Protein AF-A0A813G4E1-F1 (afdb_monomer)

Solvent-accessible surface area (backbone atoms only — not comparable to full-atom values): 25353 Å² total; per-residue (Å²): 136,82,81,80,75,78,78,76,73,76,75,73,70,68,78,48,72,66,59,50,51,51,53,53,47,50,54,25,44,62,67,61,56,66,55,86,45,92,91,47,55,74,72,45,66,69,54,29,51,51,52,50,52,53,46,53,52,31,52,53,48,21,41,61,32,30,50,66,92,85,45,77,72,75,76,69,69,82,72,53,94,93,58,80,54,73,65,56,54,32,24,48,30,46,23,48,30,30,46,47,53,41,53,48,53,48,68,78,63,66,59,93,58,64,63,71,60,60,53,51,51,54,52,49,54,51,53,26,47,54,52,36,51,73,70,50,92,46,71,67,58,51,49,66,76,27,53,89,42,50,74,49,33,57,58,52,20,50,42,37,64,69,52,53,56,79,73,46,62,73,39,47,86,78,52,78,74,72,53,45,70,56,40,14,50,56,43,44,61,57,75,75,52,93,51,67,67,64,50,50,52,48,52,49,51,53,51,47,64,62,42,67,78,62,79,60,64,62,86,92,52,71,27,34,40,36,25,58,66,30,18,60,77,42,41,37,54,50,49,54,37,43,55,66,68,55,76,63,43,78,45,59,38,84,46,69,58,54,34,70,74,47,53,41,63,61,42,40,77,68,26,86,70,58,46,80,39,31,39,38,50,79,91,47,54,39,37,43,62,70,56,35,43,49,50,52,8,66,68,67,73,20,42,39,96,44,73,70,25,28,52,47,26,53,54,44,48,51,56,48,46,54,55,48,51,57,51,46,44,57,46,36,37,91,64,63,67,30,86,47,67,67,49,34,52,52,51,51,46,50,44,41,74,60,58,90,51,64,66,57,35,47,50,42,63,72,72,45,70,76,34,85,44,28,86,91,46,76,24,52,35,46,45,49,46,44,54,53,53,50,52,52,40,44,44,15,57,63,72,72,45,70,71,54,46,76,80,30,64,62,51,36,53,35,46,55,54,60,69,63,36,76,58,40,48,64,50,71,72,33,72,70,58,70,31,38,44,60,69,69,89,53,26,72,71,47,47,76,46,48,114

Radius of gyration: 30.63 Å; Cα contacts (8 Å, |Δi|>4): 496; chains: 1; bounding box: 63×49×104 Å

Organism: Polarella glacialis (NCBI:txid89957)

Mean predicted aligned error: 17.34 Å

Secondary structure (DSSP, 8-state):
----------PPPPPPHHHHHHHHHHHHHHHTPPPSSTTS-TTSHHHHHHHHHHHHHHHHHHHHHH--TT-GGGTT----TT---HHHHHHHHHHHHHHHHHHHHHHHH-SS--HHHHHHHHHHHHHHHHHHHTT-S-HHHHHHHHGGGS--HHHHHHHHHHT--GGGGGGTTT--PPPHHHHHHHHHHHHT---HHHHHHHHHHHHHHHHTTT---STT--EEEEEESSSTTHHHHHHHHHHTT--EEEEEE-SHHIIIIIIHHHHHTT-TT--SSEEEETTEEEESHHHHHHHHHHHHT-S-SSHHHHHHHHHHHHHHHHHHHHHHHHH-GGG-S--SHHHHHHHHHHHHHS-TTHHHHHHHHHH-SSSSSBTTB--HHHHHHHHHHHHHHHHHHHTT---GGGG-HHHHHHHHHHHT-GGGHHHHHSTTTTS-SS-TTS-HHHHTT--

Structure (mmCIF, N/CA/C/O backbone):
data_AF-A0A813G4E1-F1
#
_entry.id   AF-A0A813G4E1-F1
#
loop_
_atom_site.group_PDB
_atom_site.id
_atom_site.type_symbol
_atom_site.label_atom_id
_atom_site.label_alt_id
_atom_site.label_comp_id
_atom_site.label_asym_id
_atom_site.label_entity_id
_atom_site.label_seq_id
_atom_site.pdbx_PDB_ins_code
_atom_site.Cartn_x
_atom_site.Cartn_y
_atom_site.Cartn_z
_atom_site.occupancy
_atom_site.B_iso_or_equiv
_atom_site.auth_seq_id
_atom_site.auth_comp_id
_atom_site.auth_asym_id
_atom_site.auth_atom_id
_atom_site.pdbx_PDB_model_num
ATOM 1 N N . GLN A 1 1 ? 39.611 15.240 -68.144 1.00 37.28 1 GLN A N 1
ATOM 2 C CA . GLN A 1 1 ? 38.623 14.152 -67.980 1.00 37.28 1 GLN A CA 1
ATOM 3 C C . GLN A 1 1 ? 38.366 13.944 -66.489 1.00 37.28 1 GLN A C 1
ATOM 5 O O . GLN A 1 1 ? 39.050 13.159 -65.844 1.00 37.28 1 GLN A O 1
ATOM 10 N N . ARG A 1 2 ? 37.443 14.726 -65.909 1.00 33.31 2 ARG A N 1
ATOM 11 C CA . ARG A 1 2 ? 36.909 14.468 -64.564 1.00 33.31 2 ARG A CA 1
ATOM 12 C C . ARG A 1 2 ? 35.950 13.288 -64.702 1.00 33.31 2 ARG A C 1
ATOM 14 O O . ARG A 1 2 ? 35.014 13.372 -65.485 1.00 33.31 2 ARG A O 1
ATOM 21 N N . ARG A 1 3 ? 36.222 12.190 -63.994 1.00 32.25 3 ARG A N 1
ATOM 22 C CA . ARG A 1 3 ? 35.291 11.065 -63.870 1.00 32.25 3 ARG A CA 1
ATOM 23 C C . ARG A 1 3 ? 34.034 11.570 -63.162 1.00 32.25 3 ARG A C 1
ATOM 25 O O . ARG A 1 3 ? 34.087 11.856 -61.967 1.00 32.25 3 ARG A O 1
ATOM 32 N N . GLU A 1 4 ? 32.937 11.680 -63.900 1.00 33.97 4 GLU A N 1
ATOM 33 C CA . GLU A 1 4 ? 31.590 11.698 -63.339 1.00 33.97 4 GLU A CA 1
ATOM 34 C C . GLU A 1 4 ? 31.419 10.414 -62.523 1.00 33.97 4 GLU A C 1
ATOM 36 O O . GLU A 1 4 ? 31.282 9.316 -63.059 1.00 33.97 4 GLU A O 1
ATOM 41 N N . ARG A 1 5 ? 31.507 10.532 -61.196 1.00 33.78 5 ARG A N 1
ATOM 42 C CA . ARG A 1 5 ? 30.938 9.523 -60.309 1.00 33.78 5 ARG A CA 1
ATOM 43 C C . ARG A 1 5 ? 29.434 9.717 -60.402 1.00 33.78 5 ARG A C 1
ATOM 45 O O . ARG A 1 5 ? 28.914 10.682 -59.847 1.00 33.78 5 ARG A O 1
ATOM 52 N N . SER A 1 6 ? 28.757 8.831 -61.126 1.00 31.78 6 SER A N 1
ATOM 53 C CA . SER A 1 6 ? 27.305 8.732 -61.076 1.00 31.78 6 SER A CA 1
ATOM 54 C C . SER A 1 6 ? 26.899 8.522 -59.616 1.00 31.78 6 SER A C 1
ATOM 56 O O . SER A 1 6 ? 27.088 7.439 -59.060 1.00 31.78 6 SER A O 1
ATOM 58 N N . ARG A 1 7 ? 26.375 9.567 -58.968 1.00 39.81 7 ARG A N 1
ATOM 59 C CA . ARG A 1 7 ? 25.598 9.424 -57.737 1.00 39.81 7 ARG A CA 1
ATOM 60 C C . ARG A 1 7 ? 24.296 8.732 -58.135 1.00 39.81 7 ARG A C 1
ATOM 62 O O . ARG A 1 7 ? 23.292 9.389 -58.380 1.00 39.81 7 ARG A O 1
ATOM 69 N N . SER A 1 8 ? 24.314 7.404 -58.248 1.00 34.97 8 SER A N 1
ATOM 70 C CA . SER A 1 8 ? 23.079 6.636 -58.139 1.00 34.97 8 SER A CA 1
ATOM 71 C C . SER A 1 8 ? 22.665 6.727 -56.672 1.00 34.97 8 SER A C 1
ATOM 73 O O . SER A 1 8 ? 23.056 5.895 -55.855 1.00 34.97 8 SER A O 1
ATOM 75 N N . GLY A 1 9 ? 21.963 7.801 -56.306 1.00 40.88 9 GLY A N 1
ATOM 76 C CA . GLY A 1 9 ? 21.239 7.830 -55.044 1.00 40.88 9 GLY A CA 1
ATOM 77 C C . GLY A 1 9 ? 20.278 6.654 -55.082 1.00 40.88 9 GLY A C 1
ATOM 78 O O . GLY A 1 9 ? 19.342 6.659 -55.881 1.00 40.88 9 GLY A O 1
ATOM 79 N N . SER A 1 10 ? 20.552 5.600 -54.313 1.00 45.62 10 SER A N 1
ATOM 80 C CA . SER A 1 10 ? 19.576 4.535 -54.135 1.00 45.62 10 SER A CA 1
ATOM 81 C C . SER A 1 10 ? 18.364 5.195 -53.492 1.00 45.62 10 SER A C 1
ATOM 83 O O . SER A 1 10 ? 18.431 5.590 -52.326 1.00 45.62 10 SER A O 1
ATOM 85 N N . ARG A 1 11 ? 17.289 5.403 -54.258 1.00 58.22 11 ARG A N 1
ATOM 86 C CA . ARG A 1 11 ? 16.026 5.861 -53.679 1.00 58.22 11 ARG A CA 1
ATOM 87 C C . ARG A 1 11 ? 15.657 4.860 -52.593 1.00 58.22 11 ARG A C 1
ATOM 89 O O . ARG A 1 11 ? 15.610 3.660 -52.861 1.00 58.22 11 ARG A O 1
ATOM 96 N N . LEU A 1 12 ? 15.493 5.353 -51.368 1.00 65.62 12 LEU A N 1
ATOM 97 C CA . LEU A 1 12 ? 15.034 4.540 -50.249 1.00 65.62 12 LEU A CA 1
ATOM 98 C C . LEU A 1 12 ? 13.688 3.9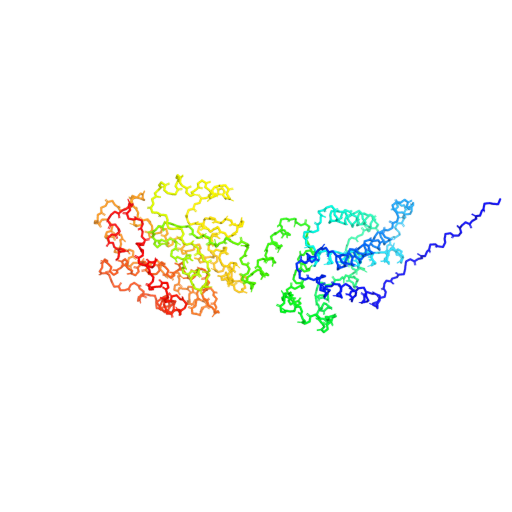35 -50.653 1.00 65.62 12 LEU A C 1
ATOM 100 O O . LEU A 1 12 ? 12.793 4.655 -51.092 1.00 65.62 12 LEU A O 1
ATOM 104 N N . ALA A 1 13 ? 13.571 2.614 -50.566 1.00 76.81 13 ALA A N 1
ATOM 105 C CA . ALA A 1 13 ? 12.307 1.926 -50.774 1.00 76.81 13 ALA A CA 1
ATOM 106 C C . ALA A 1 13 ? 11.492 1.940 -49.474 1.00 76.81 13 ALA A C 1
ATOM 108 O O . ALA A 1 13 ? 12.063 1.909 -48.375 1.00 76.81 13 ALA A O 1
ATOM 109 N N . ALA A 1 14 ? 10.164 1.978 -49.608 1.00 77.50 14 ALA A N 1
ATOM 110 C CA . ALA A 1 14 ? 9.267 1.721 -48.487 1.00 77.50 14 ALA A CA 1
ATOM 111 C C . ALA A 1 14 ? 9.576 0.340 -47.892 1.00 77.50 14 ALA A C 1
ATOM 113 O O . ALA A 1 14 ? 9.918 -0.585 -48.628 1.00 77.50 14 ALA A O 1
ATOM 114 N N . LEU A 1 15 ? 9.467 0.219 -46.571 1.00 83.19 15 LEU A N 1
ATOM 115 C CA . LEU A 1 15 ? 9.550 -1.073 -45.897 1.00 83.19 15 LEU A CA 1
ATOM 116 C C . LEU A 1 15 ? 8.315 -1.900 -46.249 1.00 83.19 15 LEU A C 1
ATOM 118 O O . LEU A 1 15 ? 7.194 -1.446 -46.003 1.00 83.19 15 LEU A O 1
ATOM 122 N N . SER A 1 16 ? 8.522 -3.097 -46.797 1.00 85.81 16 SER A N 1
ATOM 123 C CA . SER A 1 16 ? 7.430 -4.058 -46.958 1.00 85.81 16 SER A CA 1
ATOM 124 C C . SER A 1 16 ? 6.947 -4.559 -45.591 1.00 85.81 16 SER A C 1
ATOM 126 O O . SER A 1 16 ? 7.636 -4.394 -44.582 1.00 85.81 16 SER A O 1
ATOM 128 N N . ILE A 1 17 ? 5.748 -5.145 -45.538 1.00 79.44 17 ILE A N 1
ATOM 129 C CA . ILE A 1 17 ? 5.230 -5.747 -44.299 1.00 79.44 17 ILE A CA 1
ATOM 130 C C . ILE A 1 17 ? 6.130 -6.917 -43.893 1.00 79.44 17 ILE A C 1
ATOM 132 O O . ILE A 1 17 ? 6.441 -7.069 -42.717 1.00 79.44 17 ILE A O 1
ATOM 136 N N . GLU A 1 18 ? 6.610 -7.682 -44.871 1.00 84.56 18 GLU A N 1
ATOM 137 C CA . GLU A 1 18 ? 7.519 -8.805 -44.677 1.00 84.56 18 GLU A CA 1
ATOM 138 C C . GLU A 1 18 ? 8.853 -8.358 -44.060 1.00 84.56 18 GLU A C 1
ATOM 140 O O . GLU A 1 18 ? 9.305 -8.962 -43.088 1.00 84.56 18 GLU A O 1
ATOM 145 N N . ASP A 1 19 ? 9.445 -7.258 -44.547 1.00 86.75 19 ASP A N 1
ATOM 146 C CA . ASP A 1 19 ? 10.676 -6.698 -43.966 1.00 86.75 19 ASP A CA 1
ATOM 147 C C . ASP A 1 19 ? 10.451 -6.250 -42.513 1.00 86.75 19 ASP A C 1
ATOM 149 O O . ASP A 1 19 ? 11.298 -6.459 -41.641 1.00 86.75 19 ASP A O 1
ATOM 153 N N . GLN A 1 20 ? 9.301 -5.625 -42.235 1.00 84.06 20 GLN A N 1
ATOM 154 C CA . GLN A 1 20 ? 8.946 -5.201 -40.879 1.00 84.06 20 GLN A CA 1
ATOM 155 C C . GLN A 1 20 ? 8.786 -6.406 -39.949 1.00 84.06 20 GLN A C 1
ATOM 157 O O . GLN A 1 20 ? 9.306 -6.398 -38.833 1.00 84.06 20 GLN A O 1
ATOM 162 N N . GLU A 1 21 ? 8.095 -7.453 -40.401 1.00 82.94 21 GLU A N 1
ATOM 163 C CA . GLU A 1 21 ? 7.902 -8.685 -39.638 1.00 82.94 21 GLU A CA 1
ATOM 164 C C . GLU A 1 21 ? 9.214 -9.426 -39.392 1.00 82.94 21 GLU A C 1
ATOM 166 O O . GLU A 1 21 ? 9.412 -9.948 -38.294 1.00 82.94 21 GLU A O 1
ATOM 171 N N . GLU A 1 22 ? 10.137 -9.434 -40.354 1.00 88.12 22 GLU A N 1
ATOM 172 C CA . GLU A 1 22 ? 11.461 -10.029 -40.181 1.00 88.12 22 GLU A CA 1
ATOM 173 C C . GLU A 1 22 ? 12.259 -9.304 -39.088 1.00 88.12 22 GLU A C 1
ATOM 175 O O . GLU A 1 22 ? 12.814 -9.952 -38.195 1.00 88.12 22 GLU A O 1
ATOM 180 N N . ILE A 1 23 ? 12.260 -7.967 -39.106 1.00 89.62 23 ILE A N 1
ATOM 181 C CA . ILE A 1 23 ? 12.950 -7.137 -38.107 1.00 89.62 23 ILE A CA 1
ATOM 182 C C . ILE A 1 23 ? 12.332 -7.329 -36.719 1.00 89.62 23 ILE A C 1
ATOM 184 O O . ILE A 1 23 ? 13.055 -7.517 -35.738 1.00 89.62 23 ILE A O 1
ATOM 188 N N . LEU A 1 24 ? 11.001 -7.321 -36.621 1.00 83.50 24 LEU A N 1
ATOM 189 C CA . LEU A 1 24 ? 10.299 -7.543 -35.357 1.00 83.50 24 LEU A CA 1
ATOM 190 C C . LEU A 1 24 ? 10.483 -8.981 -34.842 1.00 83.50 24 LEU A C 1
ATOM 192 O O . LEU A 1 24 ? 10.594 -9.194 -33.637 1.00 83.50 24 LEU A O 1
ATOM 196 N N . SER A 1 25 ? 10.591 -9.968 -35.732 1.00 83.12 25 SER A N 1
ATOM 197 C CA . SER A 1 25 ? 10.906 -11.354 -35.366 1.00 83.12 25 SER A CA 1
ATOM 198 C C . SER A 1 25 ? 12.356 -11.509 -34.904 1.00 83.12 25 SER A C 1
ATOM 200 O O . SER A 1 25 ? 12.639 -12.268 -33.978 1.00 83.12 25 SER A O 1
ATOM 202 N N . GLU A 1 26 ? 13.303 -10.793 -35.517 1.00 87.00 26 GLU A N 1
ATOM 203 C CA . GLU A 1 26 ? 14.684 -10.721 -35.035 1.00 87.00 26 GLU A CA 1
ATOM 204 C C . GLU A 1 26 ? 14.757 -10.084 -33.643 1.00 87.00 26 GLU A C 1
ATOM 206 O O . GLU A 1 26 ? 15.359 -10.671 -32.740 1.00 87.00 26 GLU A O 1
ATOM 211 N N . PHE A 1 27 ? 14.086 -8.947 -33.448 1.00 85.31 27 PHE A N 1
ATOM 212 C CA . PHE A 1 27 ? 13.938 -8.313 -32.140 1.00 85.31 27 PHE A CA 1
ATOM 213 C C . PHE A 1 27 ? 13.383 -9.299 -31.107 1.00 85.31 27 PHE A C 1
ATOM 215 O O . PHE A 1 27 ? 13.966 -9.467 -30.033 1.00 85.31 27 PHE A O 1
ATOM 222 N N . ALA A 1 28 ? 12.312 -10.013 -31.458 1.00 78.69 28 ALA A N 1
ATOM 223 C CA . ALA A 1 28 ? 11.692 -10.970 -30.561 1.00 78.69 28 ALA A CA 1
ATOM 224 C C . ALA A 1 28 ? 12.619 -12.139 -30.205 1.00 78.69 28 ALA A C 1
ATOM 226 O O . ALA A 1 28 ? 12.721 -12.522 -29.042 1.00 78.69 28 ALA A O 1
ATOM 227 N N . ARG A 1 29 ? 13.385 -12.662 -31.167 1.00 78.81 29 ARG A N 1
ATOM 228 C CA . ARG A 1 29 ? 14.396 -13.695 -30.894 1.00 78.81 29 ARG A CA 1
ATOM 229 C C . ARG A 1 29 ? 15.477 -13.212 -29.935 1.00 78.81 29 ARG A C 1
ATOM 231 O O . ARG A 1 29 ? 15.907 -13.991 -29.091 1.00 78.81 29 ARG A O 1
ATOM 238 N N . HIS A 1 30 ? 15.901 -11.951 -30.034 1.00 79.25 30 HIS A N 1
ATOM 239 C CA . HIS A 1 30 ? 16.885 -11.380 -29.112 1.00 79.25 30 HIS A CA 1
ATOM 240 C C . HIS A 1 30 ? 16.396 -11.339 -27.659 1.00 79.25 30 HIS A C 1
ATOM 242 O O . HIS A 1 30 ? 17.217 -11.443 -26.745 1.00 79.25 30 HIS A O 1
ATOM 248 N N . PHE A 1 31 ? 15.080 -11.267 -27.442 1.00 75.94 31 PHE A N 1
ATOM 249 C CA . PHE A 1 31 ? 14.474 -11.282 -26.108 1.00 75.94 31 PHE A CA 1
ATOM 250 C C . PHE A 1 31 ? 14.665 -12.607 -25.393 1.00 75.94 31 PHE A C 1
ATOM 252 O O . PHE A 1 31 ? 15.081 -12.635 -24.235 1.00 75.94 31 PHE A O 1
ATOM 259 N N . TRP A 1 32 ? 14.479 -13.697 -26.128 1.00 70.75 32 TRP A N 1
ATOM 260 C CA . TRP A 1 32 ? 14.543 -15.055 -25.602 1.00 70.75 32 TRP A CA 1
ATOM 261 C C . TRP A 1 32 ? 15.955 -15.648 -25.538 1.00 70.75 32 TRP A C 1
ATOM 263 O O . TRP A 1 32 ? 16.110 -16.817 -25.188 1.00 70.75 32 TRP A O 1
ATOM 273 N N . ILE A 1 33 ? 17.003 -14.884 -25.868 1.00 71.69 33 ILE A N 1
ATOM 274 C CA . ILE A 1 33 ? 18.383 -15.367 -25.727 1.00 71.69 33 ILE A CA 1
ATOM 275 C C . ILE A 1 33 ? 18.689 -15.549 -24.234 1.00 71.69 33 ILE A C 1
ATOM 277 O O . ILE A 1 33 ? 18.585 -14.593 -23.466 1.00 71.69 33 ILE A O 1
ATOM 281 N N . SER A 1 34 ? 19.106 -16.753 -23.835 1.00 64.19 34 SER A N 1
ATOM 282 C CA . SER A 1 34 ? 19.586 -17.051 -22.477 1.00 64.19 34 SER A CA 1
ATOM 283 C C . SER A 1 34 ? 20.840 -16.237 -22.126 1.00 64.19 34 SER A C 1
ATOM 285 O O . SER A 1 34 ? 21.676 -16.026 -23.007 1.00 64.19 34 SER A O 1
ATOM 287 N N . PRO A 1 35 ? 21.047 -15.834 -20.856 1.00 64.31 35 PRO A N 1
ATOM 288 C CA . PRO A 1 35 ? 22.366 -15.426 -20.368 1.00 64.31 35 PRO A CA 1
ATOM 289 C C . PRO A 1 35 ? 23.431 -16.487 -20.689 1.00 64.31 35 PRO A C 1
ATOM 291 O O . PRO A 1 35 ? 23.123 -17.681 -20.724 1.00 64.31 35 PRO A O 1
ATOM 294 N N . ASP A 1 36 ? 24.684 -16.061 -20.880 1.00 73.94 36 ASP A N 1
ATOM 295 C CA . ASP A 1 36 ? 25.795 -16.918 -21.342 1.00 73.94 36 ASP A CA 1
ATOM 296 C C . ASP A 1 36 ? 26.292 -17.943 -20.289 1.00 73.94 36 ASP A C 1
ATOM 298 O O . ASP A 1 36 ? 27.356 -18.544 -20.445 1.00 73.94 36 ASP A O 1
ATOM 302 N N . GLY A 1 37 ? 25.534 -18.153 -19.208 1.00 65.44 37 GLY A N 1
ATOM 303 C CA . GLY A 1 37 ? 25.789 -19.153 -18.174 1.00 65.44 37 GLY A CA 1
ATOM 304 C C . GLY A 1 37 ? 25.431 -18.681 -16.757 1.00 65.44 37 GLY A C 1
ATOM 305 O O . GLY A 1 37 ? 25.110 -17.507 -16.548 1.00 65.44 37 GLY A O 1
ATOM 306 N N . PRO A 1 38 ? 25.503 -19.576 -15.754 1.00 54.47 38 PRO A N 1
ATOM 307 C CA . PRO A 1 38 ? 25.247 -19.227 -14.360 1.00 54.47 38 PRO A CA 1
ATOM 308 C C . PRO A 1 38 ? 26.273 -18.196 -13.865 1.00 54.47 38 PRO A C 1
ATOM 310 O O . PRO A 1 38 ? 27.478 -18.417 -13.971 1.00 54.47 38 PRO A O 1
ATOM 313 N N . GLY A 1 39 ? 25.804 -17.072 -13.317 1.00 58.53 39 GLY A N 1
ATOM 314 C CA . GLY A 1 39 ? 26.663 -16.019 -12.757 1.00 58.53 39 GLY A CA 1
ATOM 315 C C . GLY A 1 39 ? 27.248 -15.030 -13.774 1.00 58.53 39 GLY A C 1
ATOM 316 O O . GLY A 1 39 ? 27.921 -14.082 -13.372 1.00 58.53 39 GLY A O 1
ATOM 317 N N . VAL A 1 40 ? 26.975 -15.198 -15.074 1.00 61.06 40 VAL A N 1
ATOM 318 C CA . VAL A 1 40 ? 27.279 -14.174 -16.081 1.00 61.06 40 VAL A CA 1
ATOM 319 C C . VAL A 1 40 ? 26.133 -13.174 -16.105 1.00 61.06 40 VAL A C 1
ATOM 321 O O . VAL A 1 40 ? 24.969 -13.544 -16.256 1.00 61.06 40 VAL A O 1
ATOM 324 N N . SER A 1 41 ? 26.467 -11.895 -15.937 1.00 61.53 41 SER A N 1
ATOM 325 C CA . SER A 1 41 ? 25.492 -10.813 -16.027 1.00 61.53 41 SER A CA 1
ATOM 326 C C . SER A 1 41 ? 24.723 -10.913 -17.353 1.00 61.53 41 SER A C 1
ATOM 328 O O . SER A 1 41 ? 25.360 -10.991 -18.405 1.00 61.53 41 SER A O 1
ATOM 330 N N . PRO A 1 42 ? 23.378 -10.837 -17.355 1.00 59.78 42 PRO A N 1
ATOM 331 C CA . PRO A 1 42 ? 22.577 -10.817 -18.585 1.00 59.78 42 PRO A CA 1
ATOM 332 C C . PRO A 1 42 ? 22.934 -9.670 -19.548 1.00 59.78 42 PRO A C 1
ATOM 334 O O . PRO A 1 42 ? 22.462 -9.653 -20.688 1.00 59.78 42 PRO A O 1
ATOM 337 N N . TRP A 1 43 ? 23.735 -8.717 -19.062 1.00 63.88 43 TRP A N 1
ATOM 338 C CA . TRP A 1 43 ? 24.155 -7.465 -19.686 1.00 63.88 43 TRP A CA 1
ATOM 339 C C . TRP A 1 43 ? 25.608 -7.495 -20.181 1.00 63.88 43 TRP A C 1
ATOM 341 O O . TRP A 1 43 ? 26.099 -6.491 -20.692 1.00 63.88 43 TRP A O 1
ATOM 351 N N . SER A 1 44 ? 26.310 -8.621 -20.033 1.00 68.31 44 SER A N 1
ATOM 352 C CA . SER A 1 44 ? 27.653 -8.836 -20.575 1.00 68.31 44 SER A CA 1
ATOM 353 C C . SER A 1 44 ? 27.698 -10.086 -21.462 1.00 68.31 44 SER A C 1
ATOM 355 O O . SER A 1 44 ? 26.717 -10.816 -21.578 1.00 68.31 44 SER A O 1
ATOM 357 N N . GLY A 1 45 ? 28.825 -10.293 -22.149 1.00 75.50 45 GLY A N 1
ATOM 358 C CA . GLY A 1 45 ? 29.045 -11.478 -22.980 1.00 75.50 45 GLY A CA 1
ATOM 359 C C . GLY A 1 45 ? 28.439 -11.413 -24.390 1.00 75.50 45 GLY A C 1
ATOM 360 O O . GLY A 1 45 ? 28.188 -10.337 -24.942 1.00 75.50 45 GLY A O 1
ATOM 361 N N . ASP A 1 46 ? 28.277 -12.577 -25.014 1.00 80.06 46 ASP A N 1
ATOM 362 C CA . ASP A 1 46 ? 27.848 -12.732 -26.406 1.00 80.06 46 ASP A CA 1
ATOM 363 C C . ASP A 1 46 ? 26.370 -12.362 -26.598 1.00 80.06 46 ASP A C 1
ATOM 365 O O . ASP A 1 46 ? 26.020 -11.736 -27.605 1.00 80.06 46 ASP A O 1
ATOM 369 N N . ARG A 1 47 ? 25.503 -12.646 -25.613 1.00 78.94 47 ARG A N 1
ATOM 370 C CA . ARG A 1 47 ? 24.107 -12.167 -25.615 1.00 78.94 47 ARG A CA 1
ATOM 371 C C . ARG A 1 47 ? 24.040 -10.646 -25.736 1.00 78.94 47 ARG A C 1
ATOM 373 O O . ARG A 1 47 ? 23.397 -10.125 -26.650 1.00 78.94 47 ARG A O 1
ATOM 380 N N . ALA A 1 48 ? 24.728 -9.938 -24.841 1.00 77.56 48 ALA A N 1
ATOM 381 C CA . ALA A 1 48 ? 24.749 -8.479 -24.834 1.00 77.56 48 ALA A CA 1
ATOM 382 C C . ALA A 1 48 ? 25.339 -7.923 -26.140 1.00 77.56 48 ALA A C 1
ATOM 384 O O . ALA A 1 48 ? 24.779 -7.004 -26.735 1.00 77.56 48 ALA A O 1
ATOM 385 N N . ALA A 1 49 ? 26.408 -8.539 -26.656 1.00 82.94 49 ALA A N 1
ATOM 386 C CA . ALA A 1 49 ? 27.008 -8.148 -27.928 1.00 82.94 49 ALA A CA 1
ATOM 387 C C . ALA A 1 49 ? 26.043 -8.297 -29.121 1.00 82.94 49 ALA A C 1
ATOM 389 O O . ALA A 1 49 ? 26.055 -7.461 -30.027 1.00 82.94 49 ALA A O 1
ATOM 390 N N . LYS A 1 50 ? 25.190 -9.331 -29.142 1.00 84.69 50 LYS A N 1
ATOM 391 C CA . LYS A 1 50 ? 24.155 -9.511 -30.179 1.00 84.69 50 LYS A CA 1
ATOM 392 C C . LYS A 1 50 ? 23.097 -8.410 -30.124 1.00 84.69 50 LYS A C 1
ATOM 394 O O . LYS A 1 50 ? 22.796 -7.833 -31.166 1.00 84.69 50 LYS A O 1
ATOM 399 N N . ILE A 1 51 ? 22.608 -8.076 -28.930 1.00 82.19 51 ILE A N 1
ATOM 400 C CA . ILE A 1 51 ? 21.619 -7.005 -28.726 1.00 82.19 51 ILE A CA 1
ATOM 401 C C . ILE A 1 51 ? 22.206 -5.642 -29.119 1.00 82.19 51 ILE A C 1
ATOM 403 O O . ILE A 1 51 ? 21.571 -4.883 -29.847 1.00 82.19 51 ILE A O 1
ATOM 407 N N . ILE A 1 52 ? 23.446 -5.349 -28.714 1.00 83.44 52 ILE A N 1
ATOM 408 C CA . ILE A 1 52 ? 24.147 -4.110 -29.089 1.00 83.44 52 ILE A CA 1
ATOM 409 C C . ILE A 1 52 ? 24.292 -4.008 -30.611 1.00 83.44 52 ILE A C 1
ATOM 411 O O . ILE A 1 52 ? 24.009 -2.962 -31.192 1.00 83.44 52 ILE A O 1
ATOM 415 N N . ARG A 1 53 ? 24.684 -5.096 -31.291 1.00 87.44 53 ARG A N 1
ATOM 416 C CA . ARG A 1 53 ? 24.768 -5.117 -32.761 1.00 87.44 53 ARG A CA 1
ATOM 417 C C . ARG A 1 53 ? 23.414 -4.865 -33.418 1.00 87.44 53 ARG A C 1
ATOM 419 O O . ARG A 1 53 ? 23.358 -4.083 -34.362 1.00 87.44 53 ARG A O 1
ATOM 426 N N . PHE A 1 54 ? 22.352 -5.501 -32.929 1.00 89.31 54 PHE A N 1
ATOM 427 C CA . PHE A 1 54 ? 20.991 -5.286 -33.419 1.00 89.31 54 PHE A CA 1
ATOM 428 C C . PHE A 1 54 ? 20.587 -3.810 -33.294 1.00 89.31 54 PHE A C 1
ATOM 430 O O . PHE A 1 54 ? 20.241 -3.177 -34.291 1.00 89.31 54 PHE A O 1
ATOM 437 N N . ARG A 1 55 ? 20.756 -3.225 -32.103 1.00 86.38 55 ARG A N 1
ATOM 438 C CA . ARG A 1 55 ? 20.455 -1.813 -31.829 1.00 86.38 55 ARG A CA 1
ATOM 439 C C . ARG A 1 55 ? 21.264 -0.851 -32.695 1.00 86.38 55 ARG A C 1
ATOM 441 O O . ARG A 1 55 ? 20.686 0.052 -33.287 1.00 86.38 55 ARG A O 1
ATOM 448 N N . ASN A 1 56 ? 22.571 -1.080 -32.834 1.00 87.88 56 ASN A N 1
ATOM 449 C CA . ASN A 1 56 ? 23.432 -0.276 -33.706 1.00 87.88 56 ASN A CA 1
ATOM 450 C C . ASN A 1 56 ? 22.905 -0.238 -35.143 1.00 87.88 56 ASN A C 1
ATOM 452 O O . ASN A 1 56 ? 22.920 0.815 -35.775 1.00 87.88 56 ASN A O 1
ATOM 456 N N . ARG A 1 57 ? 22.417 -1.370 -35.667 1.00 91.88 57 ARG A N 1
ATOM 457 C CA . ARG A 1 57 ? 21.836 -1.405 -37.015 1.00 91.88 57 ARG A CA 1
ATOM 458 C C . ARG A 1 57 ? 20.559 -0.578 -37.105 1.00 91.88 57 ARG A C 1
ATOM 460 O O . ARG A 1 57 ? 20.419 0.163 -38.070 1.00 91.88 57 ARG A O 1
ATOM 467 N N . LEU A 1 58 ? 19.668 -0.665 -36.115 1.00 90.75 58 LEU A N 1
ATOM 468 C CA . LEU A 1 58 ? 18.442 0.140 -36.100 1.00 90.75 58 LEU A CA 1
ATOM 469 C C . LEU A 1 58 ? 18.761 1.635 -36.094 1.00 90.75 58 LEU A C 1
ATOM 471 O O . LEU A 1 58 ? 18.244 2.365 -36.930 1.00 90.75 58 LEU A O 1
ATOM 475 N N . VAL A 1 59 ? 19.666 2.077 -35.219 1.00 87.94 59 VAL A N 1
ATOM 476 C CA . VAL A 1 59 ? 20.053 3.493 -35.115 1.00 87.94 59 VAL A CA 1
ATOM 477 C C . VAL A 1 59 ? 20.688 3.997 -36.419 1.00 87.94 59 VAL A C 1
ATOM 479 O O . VAL A 1 59 ? 20.368 5.090 -36.877 1.00 87.94 59 VAL A O 1
ATOM 482 N N . VAL A 1 60 ? 21.505 3.179 -37.092 1.00 89.56 60 VAL A N 1
ATOM 483 C CA . VAL A 1 60 ? 22.039 3.512 -38.427 1.00 89.56 60 VAL A CA 1
ATOM 484 C C . VAL A 1 60 ? 20.927 3.666 -39.473 1.00 89.56 60 VAL A C 1
ATOM 486 O O . VAL A 1 60 ? 21.021 4.537 -40.341 1.00 89.56 60 VAL A O 1
ATOM 489 N N . GLU A 1 61 ? 19.871 2.851 -39.419 1.00 91.00 61 GLU A N 1
ATOM 490 C CA . GLU A 1 61 ? 18.722 2.998 -40.320 1.00 91.00 61 GLU A CA 1
ATOM 491 C C . GLU A 1 61 ? 17.871 4.233 -39.992 1.00 91.00 61 GLU A C 1
ATOM 493 O O . GLU A 1 61 ? 17.419 4.903 -40.924 1.00 91.00 61 GLU A O 1
ATOM 498 N N . VAL A 1 62 ? 17.710 4.586 -38.710 1.00 88.00 62 VAL A N 1
ATOM 499 C CA . VAL A 1 62 ? 17.072 5.845 -38.279 1.00 88.00 62 VAL A CA 1
ATOM 500 C C . VAL A 1 62 ? 17.836 7.043 -38.839 1.00 88.00 62 VAL A C 1
ATOM 502 O O . VAL A 1 62 ? 17.246 7.924 -39.468 1.00 88.00 62 VAL A O 1
ATOM 505 N N . ASP A 1 63 ? 19.159 7.052 -38.686 1.00 85.62 63 ASP A N 1
ATOM 506 C CA . ASP A 1 63 ? 20.026 8.110 -39.201 1.00 85.62 63 ASP A CA 1
ATOM 507 C C . ASP A 1 63 ? 19.944 8.232 -40.721 1.00 85.62 63 ASP A C 1
ATOM 509 O O . ASP A 1 63 ? 19.825 9.339 -41.253 1.00 85.62 63 ASP A O 1
ATOM 513 N N . ARG A 1 64 ? 19.964 7.096 -41.427 1.00 85.38 64 ARG A N 1
ATOM 514 C CA . ARG A 1 64 ? 19.826 7.057 -42.886 1.00 85.38 64 ARG A CA 1
ATOM 515 C C . ARG A 1 64 ? 18.460 7.576 -43.335 1.00 85.38 64 ARG A C 1
ATOM 517 O O . ARG A 1 64 ? 18.386 8.273 -44.345 1.00 85.38 64 ARG A O 1
ATOM 524 N N . ALA A 1 65 ? 17.393 7.237 -42.613 1.00 85.62 65 ALA A N 1
ATOM 525 C CA . ALA A 1 65 ? 16.042 7.695 -42.916 1.00 85.62 65 ALA A CA 1
ATOM 526 C C . ALA A 1 65 ? 15.868 9.201 -42.656 1.00 85.62 65 ALA A C 1
ATOM 528 O O . ALA A 1 65 ? 15.203 9.876 -43.439 1.00 85.62 65 ALA A O 1
ATOM 529 N N . ALA A 1 66 ? 16.517 9.739 -41.618 1.00 80.50 66 ALA A N 1
ATOM 530 C CA . ALA A 1 66 ? 16.513 11.169 -41.306 1.00 80.50 66 ALA A CA 1
ATOM 531 C C . ALA A 1 66 ? 17.203 12.036 -42.377 1.00 80.50 66 ALA A C 1
ATOM 533 O O . ALA A 1 66 ? 16.874 13.216 -42.516 1.00 80.50 66 ALA A O 1
ATOM 534 N N . GLY A 1 67 ? 18.115 11.453 -43.161 1.00 73.81 67 GLY A N 1
ATOM 535 C CA . GLY A 1 67 ? 18.854 12.140 -44.219 1.00 73.81 67 GLY A CA 1
ATOM 536 C C . GLY A 1 67 ? 20.174 12.763 -43.748 1.00 73.81 67 GLY A C 1
ATOM 537 O O . GLY A 1 67 ? 20.458 12.848 -42.547 1.00 73.81 67 GLY A O 1
ATOM 538 N N . ASP A 1 68 ? 20.995 13.160 -44.724 1.00 67.69 68 ASP A N 1
ATOM 539 C CA . ASP A 1 68 ? 22.331 13.727 -44.512 1.00 67.69 68 ASP A CA 1
ATOM 540 C C . ASP A 1 68 ? 22.225 15.187 -44.019 1.00 67.69 68 ASP A C 1
ATOM 542 O O . ASP A 1 68 ? 21.531 15.986 -44.653 1.00 67.69 68 ASP A O 1
ATOM 546 N N . PRO A 1 69 ? 22.871 15.555 -42.895 1.00 55.00 69 PRO A N 1
ATOM 547 C CA . PRO A 1 69 ? 22.893 16.931 -42.397 1.00 55.00 69 PRO A CA 1
ATOM 548 C C . PRO A 1 69 ? 23.500 17.956 -43.372 1.00 55.00 69 PRO A C 1
ATOM 550 O O . PRO A 1 69 ? 23.172 19.135 -43.252 1.00 55.00 69 PRO A O 1
ATOM 553 N N . ASP A 1 70 ? 24.341 17.531 -44.322 1.00 54.50 70 ASP A N 1
ATOM 554 C CA . ASP A 1 70 ? 25.006 18.405 -45.301 1.00 54.50 70 ASP A CA 1
ATOM 555 C C . ASP A 1 70 ? 24.300 18.436 -46.677 1.00 54.50 70 ASP A C 1
ATOM 557 O O . ASP A 1 70 ? 24.830 18.995 -47.645 1.00 54.50 70 ASP A O 1
ATOM 561 N N . ASP A 1 71 ? 23.112 17.831 -46.803 1.00 56.12 71 ASP A N 1
ATOM 562 C CA . ASP A 1 71 ? 22.344 17.814 -48.053 1.00 56.12 71 ASP A CA 1
ATOM 563 C C . ASP A 1 71 ? 21.651 19.179 -48.296 1.00 56.12 71 ASP A C 1
ATOM 565 O O . ASP A 1 71 ? 20.787 19.585 -47.512 1.00 56.12 71 ASP A O 1
ATOM 569 N N . PRO A 1 72 ? 22.005 19.924 -49.367 1.00 46.38 72 PRO A N 1
ATOM 570 C CA . PRO A 1 72 ? 21.487 21.271 -49.620 1.00 46.38 72 PRO A CA 1
ATOM 571 C C . PRO A 1 72 ? 19.974 21.327 -49.894 1.00 46.38 72 PRO A C 1
ATOM 573 O O . PRO A 1 72 ? 19.393 22.408 -49.783 1.00 46.38 72 PRO A O 1
ATOM 576 N N . ASP A 1 73 ? 19.328 20.194 -50.195 1.00 48.00 73 ASP A N 1
ATOM 577 C CA . ASP A 1 73 ? 17.868 20.098 -50.350 1.00 48.00 73 ASP A CA 1
ATOM 578 C C . ASP A 1 73 ? 17.116 20.041 -49.004 1.00 48.00 73 ASP A C 1
ATOM 580 O O . ASP A 1 73 ? 15.896 20.206 -48.969 1.00 48.00 73 ASP A O 1
ATOM 584 N N . VAL A 1 74 ? 17.817 19.879 -47.874 1.00 48.19 74 VAL A N 1
ATOM 585 C CA . VAL A 1 74 ? 17.213 19.834 -46.524 1.00 48.19 74 VAL A CA 1
ATOM 586 C C . VAL A 1 74 ? 16.759 21.228 -46.046 1.00 48.19 74 VAL A C 1
ATOM 588 O O . VAL A 1 74 ? 16.099 21.344 -45.015 1.00 48.19 74 VAL A O 1
ATOM 591 N N . GLY A 1 75 ? 17.044 22.296 -46.810 1.00 45.59 75 GLY A N 1
ATOM 592 C CA . GLY A 1 75 ? 16.772 23.682 -46.406 1.00 45.59 75 GLY A CA 1
ATOM 593 C C . GLY A 1 75 ? 16.022 24.596 -47.385 1.00 45.59 75 GLY A C 1
ATOM 594 O O . GLY A 1 75 ? 15.725 25.722 -46.993 1.00 45.59 75 GLY A O 1
ATOM 595 N N . THR A 1 76 ? 15.720 24.207 -48.631 1.00 41.06 76 THR A N 1
ATOM 596 C CA . THR A 1 76 ? 15.204 25.175 -49.637 1.00 41.06 76 THR A CA 1
ATOM 597 C C . THR A 1 76 ? 14.169 24.639 -50.637 1.00 41.06 76 THR A C 1
ATOM 599 O O . THR A 1 76 ? 13.923 25.265 -51.669 1.00 41.06 76 THR A O 1
ATOM 602 N N . GLY A 1 77 ? 13.490 23.530 -50.343 1.00 41.94 77 GLY A N 1
ATOM 603 C CA . GLY A 1 77 ? 12.388 23.056 -51.185 1.00 41.94 77 GLY A CA 1
ATOM 604 C C . GLY A 1 77 ? 11.132 23.920 -51.037 1.00 41.94 77 GLY A C 1
ATOM 605 O O . GLY A 1 77 ? 10.492 23.897 -49.990 1.00 41.94 77 GLY A O 1
ATOM 606 N N . CYS A 1 78 ? 10.757 24.665 -52.083 1.00 37.25 78 CYS A N 1
ATOM 607 C CA . CYS A 1 78 ? 9.410 25.220 -52.241 1.00 37.25 78 CYS A CA 1
ATOM 608 C C . CYS A 1 78 ? 8.369 24.116 -51.995 1.00 37.25 78 CYS A C 1
ATOM 610 O O . CYS A 1 78 ? 8.230 23.203 -52.806 1.00 37.25 78 CYS A O 1
ATOM 612 N N . PHE A 1 79 ? 7.634 24.212 -50.890 1.00 45.41 79 PHE A N 1
ATOM 613 C CA . PHE A 1 79 ? 6.483 23.360 -50.624 1.00 45.41 79 PHE A CA 1
ATOM 614 C C . PHE A 1 79 ? 5.322 23.851 -51.493 1.00 45.41 79 PHE A C 1
ATOM 616 O O . PHE A 1 79 ? 4.681 24.858 -51.185 1.00 45.41 79 PHE A O 1
ATOM 623 N N . GLU A 1 80 ? 5.076 23.181 -52.619 1.00 39.28 80 GLU A N 1
ATOM 624 C CA . GLU A 1 80 ? 3.845 23.402 -53.373 1.00 39.28 80 GLU A CA 1
ATOM 625 C C . GLU A 1 80 ? 2.653 22.925 -52.530 1.00 39.28 80 GLU A C 1
ATOM 627 O O . GLU A 1 80 ? 2.661 21.830 -51.965 1.00 39.28 80 GLU A O 1
ATOM 632 N N . LEU A 1 81 ? 1.639 23.786 -52.413 1.00 34.47 81 LEU A N 1
ATOM 633 C CA . LEU A 1 81 ? 0.403 23.546 -51.669 1.00 34.47 81 LEU A CA 1
ATOM 634 C C . LEU A 1 81 ? -0.209 22.180 -52.037 1.00 34.47 81 LEU A C 1
ATOM 636 O O . LEU A 1 81 ? -0.728 22.004 -53.137 1.00 34.47 81 LEU A O 1
ATOM 640 N N . GLY A 1 82 ? -0.146 21.238 -51.086 1.00 53.94 82 GLY A N 1
ATOM 641 C CA . GLY A 1 82 ? -0.651 19.861 -51.188 1.00 53.94 82 GLY A CA 1
ATOM 642 C C . GLY A 1 82 ? 0.408 18.768 -51.436 1.00 53.94 82 GLY A C 1
ATOM 643 O O . GLY A 1 82 ? 0.020 17.616 -51.623 1.00 53.94 82 GLY A O 1
ATOM 644 N N . GLY A 1 83 ? 1.710 19.106 -51.475 1.00 53.72 83 GLY A N 1
ATOM 645 C CA . GLY A 1 83 ? 2.783 18.280 -52.050 1.00 53.72 83 GLY A CA 1
ATOM 646 C C . GLY A 1 83 ? 3.961 17.912 -51.135 1.00 53.72 83 GLY A C 1
ATOM 647 O O . GLY A 1 83 ? 4.953 18.635 -51.050 1.00 53.72 83 GLY A O 1
ATOM 648 N N . LEU A 1 84 ? 3.921 16.704 -50.563 1.00 63.28 84 LEU A N 1
ATOM 649 C CA . LEU A 1 84 ? 5.117 15.988 -50.099 1.00 63.28 84 LEU A CA 1
ATOM 650 C C . LEU A 1 84 ? 5.634 15.063 -51.206 1.00 63.28 84 LEU A C 1
ATOM 652 O O . LEU A 1 84 ? 4.859 14.386 -51.885 1.00 63.28 84 LEU A O 1
AT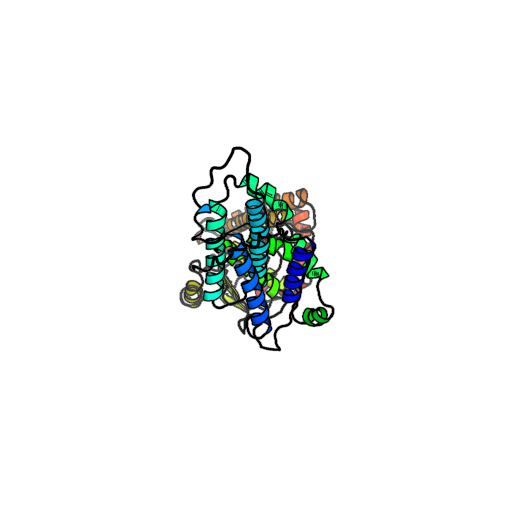OM 656 N N . SER A 1 85 ? 6.957 14.990 -51.380 1.00 72.19 85 SER A N 1
ATOM 657 C CA . SER A 1 85 ? 7.538 14.028 -52.319 1.00 72.19 85 SER A CA 1
ATOM 658 C C . SER A 1 85 ? 7.345 12.595 -51.805 1.00 72.19 85 SER A C 1
ATOM 660 O O . SER A 1 85 ? 7.427 12.338 -50.601 1.00 72.19 85 SER A O 1
ATOM 662 N N . LYS A 1 86 ? 7.146 11.632 -52.714 1.00 73.06 86 LYS A N 1
ATOM 663 C CA . LYS A 1 86 ? 7.056 10.202 -52.362 1.00 73.06 86 LYS A CA 1
ATOM 664 C C . LYS A 1 86 ? 8.277 9.731 -51.558 1.00 73.06 86 LYS A C 1
ATOM 666 O O . LYS A 1 86 ? 8.135 8.929 -50.643 1.00 73.06 86 LYS A O 1
ATOM 671 N N . ASP A 1 87 ? 9.456 10.266 -51.866 1.00 76.06 87 ASP A N 1
ATOM 672 C CA . ASP A 1 87 ? 10.704 9.928 -51.179 1.00 76.06 87 ASP A CA 1
ATOM 673 C C . ASP A 1 87 ? 10.725 10.473 -49.737 1.00 76.06 87 ASP A C 1
ATOM 675 O O . ASP A 1 87 ? 11.221 9.799 -48.835 1.00 76.06 87 ASP A O 1
ATOM 679 N N . THR A 1 88 ? 10.137 11.650 -49.493 1.00 76.56 88 THR A N 1
ATOM 680 C CA . THR A 1 88 ? 9.973 12.231 -48.148 1.00 76.56 88 THR A CA 1
ATOM 681 C C . THR A 1 88 ? 9.047 11.374 -47.291 1.00 76.56 88 THR A C 1
ATOM 683 O O . THR A 1 88 ? 9.396 11.032 -46.164 1.00 76.56 88 THR A O 1
ATOM 686 N N . VAL A 1 89 ? 7.905 10.957 -47.844 1.00 79.44 89 VAL A N 1
ATOM 687 C CA . VAL A 1 89 ? 6.958 10.081 -47.137 1.00 79.44 89 VAL A CA 1
ATOM 688 C C . VAL A 1 89 ? 7.612 8.739 -46.797 1.00 79.44 89 VAL A C 1
ATOM 690 O O . VAL A 1 89 ? 7.534 8.290 -45.659 1.00 79.44 89 VAL A O 1
ATOM 693 N N . ILE A 1 90 ? 8.349 8.136 -47.735 1.00 82.94 90 ILE A N 1
ATOM 694 C CA . ILE A 1 90 ? 9.077 6.883 -47.485 1.00 82.94 90 ILE A CA 1
ATOM 695 C C . ILE A 1 90 ? 10.127 7.047 -46.375 1.00 82.94 90 ILE A C 1
ATOM 697 O O . ILE A 1 90 ? 10.282 6.160 -45.533 1.00 82.94 90 ILE A O 1
ATOM 701 N N . ARG A 1 91 ? 10.848 8.176 -46.338 1.00 83.31 91 ARG A N 1
ATOM 702 C CA . ARG A 1 91 ? 11.795 8.479 -45.251 1.00 83.31 91 ARG A CA 1
ATOM 703 C C . ARG A 1 91 ? 11.094 8.551 -43.900 1.00 83.31 91 ARG A C 1
ATOM 705 O O . ARG A 1 91 ? 11.592 7.963 -42.947 1.00 83.31 91 ARG A O 1
ATOM 712 N N . TRP A 1 92 ? 9.942 9.214 -43.828 1.00 85.81 92 TRP A N 1
ATOM 713 C CA . TRP A 1 92 ? 9.154 9.317 -42.598 1.00 85.81 92 TRP A CA 1
ATOM 714 C C . TRP A 1 92 ? 8.698 7.949 -42.101 1.00 85.81 92 TRP A C 1
ATOM 716 O O . TRP A 1 92 ? 8.917 7.618 -40.943 1.00 85.81 92 TRP A O 1
ATOM 726 N N . GLN A 1 93 ? 8.146 7.127 -42.993 1.00 86.44 93 GLN A N 1
ATOM 727 C CA . GLN A 1 93 ? 7.688 5.775 -42.670 1.00 86.44 93 GLN A CA 1
ATOM 728 C C . GLN A 1 93 ? 8.826 4.904 -42.123 1.00 86.44 93 GLN A C 1
ATOM 730 O O . GLN A 1 93 ? 8.676 4.263 -41.084 1.00 86.44 93 GLN A O 1
ATOM 735 N N . ARG A 1 94 ? 9.993 4.924 -42.785 1.00 89.75 94 ARG A N 1
ATOM 736 C CA . ARG A 1 94 ? 11.183 4.196 -42.319 1.00 89.75 94 ARG A CA 1
ATOM 737 C C . ARG A 1 94 ? 11.675 4.716 -40.979 1.00 89.75 94 ARG A C 1
ATOM 739 O O . ARG A 1 94 ? 11.959 3.914 -40.097 1.00 89.75 94 ARG A O 1
ATOM 746 N N . PHE A 1 95 ? 11.788 6.035 -40.840 1.00 88.50 95 PHE A N 1
ATOM 747 C CA . PHE A 1 95 ? 12.250 6.652 -39.607 1.00 88.50 95 PHE A CA 1
ATOM 748 C C . PHE A 1 95 ? 11.376 6.215 -38.433 1.00 88.50 95 PHE A C 1
ATOM 750 O O . PHE A 1 95 ? 11.907 5.696 -37.458 1.00 88.50 95 PHE A O 1
ATOM 757 N N . THR A 1 96 ? 10.054 6.379 -38.554 1.00 85.25 96 THR A N 1
ATOM 758 C CA . THR A 1 96 ? 9.096 6.041 -37.497 1.00 85.25 96 THR A CA 1
ATOM 759 C C . THR A 1 96 ? 9.229 4.585 -37.078 1.00 85.25 96 THR A C 1
ATOM 761 O O . THR A 1 96 ? 9.380 4.308 -35.894 1.00 85.25 96 THR A O 1
ATOM 764 N N . PHE A 1 97 ? 9.257 3.664 -38.044 1.00 88.94 97 PHE A N 1
ATOM 765 C CA . PHE A 1 97 ? 9.400 2.245 -37.748 1.00 88.94 97 PHE A CA 1
ATOM 766 C C . PHE A 1 97 ? 10.706 1.944 -36.994 1.00 88.94 97 PHE A C 1
ATOM 768 O O . PHE A 1 97 ? 10.679 1.360 -35.914 1.00 88.94 97 PHE A O 1
ATOM 775 N N . TYR A 1 98 ? 11.861 2.355 -37.526 1.00 91.12 98 TYR A N 1
ATOM 776 C CA . TYR A 1 98 ? 13.149 2.012 -36.914 1.00 91.12 98 TYR A CA 1
ATOM 777 C C . TYR A 1 98 ? 13.386 2.707 -35.565 1.00 91.12 98 TYR A C 1
ATOM 779 O O . TYR A 1 98 ? 13.977 2.087 -34.680 1.00 91.12 98 TYR A O 1
ATOM 787 N N . ASP A 1 99 ? 12.932 3.954 -35.393 1.00 85.81 99 ASP A N 1
ATOM 788 C CA . ASP A 1 99 ? 13.053 4.696 -34.129 1.00 85.81 99 ASP A CA 1
ATOM 789 C C . ASP A 1 99 ? 12.216 4.028 -33.034 1.00 85.81 99 ASP A C 1
ATOM 791 O O . ASP A 1 99 ? 12.726 3.762 -31.945 1.00 85.81 99 ASP A O 1
ATOM 795 N N . GLU A 1 100 ? 10.974 3.643 -33.336 1.00 82.44 100 GLU A N 1
ATOM 796 C CA . GLU A 1 100 ? 10.115 2.958 -32.370 1.00 82.44 100 GLU A CA 1
ATOM 797 C C . GLU A 1 100 ? 10.656 1.568 -32.002 1.00 82.44 100 GLU A C 1
ATOM 799 O O . GLU A 1 100 ? 10.734 1.247 -30.814 1.00 82.44 100 GLU A O 1
ATOM 804 N N . VAL A 1 101 ? 11.130 0.764 -32.968 1.00 86.69 101 VAL A N 1
ATOM 805 C CA . VAL A 1 101 ? 11.775 -0.530 -32.657 1.00 86.69 101 VAL A CA 1
ATOM 806 C C . VAL A 1 101 ? 13.039 -0.326 -31.815 1.00 86.69 101 VAL A C 1
ATOM 808 O O . VAL A 1 101 ? 13.279 -1.087 -30.875 1.00 86.69 101 VAL A O 1
ATOM 811 N N . ALA A 1 102 ? 13.845 0.702 -32.100 1.00 84.75 102 ALA A N 1
ATOM 812 C CA . ALA A 1 102 ? 15.048 1.003 -31.326 1.00 84.75 102 ALA A CA 1
ATOM 813 C C . ALA A 1 102 ? 14.711 1.384 -29.875 1.00 84.75 102 ALA A C 1
ATOM 815 O O . ALA A 1 102 ? 15.332 0.861 -28.945 1.00 84.75 102 ALA A O 1
ATOM 816 N N . ARG A 1 103 ? 13.692 2.229 -29.670 1.00 77.75 103 ARG A N 1
ATOM 817 C CA . ARG A 1 103 ? 13.201 2.622 -28.339 1.00 77.75 103 ARG A CA 1
ATOM 818 C C . ARG A 1 103 ? 12.617 1.443 -27.571 1.00 77.75 103 ARG A C 1
ATOM 820 O O . ARG A 1 103 ? 12.940 1.273 -26.398 1.00 77.75 103 ARG A O 1
ATOM 827 N N . MET A 1 104 ? 11.811 0.602 -28.219 1.00 77.94 104 MET A N 1
ATOM 828 C CA . MET A 1 104 ? 11.249 -0.607 -27.604 1.00 77.94 104 MET A CA 1
ATOM 829 C C . MET A 1 104 ? 12.332 -1.625 -27.244 1.00 77.94 104 MET A C 1
ATOM 831 O O . MET A 1 104 ? 12.300 -2.211 -26.163 1.00 77.94 104 MET A O 1
ATOM 835 N N . SER A 1 105 ? 13.341 -1.796 -28.101 1.00 78.69 105 SER A N 1
ATOM 836 C CA . SER A 1 105 ? 14.513 -2.608 -27.774 1.00 78.69 105 SER A CA 1
ATOM 837 C C . SER A 1 105 ? 15.272 -2.057 -26.568 1.00 78.69 105 SER A C 1
ATOM 839 O O . SER A 1 105 ? 15.812 -2.833 -25.784 1.00 78.69 105 SER A O 1
ATOM 841 N N . ASP A 1 106 ? 15.336 -0.740 -26.403 1.00 73.94 106 ASP A N 1
ATOM 842 C CA . ASP A 1 106 ? 15.956 -0.126 -25.234 1.00 73.94 106 ASP A CA 1
ATOM 843 C C . ASP A 1 106 ? 15.121 -0.343 -23.957 1.00 73.94 106 ASP A C 1
ATOM 845 O O . ASP A 1 106 ? 15.702 -0.622 -22.912 1.00 73.94 106 ASP A O 1
ATOM 849 N N . VAL A 1 107 ? 13.780 -0.336 -24.043 1.00 69.88 107 VAL A N 1
ATOM 850 C CA . VAL A 1 107 ? 12.885 -0.685 -22.915 1.00 69.88 107 VAL A CA 1
ATOM 851 C C . VAL A 1 107 ? 13.193 -2.086 -22.384 1.00 69.88 107 VAL A C 1
ATOM 853 O O . VAL A 1 107 ? 13.337 -2.272 -21.180 1.00 69.88 107 VAL A O 1
ATOM 856 N N . LEU A 1 108 ? 13.282 -3.078 -23.275 1.00 69.50 108 LEU A N 1
ATOM 857 C CA . LEU A 1 108 ? 13.375 -4.487 -22.875 1.00 69.50 108 LEU A CA 1
ATOM 858 C C . LEU A 1 108 ? 14.784 -4.925 -22.474 1.00 69.50 108 LEU A C 1
ATOM 860 O O . LEU A 1 108 ? 14.934 -5.935 -21.787 1.00 69.50 108 LEU A O 1
ATOM 864 N N . PHE A 1 109 ? 15.817 -4.193 -22.899 1.00 71.75 109 PHE A N 1
ATOM 865 C CA . PHE A 1 109 ? 17.209 -4.607 -22.708 1.00 71.75 109 PHE A CA 1
ATOM 866 C C . PHE A 1 109 ? 18.088 -3.604 -21.956 1.00 71.75 109 PHE A C 1
ATOM 868 O O . PHE A 1 109 ? 19.303 -3.811 -21.888 1.00 71.75 109 PHE A O 1
ATOM 875 N N . ARG A 1 110 ? 17.522 -2.556 -21.342 1.00 60.78 110 ARG A N 1
ATOM 876 C CA . ARG A 1 110 ? 18.256 -1.745 -20.357 1.00 60.78 110 ARG A CA 1
ATOM 877 C C . ARG A 1 110 ? 18.406 -2.506 -19.043 1.00 60.78 110 ARG A C 1
ATOM 879 O O . ARG A 1 110 ? 17.555 -2.460 -18.164 1.00 60.78 110 ARG A O 1
ATOM 886 N N . GLY A 1 111 ? 19.533 -3.186 -18.899 1.00 54.97 111 GLY A N 1
ATOM 887 C CA . GLY A 1 111 ? 20.119 -3.429 -17.584 1.00 54.97 111 GLY A CA 1
ATOM 888 C C . GLY A 1 111 ? 20.997 -2.266 -17.141 1.00 54.97 111 GLY A C 1
ATOM 889 O O . GLY A 1 111 ? 20.961 -1.216 -17.784 1.00 54.97 111 GLY A O 1
ATOM 890 N N . PRO A 1 112 ? 21.867 -2.447 -16.127 1.00 43.31 112 PRO A N 1
ATOM 891 C CA . PRO A 1 112 ? 23.021 -1.584 -15.895 1.00 43.31 112 PRO A CA 1
ATOM 892 C C . PRO A 1 112 ? 24.006 -1.708 -17.072 1.00 43.31 112 PRO A C 1
ATOM 894 O O . PRO A 1 112 ? 25.100 -2.255 -16.949 1.00 43.31 112 PRO A O 1
ATOM 897 N N . MET A 1 113 ? 23.595 -1.241 -18.250 1.00 46.75 113 MET A N 1
ATOM 898 C CA . MET A 1 113 ? 24.507 -0.869 -19.314 1.00 46.75 113 MET A CA 1
ATOM 899 C C . MET A 1 113 ? 25.320 0.311 -18.799 1.00 46.75 113 MET A C 1
ATOM 901 O O . MET A 1 113 ? 24.800 1.162 -18.075 1.00 46.75 113 MET A O 1
ATOM 905 N N . GLU A 1 114 ? 26.600 0.364 -19.155 1.00 52.53 114 GLU A N 1
ATOM 906 C CA . GLU A 1 114 ? 27.403 1.540 -18.844 1.00 52.53 114 GLU A CA 1
ATOM 907 C C . GLU A 1 114 ? 26.679 2.783 -19.393 1.00 52.53 114 GLU A C 1
ATOM 909 O O . GLU A 1 114 ? 26.398 2.814 -20.597 1.00 52.53 114 GLU A O 1
ATOM 914 N N . PRO A 1 115 ? 26.373 3.786 -18.546 1.00 53.06 115 PRO A N 1
ATOM 915 C CA . PRO A 1 115 ? 25.532 4.929 -18.909 1.00 53.06 115 PRO A CA 1
ATOM 916 C C . PRO A 1 115 ? 25.912 5.584 -20.242 1.00 53.06 115 PRO A C 1
ATOM 918 O O . PRO A 1 115 ? 25.044 5.923 -21.038 1.00 53.06 115 PRO A O 1
ATOM 921 N N . ARG A 1 116 ? 27.216 5.611 -20.553 1.00 57.19 116 ARG A N 1
ATOM 922 C CA . ARG A 1 116 ? 27.767 6.140 -21.808 1.00 57.19 116 ARG A CA 1
ATOM 923 C C . ARG A 1 116 ? 27.101 5.606 -23.081 1.00 57.19 116 ARG A C 1
ATOM 925 O O . ARG A 1 116 ? 26.941 6.371 -24.020 1.00 57.19 116 ARG A O 1
ATOM 932 N N . TYR A 1 117 ? 26.725 4.326 -23.131 1.00 58.78 117 TYR A N 1
ATOM 933 C CA . TYR A 1 117 ? 26.129 3.738 -24.336 1.00 58.78 117 TYR A CA 1
ATOM 934 C C . TYR A 1 117 ? 24.642 4.068 -24.456 1.00 58.78 117 TYR A C 1
ATOM 936 O O . TYR A 1 117 ? 24.155 4.292 -25.557 1.00 58.78 117 TYR A O 1
ATOM 944 N N . ALA A 1 118 ? 23.923 4.112 -23.332 1.00 61.00 118 ALA A N 1
ATOM 945 C CA . ALA A 1 118 ? 22.523 4.523 -23.310 1.00 61.00 118 ALA A CA 1
ATOM 946 C C . ALA A 1 118 ? 22.384 5.989 -23.752 1.00 61.00 118 ALA A C 1
ATOM 948 O O . ALA A 1 118 ? 21.568 6.290 -24.624 1.00 61.00 118 ALA A O 1
ATOM 949 N N . ASP A 1 119 ? 23.253 6.853 -23.225 1.00 64.81 119 ASP A N 1
ATOM 950 C CA . ASP A 1 119 ? 23.288 8.274 -23.561 1.00 64.81 119 ASP A CA 1
ATOM 951 C C . ASP A 1 119 ? 23.638 8.501 -25.041 1.00 64.81 119 ASP A C 1
ATOM 953 O O . ASP A 1 119 ? 23.029 9.339 -25.701 1.00 64.81 119 ASP A O 1
ATOM 957 N N . GLU A 1 120 ? 24.582 7.736 -25.602 1.00 73.00 120 GLU A N 1
ATOM 958 C CA . GLU A 1 120 ? 25.003 7.879 -27.003 1.00 73.00 120 GLU A CA 1
ATOM 959 C C . GLU A 1 120 ? 23.873 7.544 -27.994 1.00 73.00 120 GLU A C 1
ATOM 961 O O . GLU A 1 120 ? 23.652 8.295 -28.948 1.00 73.00 120 GLU A O 1
ATOM 966 N N . TYR A 1 121 ? 23.101 6.479 -27.745 1.00 75.31 121 TYR A N 1
ATOM 967 C CA . TYR A 1 121 ? 21.958 6.124 -28.594 1.00 75.31 121 TYR A CA 1
ATOM 968 C C . TYR A 1 121 ? 20.833 7.148 -28.525 1.00 75.31 121 TYR A C 1
ATOM 970 O O . TYR A 1 121 ? 20.314 7.549 -29.567 1.00 75.31 121 TYR A O 1
ATOM 978 N N . ASP A 1 122 ? 20.468 7.583 -27.320 1.00 71.75 122 ASP A N 1
ATOM 979 C CA . ASP A 1 122 ? 19.396 8.560 -27.137 1.00 71.75 122 ASP A CA 1
ATOM 980 C C . ASP A 1 122 ? 19.772 9.894 -27.794 1.00 71.75 122 ASP A C 1
ATOM 982 O O . ASP A 1 122 ? 18.956 10.497 -28.496 1.00 71.75 122 ASP A O 1
ATOM 986 N N . LEU A 1 123 ? 21.034 10.322 -27.661 1.00 74.25 123 LEU A N 1
ATOM 987 C CA . LEU A 1 123 ? 21.557 11.509 -28.337 1.00 74.25 123 LEU A CA 1
ATOM 988 C C . LEU A 1 123 ? 21.501 11.379 -29.864 1.00 74.25 123 LEU A C 1
ATOM 990 O O . LEU A 1 123 ? 21.121 12.340 -30.542 1.00 74.25 123 LEU A O 1
ATOM 994 N N . GLN A 1 124 ? 21.856 10.214 -30.411 1.00 80.62 124 GLN A N 1
ATOM 995 C CA . GLN A 1 124 ? 21.846 9.965 -31.852 1.00 80.62 124 GLN A CA 1
ATOM 996 C C . GLN A 1 124 ? 20.416 9.927 -32.412 1.00 80.62 124 GLN A C 1
ATOM 998 O O . GLN A 1 124 ? 20.114 10.662 -33.355 1.00 80.62 124 GLN A O 1
ATOM 1003 N N . LEU A 1 125 ? 19.506 9.182 -31.775 1.00 80.00 125 LEU A N 1
ATOM 1004 C CA . LEU A 1 125 ? 18.082 9.158 -32.126 1.00 80.00 125 LEU A CA 1
ATOM 1005 C C . LEU A 1 125 ? 17.467 10.560 -32.038 1.00 80.00 125 LEU A C 1
ATOM 1007 O O . LEU A 1 125 ? 16.768 10.996 -32.953 1.00 80.00 125 LEU A O 1
ATOM 1011 N N . HIS A 1 126 ? 17.784 11.321 -30.987 1.00 75.44 126 HIS A N 1
ATOM 1012 C CA . HIS A 1 126 ? 17.304 12.692 -30.823 1.00 75.44 126 HIS A CA 1
ATOM 1013 C C . HIS A 1 126 ? 17.859 13.645 -31.894 1.00 75.44 126 HIS A C 1
ATOM 1015 O O . HIS A 1 126 ? 17.145 14.513 -32.406 1.00 75.44 126 HIS A O 1
ATOM 1021 N N . ALA A 1 127 ? 19.132 13.508 -32.271 1.00 74.44 127 ALA A N 1
ATOM 1022 C CA . ALA A 1 127 ? 19.708 14.271 -33.375 1.00 74.44 127 ALA A CA 1
ATOM 1023 C C . ALA A 1 127 ? 19.012 13.945 -34.706 1.00 74.44 127 ALA A C 1
ATOM 1025 O O . ALA A 1 127 ? 18.729 14.854 -35.487 1.00 74.44 127 ALA A O 1
ATOM 1026 N N . SER A 1 128 ? 18.703 12.675 -34.948 1.00 80.12 128 SER A N 1
ATOM 1027 C CA . SER A 1 128 ? 18.031 12.206 -36.163 1.00 80.12 128 SER A CA 1
ATOM 1028 C C . SER A 1 128 ? 16.571 12.632 -36.222 1.00 80.12 128 SER A C 1
ATOM 1030 O O . SER A 1 128 ? 16.120 13.112 -37.262 1.00 80.12 128 SER A O 1
ATOM 1032 N N . TRP A 1 129 ? 15.867 12.606 -35.090 1.00 76.50 129 TRP A N 1
ATOM 1033 C CA . TRP A 1 129 ? 14.535 13.190 -34.964 1.00 76.50 129 TRP A CA 1
ATOM 1034 C C . TRP A 1 129 ? 14.532 14.677 -35.306 1.00 76.50 129 TRP A C 1
ATOM 1036 O O . TRP A 1 129 ? 13.705 15.116 -36.098 1.00 76.50 129 TRP A O 1
ATOM 1046 N N . ARG A 1 130 ? 15.482 15.462 -34.779 1.00 73.56 130 ARG A N 1
ATOM 1047 C CA . ARG A 1 130 ? 15.577 16.896 -35.102 1.00 73.56 130 ARG A CA 1
ATOM 1048 C C . ARG A 1 130 ? 15.768 17.147 -36.602 1.00 73.56 130 ARG A C 1
ATOM 1050 O O . ARG A 1 130 ? 15.129 18.055 -37.131 1.00 73.56 130 ARG A O 1
ATOM 1057 N N . ARG A 1 131 ? 16.583 16.330 -37.285 1.00 76.25 131 ARG A N 1
ATOM 1058 C CA . ARG A 1 131 ? 16.794 16.415 -38.747 1.00 76.25 131 ARG A CA 1
ATOM 1059 C C . ARG A 1 131 ? 15.555 16.031 -39.552 1.00 76.25 131 ARG A C 1
ATOM 1061 O O . ARG A 1 131 ? 15.270 16.658 -40.569 1.00 76.25 131 ARG A O 1
ATOM 1068 N N . LEU A 1 132 ? 14.811 15.017 -39.116 1.00 74.44 132 LEU A N 1
ATOM 1069 C CA . LEU A 1 132 ? 13.561 14.644 -39.774 1.00 74.44 132 LEU A CA 1
ATOM 1070 C C . LEU A 1 132 ? 12.478 15.698 -39.525 1.00 74.44 132 LEU A C 1
ATOM 1072 O O . LEU A 1 132 ? 11.778 16.101 -40.446 1.00 74.44 132 LEU A O 1
ATOM 1076 N N . ARG A 1 133 ? 12.365 16.187 -38.285 1.00 70.62 133 ARG A N 1
ATOM 1077 C CA . ARG A 1 133 ? 11.347 17.148 -37.854 1.00 70.62 133 ARG A CA 1
ATOM 1078 C C . ARG A 1 133 ? 11.422 18.463 -38.614 1.00 70.62 133 ARG A C 1
ATOM 1080 O O . ARG A 1 133 ? 10.371 19.023 -38.907 1.00 70.62 133 ARG A O 1
ATOM 1087 N N . SER A 1 134 ? 12.618 18.927 -38.977 1.00 70.38 134 SER A N 1
ATOM 1088 C CA . SER A 1 134 ? 12.773 20.119 -39.821 1.00 70.38 134 SER A CA 1
ATOM 1089 C C . SER A 1 134 ? 12.223 19.938 -41.241 1.00 70.38 134 SER A C 1
ATOM 1091 O O . SER A 1 134 ? 11.983 20.929 -41.920 1.00 70.38 134 SER A O 1
ATOM 1093 N N . GLN A 1 135 ? 11.999 18.696 -41.680 1.00 70.12 135 GLN A N 1
ATOM 1094 C CA . GLN A 1 135 ? 11.389 18.357 -42.969 1.00 70.12 135 GLN A CA 1
ATOM 1095 C C . GLN A 1 135 ? 9.872 18.122 -42.856 1.00 70.12 135 GLN A C 1
ATOM 1097 O O . GLN A 1 135 ? 9.230 17.896 -43.878 1.00 70.12 135 GLN A O 1
ATOM 1102 N N . ILE A 1 136 ? 9.295 18.151 -41.645 1.00 70.25 136 ILE A N 1
ATOM 1103 C CA . ILE A 1 136 ? 7.867 17.908 -41.398 1.00 70.25 136 ILE A CA 1
ATOM 1104 C C . ILE A 1 136 ? 7.107 19.248 -41.386 1.00 70.25 136 ILE A C 1
ATOM 1106 O O . ILE A 1 136 ? 7.226 19.981 -40.401 1.00 70.25 136 ILE A O 1
ATOM 1110 N N . PRO A 1 137 ? 6.293 19.561 -42.413 1.00 67.00 137 PRO A N 1
ATOM 1111 C CA . PRO A 1 137 ? 5.483 20.777 -42.450 1.00 67.00 137 PRO A CA 1
ATOM 1112 C C . PRO A 1 137 ? 4.360 20.763 -41.402 1.00 67.00 137 PRO A C 1
ATOM 1114 O O . PRO A 1 137 ? 4.153 21.766 -40.721 1.00 67.00 137 PRO A O 1
ATOM 1117 N N . ASP A 1 138 ? 3.680 19.624 -41.221 1.00 75.38 138 ASP A N 1
ATOM 1118 C CA . ASP A 1 138 ? 2.623 19.431 -40.223 1.00 75.38 138 ASP A CA 1
ATOM 1119 C C . ASP A 1 138 ? 2.808 18.095 -39.482 1.00 75.38 138 ASP A C 1
ATOM 1121 O O . ASP A 1 138 ? 2.978 17.030 -40.078 1.00 75.38 138 ASP A O 1
ATOM 1125 N N . ILE A 1 139 ? 2.779 18.152 -38.148 1.00 69.94 139 ILE A N 1
ATOM 1126 C CA . ILE A 1 139 ? 2.901 16.967 -37.291 1.00 69.94 139 ILE A CA 1
ATOM 1127 C C . ILE A 1 139 ? 1.683 16.037 -37.387 1.00 69.94 139 ILE A C 1
ATOM 1129 O O . ILE A 1 139 ? 1.834 14.828 -37.233 1.00 69.94 139 ILE A O 1
ATOM 1133 N N . GLN A 1 140 ? 0.492 16.579 -37.649 1.00 72.88 140 GLN A N 1
ATOM 1134 C CA . GLN A 1 140 ? -0.739 15.805 -37.805 1.00 72.88 140 GLN A CA 1
ATOM 1135 C C . GLN A 1 140 ? -0.723 15.018 -39.115 1.00 72.88 140 GLN A C 1
ATOM 1137 O O . GLN A 1 140 ? -1.092 13.846 -39.142 1.00 72.88 140 GLN A O 1
ATOM 1142 N N . GLU A 1 141 ? -0.216 15.627 -40.187 1.00 74.12 141 GLU A N 1
ATOM 1143 C CA . GLU A 1 141 ? -0.017 14.952 -41.470 1.00 74.12 141 GLU A CA 1
ATOM 1144 C C . GLU A 1 141 ? 1.035 13.841 -41.357 1.00 74.12 141 GLU A C 1
ATOM 1146 O O . GLU A 1 141 ? 0.798 12.715 -41.795 1.00 74.12 141 GLU A O 1
ATOM 1151 N N . PHE A 1 142 ? 2.161 14.115 -40.688 1.00 74.94 142 PHE A N 1
ATOM 1152 C CA . PHE A 1 142 ? 3.156 13.090 -40.366 1.00 74.94 142 PHE A CA 1
ATOM 1153 C C . PHE A 1 142 ? 2.542 11.925 -39.583 1.00 74.94 142 PHE A C 1
ATOM 1155 O O . PHE A 1 142 ? 2.778 10.764 -39.918 1.00 74.94 142 PHE A O 1
ATOM 1162 N N . ALA A 1 143 ? 1.732 12.216 -38.561 1.00 72.50 143 A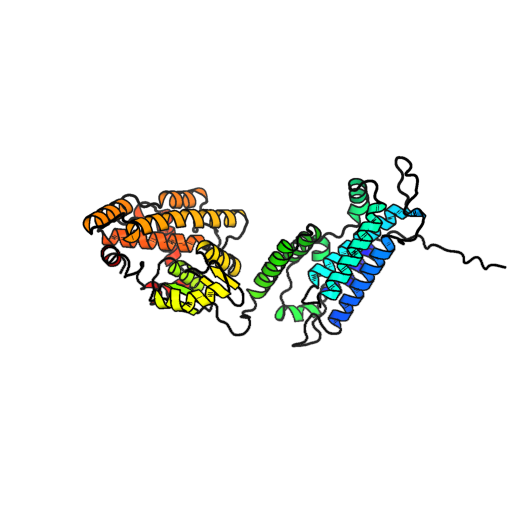LA A N 1
ATOM 1163 C CA . ALA A 1 143 ? 1.058 11.191 -37.775 1.00 72.50 143 ALA A CA 1
ATOM 1164 C C . ALA A 1 143 ? 0.116 10.336 -38.636 1.00 72.50 143 ALA A C 1
ATOM 1166 O O . ALA A 1 143 ? 0.151 9.114 -38.525 1.00 72.50 143 ALA A O 1
ATOM 1167 N N . ALA A 1 144 ? -0.660 10.954 -39.531 1.00 75.88 144 ALA A N 1
ATOM 1168 C CA . ALA A 1 144 ? -1.563 10.243 -40.432 1.00 75.88 144 ALA A CA 1
ATOM 1169 C C . ALA A 1 144 ? -0.814 9.352 -41.442 1.00 75.88 144 ALA A C 1
ATOM 1171 O O . ALA A 1 144 ? -1.187 8.196 -41.628 1.00 75.88 144 ALA A O 1
ATOM 1172 N N . LEU A 1 145 ? 0.261 9.857 -42.058 1.00 79.12 145 LEU A N 1
ATOM 1173 C CA . LEU A 1 145 ? 1.027 9.145 -43.094 1.00 79.12 145 LEU A CA 1
ATOM 1174 C C . LEU A 1 145 ? 1.930 8.028 -42.554 1.00 79.12 145 LEU A C 1
ATOM 1176 O O . LEU A 1 145 ? 2.361 7.159 -43.314 1.00 79.12 145 LEU A O 1
ATOM 1180 N N . THR A 1 146 ? 2.249 8.062 -41.259 1.00 78.19 146 THR A N 1
ATOM 1181 C CA . THR A 1 146 ? 3.131 7.075 -40.615 1.00 78.19 146 THR A CA 1
ATOM 1182 C C . THR A 1 146 ? 2.391 6.100 -39.708 1.00 78.19 146 THR A C 1
ATOM 1184 O O . THR A 1 146 ? 3.010 5.155 -39.231 1.00 78.19 146 THR A O 1
ATOM 1187 N N . ALA A 1 147 ? 1.082 6.277 -39.491 1.00 74.81 147 ALA A N 1
ATOM 1188 C CA . ALA A 1 147 ? 0.297 5.508 -38.523 1.00 74.81 147 ALA A CA 1
ATOM 1189 C C . ALA A 1 147 ? 0.418 3.982 -38.687 1.00 74.81 147 ALA A C 1
ATOM 1191 O O . ALA A 1 147 ? 0.544 3.274 -37.694 1.00 74.81 147 ALA A O 1
ATOM 1192 N N . GLU A 1 148 ? 0.415 3.473 -39.922 1.00 75.06 148 GLU A N 1
ATOM 1193 C CA . GLU A 1 148 ? 0.504 2.029 -40.202 1.00 75.06 148 GLU A CA 1
ATOM 1194 C C . GLU A 1 148 ? 1.917 1.443 -40.032 1.00 75.06 148 GLU A C 1
ATOM 1196 O O . GLU A 1 148 ? 2.070 0.234 -39.872 1.00 75.06 148 GLU A O 1
ATOM 1201 N N . TYR A 1 149 ? 2.940 2.300 -40.039 1.00 78.81 149 TYR A N 1
ATOM 1202 C CA . TYR A 1 149 ? 4.346 1.935 -39.838 1.00 78.81 149 TYR A CA 1
ATOM 1203 C C . TYR A 1 149 ? 4.770 2.062 -38.377 1.00 78.81 149 TYR A C 1
ATOM 1205 O O . TYR A 1 149 ? 5.899 1.711 -38.031 1.00 78.81 149 TYR A O 1
ATOM 1213 N N . ARG A 1 150 ? 3.869 2.564 -37.523 1.00 75.44 150 ARG A N 1
ATOM 1214 C CA . ARG A 1 150 ? 4.084 2.569 -36.087 1.00 75.44 150 ARG A CA 1
ATOM 1215 C C . ARG A 1 150 ? 4.027 1.156 -35.544 1.00 75.44 150 ARG A C 1
ATOM 1217 O O . ARG A 1 150 ? 3.152 0.347 -35.864 1.00 75.44 150 ARG A O 1
ATOM 1224 N N . VAL A 1 151 ? 4.964 0.872 -34.670 1.00 72.81 151 VAL A N 1
ATOM 1225 C CA . VAL A 1 151 ? 5.070 -0.372 -33.953 1.00 72.81 151 VAL A CA 1
ATOM 1226 C C . VAL A 1 151 ? 4.219 -0.255 -32.700 1.00 72.81 151 VAL A C 1
ATOM 1228 O O . VAL A 1 151 ? 4.534 0.456 -31.754 1.00 72.81 151 VAL A O 1
ATOM 1231 N N . SER A 1 152 ? 3.098 -0.973 -32.690 1.00 70.75 152 SER A N 1
ATOM 1232 C CA . SER A 1 152 ? 2.270 -1.083 -31.493 1.00 70.75 152 SER A CA 1
ATOM 1233 C C . SER A 1 152 ? 2.971 -1.946 -30.444 1.00 70.75 152 SER A C 1
ATOM 1235 O O . SER A 1 152 ? 3.370 -3.078 -30.722 1.00 70.75 152 SER A O 1
ATOM 1237 N N . ALA A 1 153 ? 3.031 -1.451 -29.210 1.00 67.06 153 ALA A N 1
ATOM 1238 C CA . ALA A 1 153 ? 3.500 -2.204 -28.051 1.00 67.06 153 ALA A CA 1
ATOM 1239 C C . ALA A 1 153 ? 2.749 -3.537 -27.866 1.00 67.06 153 ALA A C 1
ATOM 1241 O O . ALA A 1 153 ? 3.352 -4.550 -27.520 1.00 67.06 153 ALA A O 1
ATOM 1242 N N . VAL A 1 154 ? 1.444 -3.558 -28.167 1.00 61.28 154 VAL A N 1
ATOM 1243 C CA . VAL A 1 154 ? 0.618 -4.777 -28.151 1.00 61.28 154 VAL A CA 1
ATOM 1244 C C . VAL A 1 154 ? 1.082 -5.758 -29.224 1.00 61.28 154 VAL A C 1
ATOM 1246 O O . VAL A 1 154 ? 1.249 -6.943 -28.945 1.00 61.28 154 VAL A O 1
ATOM 1249 N N . ARG A 1 155 ? 1.345 -5.267 -30.442 1.00 68.06 155 ARG A N 1
ATOM 1250 C CA . ARG A 1 155 ? 1.848 -6.096 -31.548 1.00 68.06 155 ARG A CA 1
ATOM 1251 C C . ARG A 1 155 ? 3.198 -6.713 -31.195 1.00 68.06 155 ARG A C 1
ATOM 1253 O O . ARG A 1 155 ? 3.383 -7.907 -31.393 1.00 68.06 155 ARG A O 1
ATOM 1260 N N . VAL A 1 156 ? 4.111 -5.929 -30.629 1.00 70.19 156 VAL A N 1
ATOM 1261 C CA . VAL A 1 156 ? 5.421 -6.418 -30.181 1.00 70.19 156 VAL A CA 1
ATOM 1262 C C . VAL A 1 156 ? 5.284 -7.458 -29.081 1.00 70.19 156 VAL A C 1
ATOM 1264 O O . VAL A 1 156 ? 5.929 -8.497 -29.157 1.00 70.19 156 VAL A O 1
ATOM 1267 N N . ALA A 1 157 ? 4.416 -7.230 -28.099 1.00 67.31 157 ALA A N 1
ATOM 1268 C CA . ALA A 1 157 ? 4.189 -8.190 -27.030 1.00 67.31 157 ALA A CA 1
ATOM 1269 C C . ALA A 1 157 ? 3.642 -9.532 -27.551 1.00 67.31 157 ALA A C 1
ATOM 1271 O O . ALA A 1 157 ? 4.144 -10.590 -27.179 1.00 67.31 157 ALA A O 1
ATOM 1272 N N . MET A 1 158 ? 2.689 -9.499 -28.489 1.00 63.97 158 MET A N 1
ATOM 1273 C CA . MET A 1 158 ? 2.196 -10.707 -29.164 1.00 63.97 158 MET A CA 1
ATOM 1274 C C . MET A 1 158 ? 3.282 -11.391 -30.008 1.00 63.97 158 MET A C 1
ATOM 1276 O O . MET A 1 158 ? 3.366 -12.618 -30.048 1.00 63.97 158 MET A O 1
ATOM 1280 N N . MET A 1 159 ? 4.132 -10.620 -30.691 1.00 69.19 159 MET A N 1
ATOM 1281 C CA . MET A 1 159 ? 5.260 -11.168 -31.451 1.00 69.19 159 MET A CA 1
ATOM 1282 C C . MET A 1 159 ? 6.303 -11.817 -30.543 1.00 69.19 159 MET A C 1
ATOM 1284 O O . MET A 1 159 ? 6.860 -12.851 -30.891 1.00 69.19 159 MET A O 1
ATOM 1288 N N . LEU A 1 160 ? 6.532 -11.254 -29.360 1.00 70.56 160 LEU A N 1
ATOM 1289 C CA . LEU A 1 160 ? 7.413 -11.831 -28.354 1.00 70.56 160 LEU A CA 1
ATOM 1290 C C . LEU A 1 160 ? 6.878 -13.178 -27.868 1.00 70.56 160 LEU A C 1
ATOM 1292 O O . LEU A 1 160 ? 7.637 -14.141 -27.850 1.00 70.56 160 LEU A O 1
ATOM 1296 N N . GLU A 1 161 ? 5.583 -13.291 -27.576 1.00 66.44 161 GLU A N 1
ATOM 1297 C CA . GLU A 1 161 ? 4.972 -14.578 -27.215 1.00 66.44 161 GLU A CA 1
ATOM 1298 C C . GLU A 1 161 ? 5.023 -15.607 -28.353 1.00 66.44 161 GLU A C 1
ATOM 1300 O O . GLU A 1 161 ? 5.342 -16.771 -28.125 1.00 66.44 161 GLU A O 1
ATOM 1305 N N . THR A 1 162 ? 4.730 -15.194 -29.586 1.00 66.81 162 THR A N 1
ATOM 1306 C CA . THR A 1 162 ? 4.652 -16.110 -30.740 1.00 66.81 162 THR A CA 1
ATOM 1307 C C . THR A 1 162 ? 6.017 -16.547 -31.268 1.00 66.81 162 THR A C 1
ATOM 1309 O O . THR A 1 162 ? 6.175 -17.696 -31.675 1.00 66.81 162 THR A O 1
ATOM 1312 N N . ALA A 1 163 ? 7.021 -15.668 -31.243 1.00 69.19 163 ALA A N 1
ATOM 1313 C CA . ALA A 1 163 ? 8.392 -15.966 -31.665 1.00 69.19 163 ALA A CA 1
ATOM 1314 C C . ALA A 1 163 ? 9.229 -16.633 -30.560 1.00 69.19 163 ALA A C 1
ATOM 1316 O O . ALA A 1 163 ? 10.447 -16.783 -30.702 1.00 69.19 163 ALA A O 1
ATOM 1317 N N . ARG A 1 164 ? 8.585 -17.017 -29.455 1.00 68.81 164 ARG A N 1
ATOM 1318 C CA . ARG A 1 164 ? 9.208 -17.708 -28.338 1.00 68.81 164 ARG A CA 1
ATOM 1319 C C . ARG A 1 164 ? 9.732 -19.083 -28.779 1.00 68.81 164 ARG A C 1
ATOM 1321 O O . ARG A 1 164 ? 8.933 -19.940 -29.161 1.00 68.81 164 ARG A O 1
ATOM 1328 N N . PRO A 1 165 ? 11.053 -19.331 -28.725 1.00 67.62 165 PRO A N 1
ATOM 1329 C CA . PRO A 1 165 ? 11.598 -20.630 -29.088 1.00 67.62 165 PRO A CA 1
ATOM 1330 C C . PRO A 1 165 ? 11.254 -21.672 -28.003 1.00 67.62 165 PRO A C 1
ATOM 1332 O O . PRO A 1 165 ? 11.232 -21.320 -26.820 1.00 67.62 165 PRO A O 1
ATOM 1335 N N . PRO A 1 166 ? 11.009 -22.949 -28.353 1.00 66.44 166 PRO A N 1
ATOM 1336 C CA . PRO A 1 166 ? 10.690 -24.000 -27.380 1.00 66.44 166 PRO A CA 1
ATOM 1337 C C . PRO A 1 166 ? 11.737 -24.151 -26.267 1.00 66.44 166 PRO A C 1
ATOM 1339 O O . PRO A 1 166 ? 11.403 -24.460 -25.126 1.00 66.44 166 PRO A O 1
ATOM 1342 N N . GLU A 1 167 ? 13.007 -23.892 -26.576 1.00 64.25 167 GLU A N 1
ATOM 1343 C CA . GLU A 1 167 ? 14.124 -23.943 -25.633 1.00 64.25 167 GLU A CA 1
ATOM 1344 C C . GLU A 1 167 ? 14.041 -22.847 -24.561 1.00 64.25 167 GLU A C 1
ATOM 1346 O O . GLU A 1 167 ? 14.574 -23.026 -23.468 1.00 64.25 167 GLU A O 1
ATOM 1351 N N . ALA A 1 168 ? 13.322 -21.745 -24.816 1.00 60.31 168 ALA A N 1
ATOM 1352 C CA . ALA A 1 168 ? 13.093 -20.702 -23.818 1.00 60.31 168 ALA A CA 1
ATOM 1353 C C . ALA A 1 168 ? 12.177 -21.156 -22.673 1.00 60.31 168 ALA A C 1
ATOM 1355 O O . ALA A 1 168 ? 12.147 -20.488 -21.645 1.00 60.31 168 ALA A O 1
ATOM 1356 N N . ALA A 1 169 ? 11.454 -22.275 -22.807 1.00 60.47 169 ALA A N 1
ATOM 1357 C CA . ALA A 1 169 ? 10.721 -22.877 -21.690 1.00 60.47 169 ALA A CA 1
ATOM 1358 C C . ALA A 1 169 ? 11.668 -23.347 -20.569 1.00 60.47 169 ALA A C 1
ATOM 1360 O O . ALA A 1 169 ? 11.294 -23.360 -19.406 1.00 60.47 169 ALA A O 1
ATOM 1361 N N . GLN A 1 170 ? 12.927 -23.661 -20.897 1.00 58.34 170 GLN A N 1
ATOM 1362 C CA . GLN A 1 170 ? 13.954 -24.035 -19.913 1.00 58.34 170 GLN A CA 1
ATOM 1363 C C . GLN A 1 170 ? 14.424 -22.839 -19.066 1.00 58.34 170 GLN A C 1
ATOM 1365 O O . GLN A 1 170 ? 15.114 -23.024 -18.067 1.00 58.34 170 GLN A O 1
ATOM 1370 N N . LEU A 1 171 ? 14.080 -21.615 -19.484 1.00 54.16 171 LEU A N 1
ATOM 1371 C CA . LEU A 1 171 ? 14.364 -20.382 -18.757 1.00 54.16 171 LEU A CA 1
ATOM 1372 C C . LEU A 1 171 ? 13.198 -19.949 -17.862 1.00 54.16 171 LEU A C 1
ATOM 1374 O O . LEU A 1 171 ? 13.441 -19.127 -16.985 1.00 54.16 171 LEU A O 1
ATOM 1378 N N . ASP A 1 172 ? 11.987 -20.502 -18.025 1.00 54.84 172 ASP A N 1
ATOM 1379 C CA . ASP A 1 172 ? 10.827 -20.164 -17.176 1.00 54.84 172 ASP A CA 1
ATOM 1380 C C . ASP A 1 172 ? 11.083 -20.500 -15.705 1.00 54.84 172 ASP A C 1
ATOM 1382 O O . ASP A 1 172 ? 10.702 -19.741 -14.818 1.00 54.84 172 ASP A O 1
ATOM 1386 N N . ASP A 1 173 ? 11.812 -21.590 -15.453 1.00 45.97 173 ASP A N 1
ATOM 1387 C CA . ASP A 1 173 ? 12.210 -22.014 -14.107 1.00 45.97 173 ASP A CA 1
ATOM 1388 C C . ASP A 1 173 ? 13.290 -21.101 -13.481 1.00 45.97 173 ASP A C 1
ATOM 1390 O O . ASP A 1 173 ? 13.546 -21.173 -12.278 1.00 45.97 173 ASP A O 1
ATOM 1394 N N . LEU A 1 174 ? 13.944 -20.250 -14.286 1.00 46.06 174 LEU A N 1
ATOM 1395 C CA . LEU A 1 174 ? 14.993 -19.313 -13.859 1.00 46.06 174 LEU A CA 1
ATOM 1396 C C . LEU A 1 174 ? 14.495 -17.858 -13.805 1.00 46.06 174 LEU A C 1
ATOM 1398 O O . LEU A 1 174 ? 14.927 -17.103 -12.934 1.00 46.06 174 LEU A O 1
ATOM 1402 N N . PHE A 1 175 ? 13.604 -17.464 -14.723 1.00 46.50 175 PHE A N 1
ATOM 1403 C CA . PHE A 1 175 ? 13.001 -16.136 -14.841 1.00 46.50 175 PHE A CA 1
ATOM 1404 C C . PHE A 1 175 ? 11.615 -16.247 -15.517 1.00 46.50 175 PHE A C 1
ATOM 1406 O O . PHE A 1 175 ? 11.545 -16.501 -16.718 1.00 46.50 175 PHE A O 1
ATOM 1413 N N . GLU A 1 176 ? 10.511 -15.987 -14.801 1.00 46.25 176 GLU A N 1
ATOM 1414 C CA . GLU A 1 176 ? 9.204 -15.783 -15.458 1.00 46.25 176 GLU A CA 1
ATOM 1415 C C . GLU A 1 176 ? 9.205 -14.404 -16.145 1.00 46.25 176 GLU A C 1
ATOM 1417 O O . GLU A 1 176 ? 9.233 -13.362 -15.481 1.00 46.25 176 GLU A O 1
ATOM 1422 N N . LEU A 1 177 ? 9.206 -14.387 -17.483 1.00 52.25 177 LEU A N 1
ATOM 1423 C CA . LEU A 1 177 ? 9.081 -13.155 -18.267 1.00 52.25 177 LEU A CA 1
ATOM 1424 C C . LEU A 1 177 ? 7.638 -12.609 -18.199 1.00 52.25 177 LEU A C 1
ATOM 1426 O O . LEU A 1 177 ? 6.700 -13.394 -18.062 1.00 52.25 177 LEU A O 1
ATOM 1430 N N . PRO A 1 178 ? 7.434 -11.277 -18.284 1.00 54.16 178 PRO A N 1
ATOM 1431 C CA . PRO A 1 178 ? 6.098 -10.685 -18.209 1.00 54.16 178 PRO A CA 1
ATOM 1432 C C . PRO A 1 178 ? 5.171 -11.230 -19.304 1.00 54.16 178 PRO A C 1
ATOM 1434 O O . PRO A 1 178 ? 5.603 -11.369 -20.449 1.00 54.16 178 PRO A O 1
ATOM 1437 N N . ASP A 1 179 ? 3.897 -11.476 -18.978 1.00 55.81 179 ASP A N 1
ATOM 1438 C CA . ASP A 1 179 ? 2.884 -11.821 -19.986 1.00 55.81 179 ASP A CA 1
ATOM 1439 C C . ASP A 1 179 ? 2.719 -10.696 -21.028 1.00 55.81 179 ASP A C 1
ATOM 1441 O O . ASP A 1 179 ? 3.075 -9.538 -20.768 1.00 55.81 179 ASP A O 1
ATOM 1445 N N . ALA A 1 180 ? 2.174 -10.991 -22.219 1.00 52.09 180 ALA A N 1
ATOM 1446 C CA . ALA A 1 180 ? 2.053 -9.977 -23.272 1.00 52.09 180 ALA A CA 1
ATOM 1447 C C . ALA A 1 180 ? 1.272 -8.737 -22.832 1.00 52.09 180 ALA A C 1
ATOM 1449 O O . ALA A 1 180 ? 1.518 -7.643 -23.336 1.00 52.09 180 ALA A O 1
ATOM 1450 N N . ARG A 1 181 ? 0.341 -8.863 -21.883 1.00 52.41 181 ARG A N 1
ATOM 1451 C CA . ARG A 1 181 ? -0.447 -7.729 -21.392 1.00 52.41 181 ARG A CA 1
ATOM 1452 C C . ARG A 1 181 ? 0.398 -6.778 -20.547 1.00 52.41 181 ARG A C 1
ATOM 1454 O O . ARG A 1 181 ? 0.307 -5.557 -20.703 1.00 52.41 181 ARG A O 1
ATOM 1461 N N . THR A 1 182 ? 1.239 -7.337 -19.690 1.00 59.66 182 THR A N 1
ATOM 1462 C CA . THR A 1 182 ? 2.200 -6.619 -18.855 1.00 59.66 182 THR A CA 1
ATOM 1463 C C . THR A 1 182 ? 3.276 -6.002 -19.737 1.00 59.66 182 THR A C 1
ATOM 1465 O O . THR A 1 182 ? 3.560 -4.814 -19.627 1.00 59.66 182 THR A O 1
ATOM 1468 N N . LEU A 1 183 ? 3.803 -6.766 -20.692 1.00 63.22 183 LEU A N 1
ATOM 1469 C CA . LEU A 1 183 ? 4.825 -6.317 -21.631 1.00 63.22 183 LEU A CA 1
ATOM 1470 C C . LEU A 1 183 ? 4.328 -5.190 -22.544 1.00 63.22 183 LEU A C 1
ATOM 1472 O O . LEU A 1 183 ? 5.023 -4.193 -22.723 1.00 63.22 183 LEU A O 1
ATOM 1476 N N . ALA A 1 184 ? 3.100 -5.298 -23.057 1.00 60.66 184 ALA A N 1
ATOM 1477 C CA . ALA A 1 184 ? 2.465 -4.245 -23.842 1.00 60.66 184 ALA A CA 1
ATOM 1478 C C . ALA A 1 184 ? 2.251 -2.971 -23.018 1.00 60.66 184 ALA A C 1
ATOM 1480 O O . ALA A 1 184 ? 2.490 -1.876 -23.521 1.00 60.66 184 ALA A O 1
ATOM 1481 N N . SER A 1 185 ? 1.848 -3.097 -21.751 1.00 60.88 185 SER A N 1
ATOM 1482 C CA . SER A 1 185 ? 1.717 -1.949 -20.843 1.00 60.88 185 SER A CA 1
ATOM 1483 C C . SER A 1 185 ? 3.066 -1.260 -20.610 1.00 60.88 185 SER A C 1
ATOM 1485 O O . SER A 1 185 ? 3.163 -0.043 -20.724 1.00 60.88 185 SER A O 1
ATOM 1487 N N . LEU A 1 186 ? 4.128 -2.036 -20.374 1.00 59.62 186 LEU A N 1
ATOM 1488 C CA . LEU A 1 186 ? 5.484 -1.520 -20.156 1.00 59.62 186 LEU A CA 1
ATOM 1489 C C . LEU A 1 186 ? 6.070 -0.834 -21.398 1.00 59.62 186 LEU A C 1
ATOM 1491 O O . LEU A 1 186 ? 6.670 0.234 -21.292 1.00 59.62 186 LEU A O 1
ATOM 1495 N N . LEU A 1 187 ? 5.868 -1.426 -22.576 1.00 63.75 187 LEU A N 1
ATOM 1496 C CA . LEU A 1 187 ? 6.299 -0.862 -23.855 1.00 63.75 187 LEU A CA 1
ATOM 1497 C C . LEU A 1 187 ? 5.507 0.405 -24.217 1.00 63.75 187 LEU A C 1
ATOM 1499 O O . LEU A 1 187 ? 6.095 1.359 -24.717 1.00 63.75 187 LEU A O 1
ATOM 1503 N N . SER A 1 188 ? 4.202 0.448 -23.922 1.00 60.72 188 SER A N 1
ATOM 1504 C CA . SER A 1 188 ? 3.351 1.619 -24.202 1.00 60.72 188 SER A CA 1
ATOM 1505 C C . SER A 1 188 ? 3.719 2.818 -23.324 1.00 60.72 188 SER A C 1
ATOM 1507 O O . SER A 1 188 ? 3.860 3.927 -23.828 1.00 60.72 188 SER A O 1
ATOM 1509 N N . LEU A 1 189 ? 3.943 2.594 -22.023 1.00 52.94 189 LEU A N 1
ATOM 1510 C CA . LEU A 1 189 ? 4.188 3.665 -21.048 1.00 52.94 189 LEU A CA 1
ATOM 1511 C C . LEU A 1 189 ? 5.479 4.455 -21.310 1.00 52.94 189 LEU A C 1
ATOM 1513 O O . LEU A 1 189 ? 5.520 5.653 -21.043 1.00 52.94 189 LEU A O 1
ATOM 1517 N N . ARG A 1 190 ? 6.525 3.815 -21.850 1.00 53.38 190 ARG A N 1
ATOM 1518 C CA . ARG A 1 190 ? 7.791 4.495 -22.171 1.00 53.38 190 ARG A CA 1
ATOM 1519 C C . ARG A 1 190 ? 7.812 5.121 -23.566 1.00 53.38 190 ARG A C 1
ATOM 1521 O O . ARG A 1 190 ? 8.508 6.105 -23.782 1.00 53.38 190 ARG A O 1
ATOM 1528 N N . CYS A 1 191 ? 7.079 4.558 -24.526 1.00 52.84 191 CYS A N 1
ATOM 1529 C CA . CYS A 1 191 ? 6.983 5.138 -25.867 1.00 52.84 191 CYS A CA 1
ATOM 1530 C C . CYS A 1 191 ? 6.197 6.458 -25.882 1.00 52.84 191 CYS A C 1
ATOM 1532 O O . CYS A 1 191 ? 6.358 7.242 -26.813 1.00 52.84 191 CYS A O 1
ATOM 1534 N N . GLU A 1 192 ? 5.385 6.721 -24.853 1.00 50.78 192 GLU A N 1
ATOM 1535 C CA . GLU A 1 192 ? 4.552 7.923 -24.768 1.00 50.78 192 GLU A CA 1
ATOM 1536 C C . GLU A 1 192 ? 5.132 9.055 -23.895 1.00 50.78 192 GLU A C 1
ATOM 1538 O O . GLU A 1 192 ? 4.564 10.149 -23.911 1.00 50.78 192 GLU A O 1
ATOM 1543 N N . LYS A 1 193 ? 6.240 8.863 -23.150 1.00 44.81 193 LYS A N 1
ATOM 1544 C CA . LYS A 1 193 ? 6.706 9.861 -22.162 1.00 44.81 193 LYS A CA 1
ATOM 1545 C C . LYS A 1 193 ? 8.234 9.990 -22.016 1.00 44.81 193 LYS A C 1
ATOM 1547 O O . LYS A 1 193 ? 8.928 9.010 -21.766 1.00 44.81 193 LYS A O 1
ATOM 1552 N N . ASP A 1 194 ? 8.723 11.236 -22.078 1.00 39.69 194 ASP A N 1
ATOM 1553 C CA . ASP A 1 194 ? 10.134 11.653 -21.918 1.00 39.69 194 ASP A CA 1
ATOM 1554 C C . ASP A 1 194 ? 10.533 11.995 -20.454 1.00 39.69 194 ASP A C 1
ATOM 1556 O O . ASP A 1 194 ? 11.579 12.604 -20.220 1.00 39.69 194 ASP A O 1
ATOM 1560 N N . ASP A 1 195 ? 9.723 11.651 -19.445 1.00 44.84 195 ASP A N 1
ATOM 1561 C CA . ASP A 1 195 ? 10.000 12.014 -18.044 1.00 44.84 195 ASP A CA 1
ATOM 1562 C C . ASP A 1 195 ? 10.880 10.965 -17.333 1.00 44.84 195 ASP A C 1
ATOM 1564 O O . ASP A 1 195 ? 10.485 9.811 -17.146 1.00 44.84 195 ASP A O 1
ATOM 1568 N N . ILE A 1 196 ? 12.085 11.381 -16.926 1.00 41.72 196 ILE A N 1
ATOM 1569 C CA . ILE A 1 196 ? 13.093 10.562 -16.233 1.00 41.72 196 ILE A CA 1
ATOM 1570 C C . ILE A 1 196 ? 12.611 10.077 -14.857 1.00 41.72 196 ILE A C 1
ATOM 1572 O O . ILE A 1 196 ? 12.971 8.968 -14.457 1.00 41.72 196 ILE A O 1
ATOM 1576 N N . GLU A 1 197 ? 11.813 10.861 -14.128 1.00 40.62 197 GLU A N 1
ATOM 1577 C CA . GLU A 1 197 ? 11.346 10.487 -12.786 1.00 40.62 197 GLU A CA 1
ATOM 1578 C C . GLU A 1 197 ? 10.254 9.413 -12.859 1.00 40.62 197 GLU A C 1
ATOM 1580 O O . GLU A 1 197 ? 10.308 8.428 -12.119 1.00 40.62 197 GLU A O 1
ATOM 1585 N N . GLU A 1 198 ? 9.335 9.524 -13.824 1.00 41.00 198 GLU A N 1
ATOM 1586 C CA . GLU A 1 198 ? 8.345 8.472 -14.093 1.00 41.00 198 GLU A CA 1
ATOM 1587 C C . GLU A 1 198 ? 9.016 7.186 -14.605 1.00 41.00 198 GLU A C 1
ATOM 1589 O O . GLU A 1 198 ? 8.619 6.085 -14.226 1.00 41.00 198 GLU A O 1
ATOM 1594 N N . LEU A 1 199 ? 10.081 7.304 -15.405 1.00 43.72 199 LEU A N 1
ATOM 1595 C CA . LEU A 1 199 ? 10.888 6.175 -15.878 1.00 43.72 199 LEU A CA 1
ATOM 1596 C C . LEU A 1 199 ? 11.613 5.431 -14.743 1.00 43.72 199 LEU A C 1
ATOM 1598 O O . LEU A 1 199 ? 11.698 4.199 -14.766 1.00 43.72 199 LEU A O 1
ATOM 1602 N N . LEU A 1 200 ? 12.122 6.162 -13.748 1.00 43.00 200 LEU A N 1
ATOM 1603 C CA . LEU A 1 200 ? 12.766 5.593 -12.562 1.00 43.00 200 LEU A CA 1
ATOM 1604 C C . LEU A 1 200 ? 11.756 4.901 -11.640 1.00 43.00 200 LEU A C 1
ATOM 1606 O O . LEU A 1 200 ? 12.041 3.803 -11.156 1.00 43.00 200 LEU A O 1
ATOM 1610 N N . GLU A 1 201 ? 10.572 5.484 -11.443 1.00 43.28 201 GLU A N 1
ATOM 1611 C CA . GLU A 1 201 ? 9.510 4.854 -10.651 1.00 43.28 201 GLU A CA 1
ATOM 1612 C C . GLU A 1 201 ? 8.936 3.617 -11.359 1.00 43.28 201 GLU A C 1
ATOM 1614 O O . GLU A 1 201 ? 8.669 2.594 -10.728 1.00 43.28 201 GLU A O 1
ATOM 1619 N N . LEU A 1 202 ? 8.857 3.642 -12.691 1.00 44.62 202 LEU A N 1
ATOM 1620 C CA . LEU A 1 202 ? 8.466 2.486 -13.494 1.00 44.62 202 LEU A CA 1
ATOM 1621 C C . LEU A 1 202 ? 9.494 1.348 -13.388 1.00 44.62 202 LEU A C 1
ATOM 1623 O O . LEU A 1 202 ? 9.118 0.196 -13.167 1.00 44.62 202 LEU A O 1
ATOM 1627 N N . TYR A 1 203 ? 10.794 1.654 -13.486 1.00 41.81 203 TYR A N 1
ATOM 1628 C CA . TYR A 1 203 ? 11.868 0.675 -13.275 1.00 41.81 203 TYR A CA 1
ATOM 1629 C C . TYR A 1 203 ? 11.816 0.089 -11.857 1.00 41.81 203 TYR A C 1
ATOM 1631 O O . TYR A 1 203 ? 11.955 -1.122 -11.675 1.00 41.81 203 TYR A O 1
ATOM 1639 N N . ARG A 1 204 ? 11.525 0.925 -10.853 1.00 44.91 204 ARG A N 1
ATOM 1640 C CA . ARG A 1 204 ? 11.322 0.499 -9.464 1.00 44.91 204 ARG A CA 1
ATOM 1641 C C . ARG A 1 204 ? 10.150 -0.477 -9.340 1.00 44.91 204 ARG A C 1
ATOM 1643 O O . ARG A 1 204 ? 10.338 -1.540 -8.754 1.00 44.91 204 ARG A O 1
ATOM 1650 N N . LEU A 1 205 ? 8.995 -0.172 -9.935 1.00 42.88 205 LEU A N 1
ATOM 1651 C CA . LEU A 1 205 ? 7.792 -1.020 -9.930 1.00 42.88 205 LEU A CA 1
ATOM 1652 C C . LEU A 1 205 ? 7.999 -2.349 -10.671 1.00 42.88 205 LEU A C 1
ATOM 1654 O O . LEU A 1 205 ? 7.560 -3.398 -10.194 1.00 42.88 205 LEU A O 1
ATOM 1658 N N . VAL A 1 206 ? 8.713 -2.332 -11.801 1.00 43.97 206 VAL A N 1
ATOM 1659 C CA . VAL A 1 206 ? 9.101 -3.536 -12.554 1.00 43.97 206 VAL A CA 1
ATOM 1660 C C . VAL A 1 206 ? 10.034 -4.414 -11.724 1.00 43.97 206 VAL A C 1
ATOM 1662 O O . VAL A 1 206 ? 9.768 -5.603 -11.557 1.00 43.97 206 VAL A O 1
ATOM 1665 N N . CYS A 1 207 ? 11.088 -3.840 -11.135 1.00 40.34 207 CYS A N 1
ATOM 1666 C CA . CYS A 1 207 ? 11.982 -4.572 -10.242 1.00 40.34 207 CYS A CA 1
ATOM 1667 C C . CYS A 1 207 ? 11.246 -5.107 -9.009 1.00 40.34 207 CYS A C 1
ATOM 1669 O O . CYS A 1 207 ? 11.517 -6.226 -8.587 1.00 40.34 207 CYS A O 1
ATOM 1671 N N . GLN A 1 208 ? 10.297 -4.353 -8.453 1.00 41.75 208 GLN A N 1
ATOM 1672 C CA . GLN A 1 208 ? 9.515 -4.762 -7.290 1.00 41.75 208 GLN A CA 1
ATOM 1673 C C . GLN A 1 208 ? 8.590 -5.939 -7.633 1.00 41.75 208 GLN A C 1
ATOM 1675 O O . GLN A 1 208 ? 8.596 -6.934 -6.913 1.00 41.75 208 GLN A O 1
ATOM 1680 N N . LYS A 1 209 ? 7.886 -5.909 -8.773 1.00 39.62 209 LYS A N 1
ATOM 1681 C CA . LYS A 1 209 ? 7.044 -7.032 -9.230 1.00 39.62 209 LYS A CA 1
ATOM 1682 C C . LYS A 1 209 ? 7.856 -8.276 -9.612 1.00 39.62 209 LYS A C 1
ATOM 1684 O O . LYS A 1 209 ? 7.430 -9.383 -9.296 1.00 39.62 209 LYS A O 1
ATOM 1689 N N . LEU A 1 210 ? 9.043 -8.112 -10.202 1.00 36.56 210 LEU A N 1
ATOM 1690 C CA . LEU A 1 210 ? 9.970 -9.221 -10.476 1.00 36.56 210 LEU A CA 1
ATOM 1691 C C . LEU A 1 210 ? 10.598 -9.798 -9.187 1.00 36.56 210 LEU A C 1
ATOM 1693 O O . LEU A 1 210 ? 10.882 -10.991 -9.119 1.00 36.56 210 LEU A O 1
ATOM 1697 N N . GLN A 1 211 ? 10.790 -8.986 -8.140 1.00 36.59 211 GLN A N 1
ATOM 1698 C CA . GLN A 1 211 ? 11.384 -9.409 -6.861 1.00 36.59 211 GLN A CA 1
ATOM 1699 C C . GLN A 1 211 ? 10.390 -10.082 -5.904 1.00 36.59 211 GLN A C 1
ATOM 1701 O O . GLN A 1 211 ? 10.802 -10.917 -5.099 1.00 36.59 211 GLN A O 1
ATOM 1706 N N . VAL A 1 212 ? 9.091 -9.774 -5.990 1.00 39.56 212 VAL A N 1
ATOM 1707 C CA . VAL A 1 212 ? 8.065 -10.299 -5.065 1.00 39.56 212 VAL A CA 1
ATOM 1708 C C . VAL A 1 212 ? 7.908 -11.828 -5.123 1.00 39.56 212 VAL A C 1
ATOM 1710 O O . VAL A 1 212 ? 7.518 -12.426 -4.124 1.00 39.56 212 VAL A O 1
ATOM 1713 N N . LYS A 1 213 ? 8.289 -12.495 -6.222 1.00 42.00 213 LYS A N 1
ATOM 1714 C CA . LYS A 1 213 ? 8.209 -13.967 -6.344 1.00 42.00 213 LYS A CA 1
ATOM 1715 C C . LYS A 1 213 ? 9.538 -14.712 -6.187 1.00 42.00 213 LYS A C 1
ATOM 1717 O O . LYS A 1 213 ? 9.526 -15.929 -6.046 1.00 42.00 213 LYS A O 1
ATOM 1722 N N . LEU A 1 214 ? 10.673 -14.012 -6.183 1.00 35.59 214 LEU A N 1
ATOM 1723 C CA . LEU A 1 214 ? 11.985 -14.659 -6.146 1.00 35.59 214 LEU A CA 1
ATOM 1724 C C . LEU A 1 214 ? 12.378 -15.177 -4.755 1.00 35.59 214 LEU A C 1
ATOM 1726 O O . LEU A 1 214 ? 13.328 -15.943 -4.652 1.00 35.59 214 LEU A O 1
ATOM 1730 N N . GLY A 1 215 ? 11.755 -14.721 -3.661 1.00 38.38 215 GLY A N 1
ATOM 1731 C CA . GLY A 1 215 ? 12.290 -14.981 -2.312 1.00 38.38 215 GLY A CA 1
ATOM 1732 C C . GLY A 1 215 ? 13.743 -14.501 -2.125 1.00 38.38 215 GLY A C 1
ATOM 1733 O O . GLY A 1 215 ? 14.343 -14.720 -1.073 1.00 38.38 215 GLY A O 1
ATOM 1734 N N . VAL A 1 216 ? 14.303 -13.816 -3.129 1.00 36.09 216 VAL A N 1
ATOM 1735 C CA . VAL A 1 216 ? 15.608 -13.176 -3.120 1.00 36.09 216 VAL A CA 1
ATOM 1736 C C . VAL A 1 216 ? 15.412 -11.873 -2.362 1.00 36.09 216 VAL A C 1
ATOM 1738 O O . VAL A 1 216 ? 15.164 -10.804 -2.917 1.00 36.09 216 VAL A O 1
ATOM 1741 N N . SER A 1 217 ? 15.484 -12.009 -1.039 1.00 36.06 217 SER A N 1
ATOM 1742 C CA . SER A 1 217 ? 16.065 -10.991 -0.174 1.00 36.06 217 SER A CA 1
ATOM 1743 C C . SER A 1 217 ? 17.275 -10.413 -0.903 1.00 36.06 217 SER A C 1
ATOM 1745 O O . SER A 1 217 ? 18.186 -11.155 -1.271 1.00 36.06 217 SER A O 1
ATOM 1747 N N . ARG A 1 218 ? 17.276 -9.091 -1.120 1.00 39.50 218 ARG A N 1
ATOM 1748 C CA . ARG A 1 218 ? 18.524 -8.360 -1.363 1.00 39.50 218 ARG A CA 1
ATOM 1749 C C . ARG A 1 218 ? 19.511 -8.836 -0.303 1.00 39.50 218 ARG A C 1
ATOM 1751 O O . ARG A 1 218 ? 19.134 -8.856 0.870 1.00 39.50 218 ARG A O 1
ATOM 1758 N N . ASP A 1 219 ? 20.679 -9.290 -0.742 1.00 35.06 219 ASP A N 1
ATOM 1759 C CA . ASP A 1 219 ? 21.749 -9.872 0.069 1.00 35.06 219 ASP A CA 1
ATOM 1760 C C . ASP A 1 219 ? 21.675 -9.501 1.565 1.00 35.06 219 ASP A C 1
ATOM 1762 O O . ASP A 1 219 ? 21.971 -8.380 1.974 1.00 35.06 219 ASP A O 1
ATOM 1766 N N . GLY A 1 220 ? 21.255 -10.465 2.389 1.00 42.06 220 GLY A N 1
ATOM 1767 C CA . GLY A 1 220 ? 21.581 -10.542 3.816 1.00 42.06 220 GLY A CA 1
ATOM 1768 C C . GLY A 1 220 ? 20.904 -9.579 4.801 1.00 42.06 220 GLY A C 1
ATOM 1769 O O . GLY A 1 220 ? 21.183 -9.704 5.993 1.00 42.06 220 GLY A O 1
ATOM 1770 N N . ALA A 1 221 ? 20.023 -8.666 4.382 1.00 49.34 221 ALA A N 1
ATOM 1771 C CA . ALA A 1 221 ? 19.307 -7.784 5.313 1.00 49.34 221 ALA A CA 1
ATOM 1772 C C . ALA A 1 221 ? 17.812 -8.134 5.392 1.00 49.34 221 ALA A C 1
ATOM 1774 O O . ALA A 1 221 ? 17.044 -7.874 4.469 1.00 49.34 221 ALA A O 1
ATOM 1775 N N . GLU A 1 222 ? 17.404 -8.721 6.517 1.00 76.00 222 GLU A N 1
ATOM 1776 C CA . GLU A 1 222 ? 15.998 -8.899 6.887 1.00 76.00 222 GLU A CA 1
ATOM 1777 C C . GLU A 1 222 ? 15.298 -7.528 6.991 1.00 76.00 222 GLU A C 1
ATOM 1779 O O . GLU A 1 222 ? 15.883 -6.579 7.522 1.00 76.00 222 GLU A O 1
ATOM 1784 N N . MET A 1 223 ? 14.065 -7.412 6.471 1.00 92.12 223 MET A N 1
ATOM 1785 C CA . MET A 1 223 ? 13.265 -6.183 6.581 1.00 92.12 223 MET A CA 1
ATOM 1786 C C . MET A 1 223 ? 13.139 -5.802 8.055 1.00 92.12 223 MET A C 1
ATOM 1788 O O . MET A 1 223 ? 12.791 -6.643 8.872 1.00 92.12 223 MET A O 1
ATOM 1792 N N . GLU A 1 224 ? 13.373 -4.545 8.412 1.00 96.38 224 GLU A N 1
ATOM 1793 C CA . GLU A 1 224 ? 13.155 -4.073 9.778 1.00 96.38 224 GLU A CA 1
ATOM 1794 C C . GLU A 1 224 ? 11.903 -3.199 9.838 1.00 96.38 224 GLU A C 1
ATOM 1796 O O . GLU A 1 224 ? 11.808 -2.195 9.128 1.00 96.38 224 GLU A O 1
ATOM 1801 N N . MET A 1 225 ? 10.963 -3.567 10.708 1.00 97.75 225 MET A N 1
ATOM 1802 C CA . MET A 1 225 ? 9.837 -2.725 11.101 1.00 97.75 225 MET A CA 1
ATOM 1803 C C . MET A 1 225 ? 10.143 -2.123 12.462 1.00 97.75 225 MET A C 1
ATOM 1805 O O . MET A 1 225 ? 10.386 -2.852 13.418 1.00 97.75 225 MET A O 1
ATOM 1809 N N . GLY A 1 226 ? 10.162 -0.796 12.545 1.00 97.31 226 GLY A N 1
ATOM 1810 C CA . GLY A 1 226 ? 10.416 -0.095 13.794 1.00 97.31 226 GLY A CA 1
ATOM 1811 C C . GLY A 1 226 ? 9.173 0.584 14.330 1.00 97.31 226 GLY A C 1
ATOM 1812 O O . GLY A 1 226 ? 8.587 1.436 13.657 1.00 97.31 226 GLY A O 1
ATOM 1813 N N . TYR A 1 227 ? 8.819 0.278 15.575 1.00 97.88 227 TYR A N 1
ATOM 1814 C CA . TYR A 1 227 ? 7.799 1.009 16.317 1.00 97.88 227 TYR A CA 1
ATOM 1815 C C . TYR A 1 227 ? 8.078 0.991 17.820 1.00 97.88 227 TYR A C 1
ATOM 1817 O O . TYR A 1 227 ? 8.997 0.334 18.297 1.00 97.88 227 TYR A O 1
ATOM 1825 N N . TRP A 1 228 ? 7.279 1.727 18.585 1.00 95.38 228 TRP A N 1
ATOM 1826 C CA . TRP A 1 228 ? 7.257 1.597 20.038 1.00 95.38 228 TRP A CA 1
ATOM 1827 C C . TRP A 1 228 ? 6.866 0.168 20.458 1.00 95.38 228 TRP A C 1
ATOM 1829 O O . TRP A 1 228 ? 6.126 -0.518 19.742 1.00 95.38 228 TRP A O 1
ATOM 1839 N N . LYS A 1 229 ? 7.314 -0.269 21.642 1.00 94.31 229 LYS A N 1
ATOM 1840 C CA . LYS A 1 229 ? 6.943 -1.550 22.276 1.00 94.31 229 LYS A CA 1
ATOM 1841 C C . LYS A 1 229 ? 5.510 -1.529 22.836 1.00 94.31 229 LYS A C 1
ATOM 1843 O O . LYS A 1 229 ? 5.261 -1.737 24.019 1.00 94.31 229 LYS A O 1
ATOM 1848 N N . ILE A 1 230 ? 4.564 -1.233 21.956 1.00 92.81 230 ILE A N 1
ATOM 1849 C CA . ILE A 1 230 ? 3.112 -1.209 22.159 1.00 92.81 230 ILE A CA 1
ATOM 1850 C C . ILE A 1 230 ? 2.445 -1.758 20.892 1.00 92.81 230 ILE A C 1
ATOM 1852 O O . ILE A 1 230 ? 3.108 -1.887 19.854 1.00 92.81 230 ILE A O 1
ATOM 1856 N N . ARG A 1 231 ? 1.138 -2.035 20.930 1.00 94.50 231 ARG A N 1
ATOM 1857 C CA . ARG A 1 231 ? 0.347 -2.238 19.707 1.00 94.50 231 ARG A CA 1
ATOM 1858 C C . ARG A 1 231 ? 0.350 -0.949 18.892 1.00 94.50 231 ARG A C 1
ATOM 1860 O O . ARG A 1 231 ? 1.060 -0.882 17.891 1.00 94.50 231 ARG A O 1
ATOM 1867 N N . GLY A 1 232 ? -0.344 0.092 19.360 1.00 92.69 232 GLY A N 1
ATOM 1868 C CA . GLY A 1 232 ? -0.477 1.383 18.680 1.00 92.69 232 GLY A CA 1
ATOM 1869 C C . GLY A 1 232 ? -0.625 1.239 17.161 1.00 92.69 232 GLY A C 1
ATOM 1870 O O . GLY A 1 232 ? -1.333 0.367 16.670 1.00 92.69 232 GLY A O 1
ATOM 1871 N N . LEU A 1 233 ? 0.109 2.053 16.402 1.00 95.38 233 LEU A N 1
ATOM 1872 C CA . LEU A 1 233 ? 0.167 1.915 14.941 1.00 95.38 233 LEU A CA 1
ATOM 1873 C C . LEU A 1 233 ? 1.015 0.722 14.466 1.00 95.38 233 LEU A C 1
ATOM 1875 O O . LEU A 1 233 ? 0.892 0.299 13.320 1.00 95.38 233 LEU A O 1
ATOM 1879 N N . GLY A 1 234 ? 1.882 0.179 15.323 1.00 96.62 234 GLY A N 1
ATOM 1880 C CA . GLY A 1 234 ? 2.737 -0.963 14.997 1.00 96.62 234 GLY A CA 1
ATOM 1881 C C . GLY A 1 234 ? 1.954 -2.263 14.826 1.00 96.62 234 GLY A C 1
ATOM 1882 O O . GLY A 1 234 ? 2.332 -3.079 13.994 1.00 96.62 234 GLY A O 1
ATOM 1883 N N . ALA A 1 235 ? 0.844 -2.449 15.549 1.00 97.38 235 ALA A N 1
ATOM 1884 C CA . ALA A 1 235 ? -0.016 -3.628 15.425 1.00 97.38 235 ALA A CA 1
ATOM 1885 C C . ALA A 1 235 ? -0.548 -3.806 14.002 1.00 97.38 235 ALA A C 1
ATOM 1887 O O . ALA A 1 235 ? -0.500 -4.913 13.475 1.00 97.38 235 ALA A O 1
ATOM 1888 N N . VAL A 1 236 ? -0.945 -2.712 13.347 1.00 98.06 236 VAL A N 1
ATOM 1889 C CA . VAL A 1 236 ? -1.388 -2.729 11.947 1.00 98.06 236 VAL A CA 1
ATOM 1890 C C . VAL A 1 236 ? -0.299 -3.303 11.039 1.00 98.06 236 VAL A C 1
ATOM 1892 O O . VAL A 1 236 ? -0.558 -4.203 10.246 1.00 98.06 236 VAL A O 1
ATOM 1895 N N . LEU A 1 237 ? 0.942 -2.834 11.201 1.00 98.31 237 LEU A N 1
ATOM 1896 C CA . LEU A 1 237 ? 2.074 -3.281 10.387 1.00 98.31 237 LEU A CA 1
ATOM 1897 C C . LEU A 1 237 ? 2.454 -4.733 10.675 1.00 98.31 237 LEU A C 1
ATOM 1899 O O . LEU A 1 237 ? 2.692 -5.492 9.738 1.00 98.31 237 LEU A O 1
ATOM 1903 N N . ARG A 1 238 ? 2.468 -5.133 11.954 1.00 98.12 238 ARG A N 1
ATOM 1904 C CA . ARG A 1 238 ? 2.698 -6.528 12.354 1.00 98.12 238 ARG A CA 1
ATOM 1905 C C . ARG A 1 238 ? 1.646 -7.433 11.732 1.00 98.12 238 ARG A C 1
ATOM 1907 O O . ARG A 1 238 ? 2.013 -8.391 11.073 1.00 98.12 238 ARG A O 1
ATOM 1914 N N . MET A 1 239 ? 0.359 -7.101 11.843 1.00 98.56 239 MET A N 1
ATOM 1915 C CA . MET A 1 239 ? -0.697 -7.906 11.229 1.00 98.56 239 MET A CA 1
ATOM 1916 C C . MET A 1 239 ? -0.527 -8.019 9.708 1.00 98.56 239 MET A C 1
ATOM 1918 O O . MET A 1 239 ? -0.658 -9.117 9.181 1.00 98.56 239 MET A O 1
ATOM 1922 N N . VAL A 1 240 ? -0.185 -6.941 8.991 1.00 98.12 240 VAL A N 1
ATOM 1923 C CA . VAL A 1 240 ? 0.074 -7.021 7.538 1.00 98.12 240 VAL A CA 1
ATOM 1924 C C . VAL A 1 240 ? 1.235 -7.976 7.230 1.00 98.12 240 VAL A C 1
ATOM 1926 O O . VAL A 1 240 ? 1.112 -8.833 6.353 1.00 98.12 240 VAL A O 1
ATOM 1929 N N . LEU A 1 241 ? 2.349 -7.859 7.959 1.00 97.12 241 LEU A N 1
ATOM 1930 C CA . LEU A 1 241 ? 3.543 -8.685 7.755 1.00 97.12 241 LEU A CA 1
ATOM 1931 C C . LEU A 1 241 ? 3.293 -10.161 8.100 1.00 97.12 241 LEU A C 1
ATOM 1933 O O . LEU A 1 241 ? 3.676 -11.035 7.327 1.00 97.12 241 LEU A O 1
ATOM 1937 N N . GLU A 1 242 ? 2.597 -10.438 9.202 1.00 96.62 242 GLU A N 1
ATOM 1938 C CA . GLU A 1 242 ? 2.221 -11.791 9.630 1.00 96.62 242 GLU A CA 1
ATOM 1939 C C . GLU A 1 242 ? 1.189 -12.419 8.684 1.00 96.62 242 GLU A C 1
ATOM 1941 O O . GLU A 1 242 ? 1.321 -13.581 8.308 1.00 96.62 242 GLU A O 1
ATOM 1946 N N . TYR A 1 243 ? 0.195 -11.650 8.222 1.00 96.81 243 TYR A N 1
ATOM 1947 C CA . TYR A 1 243 ? -0.796 -12.115 7.245 1.00 96.81 243 TYR A CA 1
ATOM 1948 C C . TYR A 1 243 ? -0.143 -12.575 5.937 1.00 96.81 243 TYR A C 1
ATOM 1950 O O . TYR A 1 243 ? -0.600 -13.539 5.321 1.00 96.81 243 TYR A O 1
ATOM 1958 N N . LYS A 1 244 ? 0.930 -11.893 5.522 1.00 93.25 244 LYS A N 1
ATOM 1959 C CA . LYS A 1 244 ? 1.734 -12.235 4.341 1.00 93.25 244 LYS A CA 1
ATOM 1960 C C . LYS A 1 244 ? 2.900 -13.174 4.644 1.00 93.25 244 LYS A C 1
ATOM 1962 O O . LYS A 1 244 ? 3.682 -13.443 3.735 1.00 93.25 244 LYS A O 1
ATOM 1967 N N . GLU A 1 245 ? 3.013 -13.651 5.884 1.00 91.44 245 GLU A N 1
ATOM 1968 C CA . GLU A 1 245 ? 4.084 -14.528 6.367 1.00 91.44 245 GLU A CA 1
ATOM 1969 C C . GLU A 1 245 ? 5.490 -14.010 5.993 1.00 91.44 245 GLU A C 1
ATOM 1971 O O . GLU A 1 245 ? 6.403 -14.771 5.659 1.00 91.44 245 GLU A O 1
ATOM 1976 N N . ALA A 1 246 ? 5.662 -12.685 6.011 1.00 89.25 246 ALA A N 1
ATOM 1977 C CA . ALA A 1 246 ? 6.903 -12.022 5.642 1.00 89.25 246 ALA A CA 1
ATOM 1978 C C . ALA A 1 246 ? 7.979 -12.227 6.719 1.00 89.25 246 ALA A C 1
ATOM 1980 O O . ALA A 1 246 ? 7.694 -12.222 7.914 1.00 89.25 246 ALA A O 1
ATOM 1981 N N . LYS A 1 247 ? 9.244 -12.352 6.301 1.00 89.00 247 LYS A N 1
ATOM 1982 C CA . LYS A 1 247 ? 10.387 -12.337 7.226 1.00 89.00 247 LYS A CA 1
ATOM 1983 C C . LYS A 1 247 ? 10.769 -10.897 7.541 1.00 89.00 247 LYS A C 1
ATOM 1985 O O . LYS A 1 247 ? 11.088 -10.139 6.622 1.00 89.00 247 LYS A O 1
ATOM 1990 N N . TYR A 1 248 ? 10.727 -10.536 8.816 1.00 94.12 248 TYR A N 1
ATOM 1991 C CA . TYR A 1 248 ? 11.074 -9.204 9.282 1.00 94.12 248 TYR A CA 1
ATOM 1992 C C . TYR A 1 248 ? 11.568 -9.236 10.731 1.00 94.12 248 TYR A C 1
ATOM 1994 O O . TYR A 1 248 ? 11.173 -10.078 11.536 1.00 94.12 248 TYR A O 1
ATOM 2002 N N . LYS A 1 249 ? 12.386 -8.247 11.072 1.00 95.69 249 LYS A N 1
ATOM 2003 C CA . LYS A 1 249 ? 12.782 -7.916 12.432 1.00 95.69 249 LYS A CA 1
ATOM 2004 C C . LYS A 1 249 ? 11.850 -6.835 12.979 1.00 95.69 249 LYS A C 1
ATOM 2006 O O . LYS A 1 249 ? 11.805 -5.726 12.448 1.00 95.69 249 LYS A O 1
ATOM 2011 N N . ASP A 1 250 ? 11.150 -7.139 14.068 1.00 95.31 250 ASP A N 1
ATOM 2012 C CA . ASP A 1 250 ? 10.356 -6.170 14.837 1.00 95.31 250 ASP A CA 1
ATOM 2013 C C . ASP A 1 250 ? 11.267 -5.417 15.820 1.00 95.31 250 ASP A C 1
ATOM 2015 O O . ASP A 1 250 ? 11.589 -5.902 16.908 1.00 95.31 250 ASP A O 1
ATOM 2019 N N . PHE A 1 251 ? 11.737 -4.235 15.424 1.00 95.44 251 PHE A N 1
ATOM 2020 C CA . PHE A 1 251 ? 12.447 -3.327 16.317 1.00 95.44 251 PHE A CA 1
ATOM 2021 C C . PHE A 1 251 ? 11.439 -2.619 17.232 1.00 95.44 251 PHE A C 1
ATOM 2023 O O . PHE A 1 251 ? 10.826 -1.613 16.865 1.00 95.44 251 PHE A O 1
ATOM 2030 N N . GLN A 1 252 ? 11.292 -3.151 18.444 1.00 93.44 252 GLN A N 1
ATOM 2031 C CA . GLN A 1 252 ? 10.422 -2.614 19.487 1.00 93.44 252 GLN A CA 1
ATOM 2032 C C . GLN A 1 252 ? 11.194 -1.638 20.380 1.00 93.44 252 GLN A C 1
ATOM 2034 O O . GLN A 1 252 ? 11.953 -2.048 21.252 1.00 93.44 252 GLN A O 1
ATOM 2039 N N . CYS A 1 253 ? 10.988 -0.343 20.167 1.00 89.94 253 CYS A N 1
ATOM 2040 C CA . CYS A 1 253 ? 11.610 0.706 20.962 1.00 89.94 253 CYS A CA 1
ATOM 2041 C C . CYS A 1 253 ? 10.887 0.878 22.306 1.00 89.94 253 CYS A C 1
ATOM 2043 O O . CYS A 1 253 ? 9.680 1.136 22.336 1.00 89.94 253 CYS A O 1
ATOM 2045 N N . GLU A 1 254 ? 11.608 0.747 23.417 1.00 88.62 254 GLU A N 1
ATOM 2046 C CA . GLU A 1 254 ? 11.040 0.825 24.767 1.00 88.62 254 GLU A CA 1
ATOM 2047 C C . GLU A 1 254 ? 11.099 2.236 25.347 1.00 88.62 254 GLU A C 1
ATOM 2049 O O . GLU A 1 254 ? 10.220 2.635 26.114 1.00 88.62 254 GLU A O 1
ATOM 2054 N N . THR A 1 255 ? 12.130 3.005 24.991 1.00 85.69 255 THR A N 1
ATOM 2055 C CA . THR A 1 255 ? 12.405 4.303 25.617 1.00 85.69 255 THR A CA 1
ATOM 2056 C C . THR A 1 255 ? 12.637 5.413 24.601 1.00 85.69 255 THR A C 1
ATOM 2058 O O . THR A 1 255 ? 13.066 5.194 23.470 1.00 85.69 255 THR A O 1
ATOM 2061 N N . GLY A 1 256 ? 12.386 6.655 25.025 1.00 85.06 256 GLY A N 1
ATOM 2062 C CA . GLY A 1 256 ? 12.704 7.828 24.213 1.00 85.06 256 GLY A CA 1
ATOM 2063 C C . GLY A 1 256 ? 14.188 7.899 23.843 1.00 85.06 256 GLY A C 1
ATOM 2064 O O . GLY A 1 256 ? 14.500 8.263 22.715 1.00 85.06 256 GLY A O 1
ATOM 2065 N N . ASP A 1 257 ? 15.090 7.498 24.739 1.00 88.94 257 ASP A N 1
ATOM 2066 C CA . ASP A 1 257 ? 16.535 7.537 24.492 1.00 88.94 257 ASP A CA 1
ATOM 2067 C C . ASP A 1 257 ? 16.965 6.529 23.419 1.00 88.94 257 ASP A C 1
ATOM 2069 O O . ASP A 1 257 ? 17.733 6.881 22.521 1.00 88.94 257 ASP A O 1
ATOM 2073 N N . GLU A 1 258 ? 16.405 5.313 23.434 1.00 90.50 258 GLU A N 1
ATOM 2074 C CA . GLU A 1 258 ? 16.604 4.324 22.364 1.00 90.50 258 GLU A CA 1
ATOM 2075 C C . GLU A 1 258 ? 16.171 4.859 20.996 1.00 90.50 258 GLU A C 1
ATOM 2077 O O . GLU A 1 258 ? 16.817 4.575 19.983 1.00 90.50 258 GLU A O 1
ATOM 2082 N N . TRP A 1 259 ? 15.105 5.664 20.954 1.00 92.75 259 TRP A N 1
ATOM 2083 C CA . TRP A 1 259 ? 14.656 6.286 19.716 1.00 92.75 259 TRP A CA 1
ATOM 2084 C C . TRP A 1 259 ? 15.496 7.510 19.350 1.00 92.75 259 TRP A C 1
ATOM 2086 O O . TRP A 1 259 ? 16.226 7.483 18.361 1.00 92.75 259 TRP A O 1
ATOM 2096 N N . PHE A 1 260 ? 15.394 8.594 20.120 1.00 91.31 260 PHE A N 1
ATOM 2097 C CA . PHE A 1 260 ? 15.963 9.901 19.790 1.00 91.31 260 PHE A CA 1
ATOM 2098 C C . PHE A 1 260 ? 17.494 9.915 19.824 1.00 91.31 260 PHE A C 1
ATOM 2100 O O . PHE A 1 260 ? 18.099 10.582 18.984 1.00 91.31 260 PHE A O 1
ATOM 2107 N N . GLY A 1 261 ? 18.109 9.191 20.762 1.00 88.25 261 GLY A N 1
ATOM 2108 C CA . GLY A 1 261 ? 19.563 9.073 20.889 1.00 88.25 261 GLY A CA 1
ATOM 2109 C C . GLY A 1 261 ? 20.157 7.881 20.135 1.00 88.25 261 GLY A C 1
ATOM 2110 O O . GLY A 1 261 ? 21.322 7.935 19.748 1.00 88.25 261 GLY A O 1
ATOM 2111 N N . GLY A 1 262 ? 19.369 6.824 19.913 1.00 92.94 262 GLY A N 1
ATOM 2112 C CA . GLY A 1 262 ? 19.807 5.584 19.271 1.00 92.94 262 GLY A CA 1
ATOM 2113 C C . GLY A 1 262 ? 19.420 5.481 17.795 1.00 92.94 262 GLY A C 1
ATOM 2114 O O . GLY A 1 262 ? 20.181 5.866 16.908 1.00 92.94 262 GLY A O 1
ATOM 2115 N N . ARG A 1 263 ? 18.240 4.915 17.515 1.00 93.94 263 ARG A N 1
ATOM 2116 C CA . ARG A 1 263 ? 17.861 4.473 16.161 1.00 93.94 263 ARG A CA 1
ATOM 2117 C C . ARG A 1 263 ? 17.481 5.621 15.221 1.00 93.94 263 ARG A C 1
ATOM 2119 O O . ARG A 1 263 ? 17.790 5.556 14.032 1.00 93.94 263 ARG A O 1
ATOM 2126 N N . LYS A 1 264 ? 16.860 6.701 15.711 1.00 95.75 264 LYS A N 1
ATOM 2127 C CA . LYS A 1 264 ? 16.404 7.828 14.873 1.00 95.75 264 LYS A CA 1
ATOM 2128 C C . LYS A 1 264 ? 17.538 8.499 14.084 1.00 95.75 264 LYS A C 1
ATOM 2130 O O . LYS A 1 264 ? 17.331 8.722 12.892 1.00 95.75 264 LYS A O 1
ATOM 2135 N N . PRO A 1 265 ? 18.724 8.796 14.658 1.00 96.56 265 PRO A N 1
ATOM 2136 C CA . PRO A 1 265 ? 19.874 9.284 13.893 1.00 96.56 265 PRO A CA 1
ATOM 2137 C C . PRO A 1 265 ? 20.275 8.401 12.705 1.00 96.56 265 PRO A C 1
ATOM 2139 O O . PRO A 1 265 ? 20.731 8.917 11.688 1.00 96.56 265 PRO A O 1
ATOM 2142 N N . GLU A 1 266 ? 20.115 7.080 12.804 1.00 94.56 266 GLU A N 1
ATOM 2143 C CA . GLU A 1 266 ? 20.423 6.155 11.708 1.00 94.56 266 GLU A CA 1
ATOM 2144 C C . GLU A 1 266 ? 19.351 6.193 10.619 1.00 94.56 266 GLU A C 1
ATOM 2146 O O . GLU A 1 266 ? 19.682 6.217 9.435 1.00 94.56 266 GLU A O 1
ATOM 2151 N N . ILE A 1 267 ? 18.078 6.278 11.014 1.00 96.06 267 ILE A N 1
ATOM 2152 C CA . ILE A 1 267 ? 16.960 6.444 10.080 1.00 96.06 267 ILE A CA 1
ATOM 2153 C C . ILE A 1 267 ? 17.033 7.802 9.375 1.00 96.06 267 ILE A C 1
ATOM 2155 O O . ILE A 1 267 ? 16.839 7.853 8.168 1.00 96.06 267 ILE A O 1
ATOM 2159 N N . LEU A 1 268 ? 17.418 8.880 10.067 1.00 95.00 268 LEU A N 1
ATOM 2160 C CA . LEU A 1 268 ? 17.598 10.216 9.477 1.00 95.00 268 LEU A CA 1
ATOM 2161 C C . LEU A 1 268 ? 18.619 10.243 8.334 1.00 95.00 268 LEU A C 1
ATOM 2163 O O . LEU A 1 268 ? 18.460 11.016 7.394 1.00 95.00 268 LEU A O 1
ATOM 2167 N N . LYS A 1 269 ? 19.648 9.386 8.385 1.00 93.94 269 LYS A N 1
ATOM 2168 C CA . LYS A 1 269 ? 20.626 9.244 7.291 1.00 93.94 269 LYS A CA 1
ATOM 2169 C C . LYS A 1 269 ? 20.011 8.626 6.032 1.00 93.94 269 LYS A C 1
ATOM 2171 O O . LYS A 1 269 ? 20.554 8.822 4.951 1.00 93.94 269 LYS A O 1
ATOM 2176 N N . LYS A 1 270 ? 18.921 7.863 6.175 1.00 90.56 270 LYS A N 1
ATOM 2177 C CA . LYS A 1 270 ? 18.213 7.185 5.078 1.00 90.56 270 LYS A CA 1
ATOM 2178 C C . LYS A 1 270 ? 16.969 7.942 4.618 1.00 90.56 270 LYS A C 1
ATOM 2180 O O . LYS A 1 270 ? 16.638 7.908 3.440 1.00 90.56 270 LYS A O 1
ATOM 2185 N N . ASN A 1 271 ? 16.269 8.596 5.541 1.00 92.25 271 ASN A N 1
ATOM 2186 C CA . ASN A 1 271 ? 15.034 9.317 5.278 1.00 92.25 271 ASN A CA 1
ATOM 2187 C C . ASN A 1 271 ? 14.927 10.551 6.202 1.00 92.25 271 ASN A C 1
ATOM 2189 O O . ASN A 1 271 ? 14.843 10.392 7.424 1.00 92.25 271 ASN A O 1
ATOM 2193 N N . PRO A 1 272 ? 14.879 11.783 5.657 1.00 94.88 272 PRO A N 1
ATOM 2194 C CA . PRO A 1 272 ? 14.793 13.006 6.461 1.00 94.88 272 PRO A CA 1
ATOM 2195 C C . PRO A 1 272 ? 13.476 13.136 7.244 1.00 94.88 272 PRO A C 1
ATOM 2197 O O . PRO A 1 272 ? 13.411 13.894 8.209 1.00 94.88 272 PRO A O 1
ATOM 2200 N N . LEU A 1 273 ? 12.437 12.378 6.877 1.00 94.38 273 LEU A N 1
ATOM 2201 C CA . LEU A 1 273 ? 11.143 12.323 7.566 1.00 94.38 273 LEU A CA 1
ATOM 2202 C C . LEU A 1 273 ? 11.115 11.281 8.700 1.00 94.38 273 LEU A C 1
ATOM 2204 O O . LEU A 1 273 ? 10.036 10.835 9.091 1.00 94.38 273 LEU A O 1
ATOM 2208 N N . ALA A 1 274 ? 12.285 10.884 9.216 1.00 96.56 274 ALA A N 1
ATOM 2209 C CA . ALA A 1 274 ? 12.451 9.846 10.231 1.00 96.56 274 ALA A CA 1
ATOM 2210 C C . ALA A 1 274 ? 11.476 9.990 11.409 1.00 96.56 274 ALA A C 1
ATOM 2212 O O . ALA A 1 274 ? 11.593 10.893 12.250 1.00 96.56 274 ALA A O 1
ATOM 2213 N N . ASN A 1 275 ? 10.544 9.048 11.503 1.00 96.25 275 ASN A N 1
ATOM 2214 C CA . ASN A 1 275 ? 9.610 8.924 12.611 1.00 96.25 275 ASN A CA 1
ATOM 2215 C C . ASN A 1 275 ? 9.206 7.456 12.800 1.00 96.25 275 ASN A C 1
ATOM 2217 O O . ASN A 1 275 ? 9.453 6.636 11.921 1.00 96.25 275 ASN A O 1
ATOM 2221 N N . LEU A 1 276 ? 8.588 7.135 13.936 1.00 95.81 276 LEU A N 1
ATOM 2222 C CA . LEU A 1 276 ? 7.934 5.843 14.141 1.00 95.81 276 LEU A CA 1
ATOM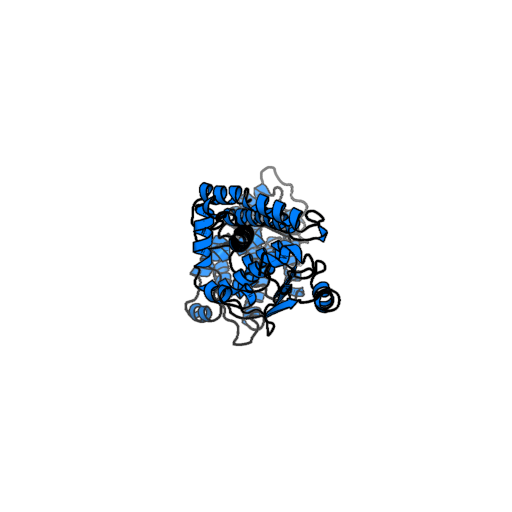 2223 C C . LEU A 1 276 ? 6.454 5.950 13.711 1.00 95.81 276 LEU A C 1
ATOM 2225 O O . LEU A 1 276 ? 5.804 6.937 14.067 1.00 95.81 276 LEU A O 1
ATOM 2229 N N . PRO A 1 277 ? 5.895 4.953 13.000 1.00 97.81 277 PRO A N 1
ATOM 2230 C CA . PRO A 1 277 ? 6.576 3.756 12.509 1.00 97.81 277 PRO A CA 1
ATOM 2231 C C . PRO A 1 277 ? 7.458 4.013 11.280 1.00 97.81 277 PRO A C 1
ATOM 2233 O O . PRO A 1 277 ? 7.232 4.965 10.526 1.00 97.81 277 PRO A O 1
ATOM 2236 N N . TYR A 1 278 ? 8.416 3.109 11.064 1.00 98.19 278 TYR A N 1
ATOM 2237 C CA . TYR A 1 278 ? 9.200 3.027 9.831 1.00 98.19 278 TYR A CA 1
ATOM 2238 C C . TYR A 1 278 ? 9.345 1.584 9.330 1.00 98.19 278 TYR A C 1
ATOM 2240 O O . TYR A 1 278 ? 9.238 0.631 10.103 1.00 98.19 278 TYR A O 1
ATOM 2248 N N . ILE A 1 279 ? 9.661 1.449 8.040 1.00 97.94 279 ILE A N 1
ATOM 2249 C CA . ILE A 1 279 ? 10.160 0.220 7.413 1.00 97.94 279 ILE A CA 1
ATOM 2250 C C . ILE A 1 279 ? 11.519 0.508 6.777 1.00 97.94 279 ILE A C 1
ATOM 2252 O O . ILE A 1 279 ? 11.670 1.486 6.040 1.00 97.94 279 ILE A O 1
ATOM 2256 N N . VAL A 1 280 ? 12.503 -0.348 7.050 1.00 95.25 280 VAL A N 1
ATOM 2257 C CA . VAL A 1 280 ? 13.754 -0.442 6.288 1.00 95.25 280 VAL A CA 1
ATOM 2258 C C . VAL A 1 280 ? 13.750 -1.775 5.549 1.00 95.25 280 VAL A C 1
ATOM 2260 O O . VAL A 1 280 ? 13.796 -2.829 6.174 1.00 95.25 280 VAL A O 1
ATOM 2263 N N . ASP A 1 281 ? 13.712 -1.723 4.223 1.00 88.44 281 ASP A N 1
ATOM 2264 C CA . ASP A 1 281 ? 13.719 -2.891 3.342 1.00 88.44 281 ASP A CA 1
ATOM 2265 C C . ASP A 1 281 ? 14.822 -2.716 2.288 1.00 88.44 281 ASP A C 1
ATOM 2267 O O . ASP A 1 281 ? 14.664 -2.014 1.283 1.00 88.44 281 ASP A O 1
ATOM 2271 N N . GLY A 1 282 ? 15.999 -3.275 2.581 1.00 84.50 282 GLY A N 1
ATOM 2272 C CA . GLY A 1 282 ? 17.223 -3.017 1.823 1.00 84.50 282 GLY A CA 1
ATOM 2273 C C . GLY A 1 282 ? 17.592 -1.528 1.811 1.00 84.50 282 GLY A C 1
ATOM 2274 O O . GLY A 1 282 ? 17.876 -0.927 2.854 1.00 84.50 282 GLY A O 1
ATOM 2275 N N . ASP A 1 283 ? 17.580 -0.930 0.617 1.00 81.00 283 ASP A N 1
ATOM 2276 C CA . ASP A 1 283 ? 17.891 0.493 0.413 1.00 81.00 283 ASP A CA 1
ATOM 2277 C C . ASP A 1 283 ? 16.670 1.400 0.594 1.00 81.00 283 ASP A C 1
ATOM 2279 O O . ASP A 1 283 ? 16.804 2.621 0.658 1.00 81.00 283 ASP A O 1
ATOM 2283 N N . VAL A 1 284 ? 15.470 0.821 0.681 1.00 84.62 284 VAL A N 1
ATOM 2284 C CA . VAL A 1 284 ? 14.241 1.583 0.879 1.00 84.62 284 VAL A CA 1
ATOM 2285 C C . VAL A 1 284 ? 14.055 1.854 2.368 1.00 84.62 284 VAL A C 1
ATOM 2287 O O . VAL A 1 284 ? 14.100 0.944 3.193 1.00 84.62 284 VAL A O 1
ATOM 2290 N N . CYS A 1 285 ? 13.819 3.118 2.715 1.00 92.56 285 CYS A N 1
ATOM 2291 C CA . CYS A 1 285 ? 13.443 3.528 4.061 1.00 92.56 285 CYS A CA 1
ATOM 2292 C C . CYS A 1 285 ? 12.194 4.407 3.998 1.00 92.56 285 CYS A C 1
ATOM 2294 O O . CYS A 1 285 ? 12.252 5.536 3.509 1.00 92.56 285 CYS A O 1
ATOM 2296 N N . VAL A 1 286 ? 11.071 3.897 4.502 1.00 93.62 286 VAL A N 1
ATOM 2297 C CA . VAL A 1 286 ? 9.786 4.609 4.525 1.00 93.62 286 VAL A CA 1
ATOM 2298 C C . VAL A 1 286 ? 9.420 4.929 5.965 1.00 93.62 286 VAL A C 1
ATOM 2300 O O . VAL A 1 286 ? 9.527 4.081 6.845 1.00 93.62 286 VAL A O 1
ATOM 2303 N N . CYS A 1 287 ? 8.999 6.166 6.196 1.00 95.81 287 CYS A N 1
ATOM 2304 C CA . CYS A 1 287 ? 8.450 6.662 7.456 1.00 95.81 287 CYS A CA 1
ATOM 2305 C C . CYS A 1 287 ? 7.059 7.248 7.177 1.00 95.81 287 CYS A C 1
ATOM 2307 O O . CYS A 1 287 ? 6.702 7.416 6.014 1.00 95.81 287 CYS A O 1
ATOM 2309 N N . GLN A 1 288 ? 6.328 7.631 8.228 1.00 95.25 288 GLN A N 1
ATOM 2310 C CA . GLN A 1 288 ? 4.919 8.064 8.191 1.00 95.25 288 GLN A CA 1
ATOM 2311 C C . GLN A 1 288 ? 3.955 6.901 7.971 1.00 95.25 288 GLN A C 1
ATOM 2313 O O . GLN A 1 288 ? 4.035 6.176 6.987 1.00 95.25 288 GLN A O 1
ATOM 2318 N N . THR A 1 289 ? 3.001 6.749 8.882 1.00 95.06 289 THR A N 1
ATOM 2319 C CA . THR A 1 289 ? 2.151 5.558 8.982 1.00 95.06 289 THR A CA 1
ATOM 2320 C C . THR A 1 289 ? 1.441 5.196 7.678 1.00 95.06 289 THR A C 1
ATOM 2322 O O . THR A 1 289 ? 1.555 4.058 7.236 1.00 95.06 289 THR A O 1
ATOM 2325 N N . ASN A 1 290 ? 0.748 6.144 7.035 1.00 96.31 290 ASN A N 1
ATOM 2326 C CA . ASN A 1 290 ? 0.008 5.853 5.803 1.00 96.31 290 ASN A CA 1
ATOM 2327 C C . ASN A 1 290 ? 0.952 5.527 4.642 1.00 96.31 290 ASN A C 1
ATOM 2329 O O . ASN A 1 290 ? 0.680 4.596 3.897 1.00 96.31 290 ASN A O 1
ATOM 2333 N N . ALA A 1 291 ? 2.099 6.204 4.538 1.00 95.50 291 ALA A N 1
ATOM 2334 C CA . ALA A 1 291 ? 3.105 5.876 3.529 1.00 95.50 291 ALA A CA 1
ATOM 2335 C C . ALA A 1 291 ? 3.716 4.485 3.760 1.00 95.50 291 ALA A C 1
ATOM 2337 O O . ALA A 1 291 ? 3.920 3.737 2.810 1.00 95.50 291 ALA A O 1
ATOM 2338 N N . VAL A 1 292 ? 3.960 4.106 5.019 1.00 98.06 292 VAL A N 1
ATOM 2339 C CA . VAL A 1 292 ? 4.423 2.760 5.380 1.00 98.06 292 VAL A CA 1
ATOM 2340 C C . VAL A 1 292 ? 3.370 1.703 5.032 1.00 98.06 292 VAL A C 1
ATOM 2342 O O . VAL A 1 292 ? 3.716 0.685 4.437 1.00 98.06 292 VAL A O 1
ATOM 2345 N N . MET A 1 293 ? 2.094 1.940 5.350 1.00 97.44 293 MET A N 1
ATOM 2346 C CA . MET A 1 293 ? 1.005 1.024 4.991 1.00 97.44 293 MET A CA 1
ATOM 2347 C C . MET A 1 293 ? 0.872 0.877 3.475 1.00 97.44 293 MET A C 1
ATOM 2349 O O . MET A 1 293 ? 0.832 -0.248 2.990 1.00 97.44 293 MET A O 1
ATOM 2353 N N . LEU A 1 294 ? 0.887 1.980 2.723 1.00 93.44 294 LEU A N 1
ATOM 2354 C CA . LEU A 1 294 ? 0.841 1.941 1.261 1.00 93.44 294 LEU A CA 1
ATOM 2355 C C . LEU A 1 294 ? 2.057 1.224 0.673 1.00 93.44 294 LEU A C 1
ATOM 2357 O O . LEU A 1 294 ? 1.890 0.399 -0.216 1.00 93.44 294 LEU A O 1
ATOM 2361 N N . TYR A 1 295 ? 3.257 1.444 1.214 1.00 92.88 295 TYR A N 1
ATOM 2362 C CA . TYR A 1 295 ? 4.459 0.733 0.782 1.00 92.88 295 TYR A CA 1
ATOM 2363 C C . TYR A 1 295 ? 4.344 -0.788 0.967 1.00 92.88 295 TYR A C 1
ATOM 2365 O O . TYR A 1 295 ? 4.669 -1.550 0.053 1.00 92.88 295 TYR A O 1
ATOM 2373 N N . LEU A 1 296 ? 3.871 -1.244 2.134 1.00 91.06 296 LEU A N 1
ATOM 2374 C CA . LEU A 1 296 ? 3.614 -2.669 2.369 1.00 91.06 296 LEU A CA 1
ATOM 2375 C C . LEU A 1 296 ? 2.501 -3.186 1.454 1.00 91.06 296 LEU A C 1
ATOM 2377 O O . LEU A 1 296 ? 2.594 -4.302 0.944 1.00 91.06 296 LEU A O 1
ATOM 2381 N N . GLY A 1 297 ? 1.487 -2.361 1.203 1.00 88.69 297 GLY A N 1
ATOM 2382 C CA . GLY A 1 297 ? 0.418 -2.651 0.263 1.00 88.69 297 GLY A CA 1
ATOM 2383 C C . GLY A 1 297 ? 0.924 -2.877 -1.157 1.00 88.69 297 GLY A C 1
ATOM 2384 O O . GLY A 1 297 ? 0.588 -3.892 -1.755 1.00 88.69 297 GLY A O 1
ATOM 2385 N N . ASP A 1 298 ? 1.803 -2.021 -1.673 1.00 81.56 298 ASP A N 1
ATOM 2386 C CA . ASP A 1 298 ? 2.403 -2.199 -3.000 1.00 81.56 298 ASP A CA 1
ATOM 2387 C C . ASP A 1 298 ? 3.321 -3.423 -3.039 1.00 81.56 298 ASP A C 1
ATOM 2389 O O . ASP A 1 298 ? 3.319 -4.185 -4.006 1.00 81.56 298 ASP A O 1
ATOM 2393 N N . LYS A 1 299 ? 4.092 -3.653 -1.967 1.00 82.62 299 LYS A N 1
ATOM 2394 C CA . LYS A 1 299 ? 4.991 -4.810 -1.869 1.00 82.62 299 LYS A CA 1
ATOM 2395 C C . LYS A 1 299 ? 4.230 -6.138 -1.881 1.00 82.62 299 LYS A C 1
ATOM 2397 O O . LYS A 1 299 ? 4.740 -7.117 -2.419 1.00 82.62 299 LYS A O 1
ATOM 2402 N N . PHE A 1 300 ? 3.049 -6.193 -1.273 1.00 84.06 300 PHE A N 1
ATOM 2403 C CA . PHE A 1 300 ? 2.307 -7.439 -1.071 1.00 84.06 300 PHE A CA 1
ATOM 2404 C C . PHE A 1 300 ? 1.014 -7.561 -1.876 1.00 84.06 300 PHE A C 1
ATOM 2406 O O . PHE A 1 300 ? 0.295 -8.549 -1.682 1.00 84.06 300 PHE A O 1
ATOM 2413 N N . ASP A 1 301 ? 0.760 -6.605 -2.772 1.00 80.56 301 ASP A N 1
ATOM 2414 C CA . ASP A 1 301 ? -0.444 -6.505 -3.602 1.00 80.56 301 ASP A CA 1
ATOM 2415 C C . ASP A 1 301 ? -1.733 -6.377 -2.765 1.00 80.56 301 ASP A C 1
ATOM 2417 O O . ASP A 1 301 ? -2.706 -7.106 -2.928 1.00 80.56 301 ASP A O 1
ATOM 2421 N N . MET A 1 302 ? -1.704 -5.466 -1.789 1.00 91.44 302 MET A N 1
ATOM 2422 C CA . MET A 1 302 ? -2.764 -5.229 -0.799 1.00 91.44 302 MET A CA 1
ATOM 2423 C C . MET A 1 302 ? -3.264 -3.778 -0.794 1.00 91.44 302 MET A C 1
ATOM 2425 O O . MET A 1 302 ? -3.873 -3.341 0.179 1.00 91.44 302 MET A O 1
ATOM 2429 N N . ASN A 1 303 ? -3.018 -3.028 -1.869 1.00 86.62 303 ASN A N 1
ATOM 2430 C CA . ASN A 1 303 ? -3.588 -1.695 -2.083 1.00 86.62 303 ASN A CA 1
ATOM 2431 C C . ASN A 1 303 ? -4.834 -1.728 -2.986 1.00 86.62 303 ASN A C 1
ATOM 2433 O O . ASN A 1 303 ? -5.219 -0.695 -3.511 1.00 86.62 303 ASN A O 1
ATOM 2437 N N . GLY A 1 304 ? -5.468 -2.888 -3.181 1.00 80.75 304 GLY A N 1
ATOM 2438 C CA . GLY A 1 304 ? -6.598 -3.065 -4.098 1.00 80.75 304 GLY A CA 1
ATOM 2439 C C . GLY A 1 304 ? -6.174 -3.520 -5.500 1.00 80.75 304 GLY A C 1
ATOM 2440 O O . GLY A 1 304 ? -5.115 -3.152 -5.996 1.00 80.75 304 GLY A O 1
ATOM 2441 N N . SER A 1 305 ? -7.014 -4.342 -6.134 1.00 76.19 305 SER A N 1
ATOM 2442 C CA . SER A 1 305 ? -6.721 -5.014 -7.414 1.00 76.19 305 SER A CA 1
ATOM 2443 C C . SER A 1 305 ? -6.988 -4.163 -8.660 1.00 76.19 305 SER A C 1
ATOM 2445 O O . SER A 1 305 ? -6.666 -4.578 -9.772 1.00 76.19 305 SER A O 1
ATOM 2447 N N . ASP A 1 306 ? -7.624 -3.006 -8.492 1.00 72.94 306 ASP A N 1
ATOM 2448 C CA . ASP A 1 306 ? -7.892 -2.035 -9.549 1.00 72.94 306 ASP A CA 1
ATOM 2449 C C . ASP A 1 306 ? -7.845 -0.602 -8.997 1.00 72.94 306 ASP A C 1
ATOM 2451 O O . ASP A 1 306 ? -7.761 -0.385 -7.786 1.00 72.94 306 ASP A O 1
ATOM 2455 N N . GLU A 1 307 ? -7.901 0.384 -9.892 1.00 75.88 307 GLU A N 1
ATOM 2456 C CA . GLU A 1 307 ? -7.823 1.808 -9.547 1.00 75.88 307 GLU A CA 1
ATOM 2457 C C . GLU A 1 307 ? -8.917 2.243 -8.560 1.00 75.88 307 GLU A C 1
ATOM 2459 O O . GLU A 1 307 ? -8.658 3.029 -7.652 1.00 75.88 307 GLU A O 1
ATOM 2464 N N . LYS A 1 308 ? -10.138 1.706 -8.677 1.00 83.12 308 LYS A N 1
ATOM 2465 C CA . LYS A 1 308 ? -11.250 2.080 -7.790 1.00 83.12 308 LYS A CA 1
ATOM 2466 C C . LYS A 1 308 ? -11.054 1.509 -6.392 1.00 83.12 308 LYS A C 1
ATOM 2468 O O . LYS A 1 308 ? -11.302 2.205 -5.409 1.00 83.12 308 LYS A O 1
ATOM 2473 N N . ALA A 1 309 ? -10.609 0.259 -6.299 1.00 84.38 309 ALA A N 1
ATOM 2474 C CA . ALA A 1 309 ? -10.240 -0.365 -5.038 1.00 84.38 309 ALA A CA 1
ATOM 2475 C C . ALA A 1 309 ? -9.054 0.373 -4.399 1.00 84.38 309 ALA A C 1
ATOM 2477 O O . ALA A 1 309 ? -9.073 0.629 -3.198 1.00 84.38 309 ALA A O 1
ATOM 2478 N N . ASN A 1 310 ? -8.073 0.796 -5.198 1.00 86.38 310 ASN A N 1
ATOM 2479 C CA . ASN A 1 310 ? -6.935 1.575 -4.721 1.00 86.38 310 ASN A CA 1
ATOM 2480 C C . ASN A 1 310 ? -7.334 2.942 -4.170 1.00 86.38 310 ASN A C 1
ATOM 2482 O O . ASN A 1 310 ? -6.963 3.280 -3.046 1.00 86.38 310 ASN A O 1
ATOM 2486 N N . LEU A 1 311 ? -8.155 3.698 -4.897 1.00 90.31 311 LEU A N 1
ATOM 2487 C CA . LEU A 1 311 ? -8.687 4.969 -4.407 1.00 90.31 311 LEU A CA 1
ATOM 2488 C C . LEU A 1 311 ? -9.459 4.778 -3.099 1.00 90.31 311 LEU A C 1
ATOM 2490 O O . LEU A 1 311 ? -9.195 5.482 -2.127 1.00 90.31 311 LEU A O 1
ATOM 2494 N N . ARG A 1 312 ? -10.321 3.758 -3.024 1.00 95.19 312 ARG A N 1
ATOM 2495 C CA . ARG A 1 312 ? -11.060 3.449 -1.795 1.00 95.19 312 ARG A CA 1
ATOM 2496 C C . ARG A 1 312 ? -10.135 3.087 -0.632 1.00 95.19 312 ARG A C 1
ATOM 2498 O O . ARG A 1 312 ? -10.362 3.541 0.485 1.00 95.19 312 ARG A O 1
ATOM 2505 N N . ASN A 1 313 ? -9.097 2.283 -0.871 1.00 96.94 313 ASN A N 1
ATOM 2506 C CA . ASN A 1 313 ? -8.095 1.946 0.142 1.00 96.94 313 ASN A CA 1
ATOM 2507 C C . ASN A 1 313 ? -7.445 3.214 0.712 1.00 96.94 313 ASN A C 1
ATOM 2509 O O . ASN A 1 313 ? -7.351 3.359 1.926 1.00 96.94 313 ASN A O 1
ATOM 2513 N N . ASN A 1 314 ? -7.064 4.158 -0.153 1.00 96.31 314 ASN A N 1
ATOM 2514 C CA . ASN A 1 314 ? -6.487 5.436 0.264 1.00 96.31 314 ASN A CA 1
ATOM 2515 C C . ASN A 1 314 ? -7.473 6.294 1.074 1.00 96.31 314 ASN A C 1
ATOM 2517 O O . ASN A 1 314 ? -7.107 6.797 2.136 1.00 96.31 314 ASN A O 1
ATOM 2521 N N . GLU A 1 315 ? -8.721 6.436 0.619 1.00 98.00 315 GLU A N 1
ATOM 2522 C CA . GLU A 1 315 ? -9.757 7.182 1.351 1.00 98.00 315 GLU A CA 1
ATOM 2523 C C . GLU A 1 315 ? -10.002 6.589 2.742 1.00 98.00 315 GLU A C 1
ATOM 2525 O O . GLU A 1 315 ? -10.058 7.316 3.735 1.00 98.00 315 GLU A O 1
ATOM 2530 N N . LEU A 1 316 ? -10.083 5.260 2.830 1.00 98.44 316 LEU A N 1
ATOM 2531 C CA . LEU A 1 316 ? -10.276 4.557 4.092 1.00 98.44 316 LEU A CA 1
ATOM 2532 C C . LEU A 1 316 ? -9.074 4.691 5.023 1.00 98.44 316 LEU A C 1
ATOM 2534 O O . LEU A 1 316 ? -9.279 4.845 6.222 1.00 98.44 316 LEU A O 1
ATOM 2538 N N . LEU A 1 317 ? -7.842 4.675 4.499 1.00 98.19 317 LEU A N 1
ATOM 2539 C CA . LEU A 1 317 ? -6.636 4.936 5.290 1.00 98.19 317 LEU A CA 1
ATOM 2540 C C . LEU A 1 317 ? -6.612 6.349 5.878 1.00 98.19 317 LEU A C 1
ATOM 2542 O O . LEU A 1 317 ? -6.051 6.534 6.955 1.00 98.19 317 LEU A O 1
ATOM 2546 N N . CYS A 1 318 ? -7.196 7.334 5.196 1.00 97.81 318 CYS A N 1
ATOM 2547 C CA . CYS A 1 318 ? -7.361 8.683 5.733 1.00 97.81 318 CYS A CA 1
ATOM 2548 C C . CYS A 1 318 ? -8.458 8.721 6.805 1.00 97.81 318 CYS A C 1
ATOM 2550 O O . CYS A 1 318 ? -8.193 9.127 7.932 1.00 97.81 318 CYS A O 1
ATOM 2552 N N . GLU A 1 319 ? -9.659 8.227 6.497 1.00 98.31 319 GLU A N 1
ATOM 2553 C CA . GLU A 1 319 ? -10.801 8.281 7.421 1.00 98.31 319 GLU A CA 1
ATOM 2554 C C . GLU A 1 319 ? -10.548 7.482 8.708 1.00 98.31 319 GLU A C 1
ATOM 2556 O O . GLU A 1 319 ? -10.892 7.924 9.803 1.00 98.31 319 GLU A O 1
ATOM 2561 N N . ILE A 1 320 ? -9.906 6.313 8.620 1.00 98.25 320 ILE A N 1
ATOM 2562 C CA . ILE A 1 320 ? -9.581 5.539 9.823 1.00 98.25 320 ILE A CA 1
ATOM 2563 C C . ILE A 1 320 ? -8.499 6.212 10.670 1.00 98.25 320 ILE A C 1
ATOM 2565 O O . ILE A 1 320 ? -8.457 6.025 11.886 1.00 98.25 320 ILE A O 1
ATOM 2569 N N . TYR A 1 321 ? -7.643 7.029 10.053 1.00 96.19 321 TYR A N 1
ATOM 2570 C CA . TYR A 1 321 ? -6.660 7.819 10.781 1.00 96.19 321 TYR A CA 1
ATOM 2571 C C . TYR A 1 321 ? -7.328 8.913 11.615 1.00 96.19 321 TYR A C 1
ATOM 2573 O O . TYR A 1 321 ? -6.917 9.129 12.753 1.00 96.19 321 TYR A O 1
ATOM 2581 N N . ASP A 1 322 ? -8.397 9.532 11.106 1.00 96.62 322 ASP A N 1
ATOM 2582 C CA . ASP A 1 322 ? -9.197 10.499 11.867 1.00 96.62 322 ASP A CA 1
ATOM 2583 C C . ASP A 1 322 ? -9.868 9.833 13.082 1.00 96.62 322 ASP A C 1
ATOM 2585 O O . ASP A 1 322 ? -9.853 10.378 14.189 1.00 96.62 322 ASP A O 1
ATOM 2589 N N . VAL A 1 323 ? -10.390 8.608 12.918 1.00 96.75 323 VAL A N 1
ATOM 2590 C CA . VAL A 1 323 ? -10.905 7.802 14.043 1.00 96.75 323 VAL A CA 1
ATOM 2591 C C . VAL A 1 323 ? -9.809 7.520 15.066 1.00 96.75 323 VAL A C 1
ATOM 2593 O O . VAL A 1 323 ? -10.027 7.675 16.273 1.00 96.75 323 VAL A O 1
ATOM 2596 N N . ARG A 1 324 ? -8.620 7.131 14.594 1.00 94.56 324 ARG A N 1
ATOM 2597 C CA . ARG A 1 324 ? -7.456 6.909 15.451 1.00 94.56 324 ARG A CA 1
ATOM 2598 C C . ARG A 1 324 ? -7.134 8.172 16.235 1.00 94.56 324 ARG A C 1
ATOM 2600 O O . ARG A 1 324 ? -6.946 8.092 17.446 1.00 94.56 324 ARG A O 1
ATOM 2607 N N . ASP A 1 325 ? -7.067 9.327 15.587 1.00 91.38 325 ASP A N 1
ATOM 2608 C CA . ASP A 1 325 ? -6.731 10.586 16.249 1.00 91.38 325 ASP A CA 1
ATOM 2609 C C . ASP A 1 325 ? -7.784 10.988 17.297 1.00 91.38 325 ASP A C 1
ATOM 2611 O O . ASP A 1 325 ? -7.409 11.444 18.378 1.00 91.38 325 ASP A O 1
ATOM 2615 N N . GLY A 1 326 ? -9.068 10.688 17.070 1.00 90.75 326 GLY A N 1
ATOM 2616 C CA . GLY A 1 326 ? -10.115 10.827 18.091 1.00 90.75 326 GLY A CA 1
ATOM 2617 C C . GLY A 1 326 ? -9.901 9.935 19.327 1.00 90.75 326 GLY A C 1
ATOM 2618 O O . GLY A 1 326 ? -10.083 10.378 20.467 1.00 90.75 326 GLY A O 1
ATOM 2619 N N . MET A 1 327 ? -9.442 8.693 19.132 1.00 89.69 327 MET A N 1
ATOM 2620 C CA . MET A 1 327 ? -9.023 7.823 20.240 1.00 89.69 327 MET A CA 1
ATOM 2621 C C . MET A 1 327 ? -7.810 8.419 20.975 1.00 89.69 327 MET A C 1
ATOM 2623 O O . MET A 1 327 ? -7.801 8.487 22.205 1.00 89.69 327 MET A O 1
ATOM 2627 N N . ILE A 1 328 ? -6.805 8.919 20.245 1.00 86.62 328 ILE A N 1
ATOM 2628 C CA . ILE A 1 328 ? -5.602 9.546 20.822 1.00 86.62 328 ILE A CA 1
ATOM 2629 C C . ILE A 1 328 ? -5.951 10.765 21.679 1.00 86.62 328 ILE A C 1
ATOM 2631 O O . ILE A 1 328 ? -5.412 10.903 22.779 1.00 86.62 328 ILE A O 1
ATOM 2635 N N . ASP A 1 329 ? -6.855 11.620 21.201 1.00 85.00 329 ASP A N 1
ATOM 2636 C CA . ASP A 1 329 ? -7.341 12.791 21.935 1.00 85.00 329 ASP A CA 1
ATOM 2637 C C . ASP A 1 329 ? -7.997 12.407 23.264 1.00 85.00 329 ASP A C 1
ATOM 2639 O O . ASP A 1 329 ? -7.903 13.150 24.239 1.00 85.00 329 ASP A O 1
ATOM 2643 N N . THR A 1 330 ? -8.588 11.214 23.335 1.00 82.38 330 THR A N 1
ATOM 2644 C CA . THR A 1 330 ? -9.201 10.693 24.559 1.00 82.38 330 THR A CA 1
ATOM 2645 C C . THR A 1 330 ? -8.162 10.128 25.532 1.00 82.38 330 THR A C 1
ATOM 2647 O O . THR A 1 330 ? -8.281 10.332 26.742 1.00 82.38 330 THR A O 1
ATOM 2650 N N . VAL A 1 331 ? -7.140 9.422 25.039 1.00 78.88 331 VAL A N 1
ATOM 2651 C CA . VAL A 1 331 ? -6.259 8.601 25.893 1.00 78.88 331 VAL A CA 1
ATOM 2652 C C . VAL A 1 331 ? -4.948 9.279 26.312 1.00 78.88 331 VAL A C 1
ATOM 2654 O O . VAL A 1 331 ? -4.407 8.929 27.360 1.00 78.88 331 VAL A O 1
ATOM 2657 N N . TYR A 1 332 ? -4.430 10.264 25.569 1.00 71.50 332 TYR A N 1
ATOM 2658 C CA . TYR A 1 332 ? -3.120 10.868 25.865 1.00 71.50 332 TYR A CA 1
ATOM 2659 C C . TYR A 1 332 ? -3.203 12.182 26.660 1.00 71.50 332 TYR A C 1
ATOM 2661 O O . TYR A 1 332 ? -3.828 13.150 26.231 1.00 71.50 332 TYR A O 1
ATOM 2669 N N . GLU A 1 333 ? -2.464 12.273 27.773 1.00 68.69 333 GLU A N 1
ATOM 2670 C CA . GLU A 1 333 ? -2.486 13.436 28.679 1.00 68.69 333 GLU A CA 1
ATOM 2671 C C . GLU A 1 333 ? -2.014 14.734 28.003 1.00 68.69 333 GLU A C 1
ATOM 2673 O O . GLU A 1 333 ? -2.559 15.809 28.254 1.00 68.69 333 GLU A O 1
ATOM 2678 N N . PHE A 1 334 ? -1.037 14.657 27.089 1.00 69.69 334 PHE A N 1
ATOM 2679 C CA . PHE A 1 334 ? -0.492 15.843 26.413 1.00 69.69 334 PHE A CA 1
ATOM 2680 C C . PHE A 1 334 ? -1.524 16.580 25.545 1.00 69.69 334 PHE A C 1
ATOM 2682 O O . PHE A 1 334 ? -1.330 17.757 25.232 1.00 69.69 334 PHE A O 1
ATOM 2689 N N . LYS A 1 335 ? -2.630 15.917 25.181 1.00 78.38 335 LYS A N 1
ATOM 2690 C CA . LYS A 1 335 ? -3.771 16.535 24.494 1.00 78.38 335 LYS A CA 1
ATOM 2691 C C . LYS A 1 335 ? -4.604 17.410 25.436 1.00 78.38 335 LYS A C 1
ATOM 2693 O O . LYS A 1 335 ? -5.339 18.275 24.973 1.00 78.38 335 LYS A O 1
ATOM 2698 N N . LYS A 1 336 ? -4.445 17.240 26.757 1.00 68.06 336 LYS A N 1
ATOM 2699 C CA . LYS A 1 336 ? -5.100 18.002 27.839 1.00 68.06 336 LYS A CA 1
ATOM 2700 C C . LYS A 1 336 ? -6.632 17.990 27.783 1.00 68.06 336 LYS A C 1
ATOM 2702 O O . LYS A 1 336 ? -7.258 18.883 28.366 1.00 68.06 336 LYS A O 1
ATOM 2707 N N . VAL A 1 337 ? -7.197 16.991 27.097 1.00 76.00 337 VAL A N 1
ATOM 2708 C CA . VAL A 1 337 ? -8.640 16.747 26.962 1.00 76.00 337 VAL A CA 1
ATOM 2709 C C . VAL A 1 337 ? -9.189 16.141 28.249 1.00 76.00 337 VAL A C 1
ATOM 2711 O O . VAL A 1 337 ? -10.146 16.673 28.792 1.00 76.00 337 VAL A O 1
ATOM 2714 N N . ASN A 1 338 ? -8.529 15.098 28.766 1.00 79.62 338 ASN A N 1
ATOM 2715 C CA . ASN A 1 338 ? -8.872 14.442 30.027 1.00 79.62 338 ASN A CA 1
ATOM 2716 C C . ASN A 1 338 ? -7.708 14.588 31.011 1.00 79.62 338 ASN A C 1
ATOM 2718 O O . ASN A 1 338 ? -6.621 14.060 30.778 1.00 79.62 338 ASN A O 1
ATOM 2722 N N . ARG A 1 339 ? -7.924 15.340 32.088 1.00 79.69 339 ARG A N 1
ATOM 2723 C CA . ARG A 1 339 ? -6.926 15.695 33.110 1.00 79.69 339 ARG A CA 1
ATOM 2724 C C . ARG A 1 339 ? -7.145 14.944 34.418 1.00 79.69 339 ARG A C 1
ATOM 2726 O O . ARG A 1 339 ? -6.238 14.900 35.244 1.00 79.69 339 ARG A O 1
ATOM 2733 N N . THR A 1 340 ? -8.328 14.364 34.611 1.00 83.19 340 THR A N 1
ATOM 2734 C CA . THR A 1 340 ? -8.654 13.516 35.764 1.00 83.19 340 THR A CA 1
ATOM 2735 C C . THR A 1 340 ? -9.205 12.159 35.324 1.00 83.19 340 THR A C 1
ATOM 2737 O O . THR A 1 340 ? -9.543 11.950 34.156 1.00 83.19 340 THR A O 1
ATOM 2740 N N . VAL A 1 341 ? -9.284 11.216 36.269 1.00 81.69 341 VAL A N 1
ATOM 2741 C CA . VAL A 1 341 ? -9.860 9.881 36.035 1.00 81.69 341 VAL A CA 1
ATOM 2742 C C . VAL A 1 341 ? -11.340 9.991 35.679 1.00 81.69 341 VAL A C 1
ATOM 2744 O O . VAL A 1 341 ? -11.823 9.284 34.801 1.00 81.69 341 VAL A O 1
ATOM 2747 N N . GLU A 1 342 ? -12.050 10.905 36.330 1.00 85.56 342 GLU A N 1
ATOM 2748 C CA . GLU A 1 342 ? -13.468 11.167 36.107 1.00 85.56 342 GLU A CA 1
ATOM 2749 C C . GLU A 1 342 ? -13.709 11.717 34.697 1.00 85.56 342 GLU A C 1
ATOM 2751 O O . GLU A 1 342 ? -14.548 11.182 33.977 1.00 85.56 342 GLU A O 1
ATOM 2756 N N . GLU A 1 343 ? -12.922 12.712 34.267 1.00 87.25 343 GLU A N 1
ATOM 2757 C CA . GLU A 1 343 ? -12.996 13.261 32.905 1.00 87.25 343 GLU A CA 1
ATOM 2758 C C . GLU A 1 343 ? -12.714 12.180 31.852 1.00 87.25 343 GLU A C 1
ATOM 2760 O O . GLU A 1 343 ? -13.448 12.056 30.869 1.00 87.25 343 GLU A O 1
ATOM 2765 N N . PHE A 1 344 ? -11.693 11.346 32.083 1.00 86.56 344 PHE A N 1
ATOM 2766 C CA . PHE A 1 344 ? -11.386 10.224 31.199 1.00 86.56 344 PHE A CA 1
ATOM 2767 C C . PHE A 1 344 ? -12.547 9.227 31.115 1.00 86.56 344 PHE A C 1
ATOM 2769 O O . PHE A 1 344 ? -12.950 8.858 30.013 1.00 86.56 344 PHE A O 1
ATOM 2776 N N . ASN A 1 345 ? -13.119 8.829 32.253 1.00 86.38 345 ASN A N 1
ATOM 2777 C CA . ASN A 1 345 ? -14.243 7.895 32.301 1.00 86.38 345 ASN A CA 1
ATOM 2778 C C . ASN A 1 345 ? -15.475 8.441 31.579 1.00 86.38 345 ASN A C 1
ATOM 2780 O O . ASN A 1 345 ? -16.134 7.701 30.849 1.00 86.38 345 ASN A O 1
ATOM 2784 N N . GLU A 1 346 ? -15.775 9.730 31.736 1.00 89.69 346 GLU A N 1
ATOM 2785 C CA . GLU A 1 346 ? -16.861 10.377 31.002 1.00 89.69 346 GLU A CA 1
ATOM 2786 C C . GLU A 1 346 ? -16.610 10.393 29.493 1.00 89.69 346 GLU A C 1
ATOM 2788 O O . GLU A 1 346 ? -17.514 10.081 28.717 1.00 89.69 346 GLU A O 1
ATOM 2793 N N . SER A 1 347 ? -15.399 10.746 29.060 1.00 89.50 347 SER A N 1
ATOM 2794 C CA . SER A 1 347 ? -15.036 10.772 27.640 1.00 89.50 347 SER A CA 1
ATOM 2795 C C . SER A 1 347 ? -15.053 9.374 27.020 1.00 89.50 347 SER A C 1
ATOM 2797 O O . SER A 1 347 ? -15.623 9.186 25.947 1.00 89.50 347 SER A O 1
ATOM 2799 N N . ALA A 1 348 ? -14.517 8.373 27.718 1.00 89.19 348 ALA A N 1
ATOM 2800 C CA . ALA A 1 348 ? -14.552 6.977 27.295 1.00 89.19 348 ALA A CA 1
ATOM 2801 C C . ALA A 1 348 ? -15.988 6.428 27.228 1.00 89.19 348 ALA A C 1
ATOM 2803 O O . ALA A 1 348 ? -16.349 5.744 26.266 1.00 89.19 348 ALA A O 1
ATOM 2804 N N . ALA A 1 349 ? -16.838 6.775 28.201 1.00 91.25 349 ALA A N 1
ATOM 2805 C CA . ALA A 1 349 ? -18.256 6.434 28.181 1.00 91.25 349 ALA A CA 1
ATOM 2806 C C . ALA A 1 349 ? -18.975 7.080 26.987 1.00 91.25 349 ALA A C 1
ATOM 2808 O O . ALA A 1 349 ? -19.698 6.382 26.281 1.00 91.25 349 ALA A O 1
ATOM 2809 N N . LYS A 1 350 ? -18.731 8.370 26.715 1.00 92.25 350 LYS A N 1
ATOM 2810 C CA . LYS A 1 350 ? -19.292 9.085 25.553 1.00 92.25 350 LYS A CA 1
ATOM 2811 C C . LYS A 1 350 ? -18.848 8.457 24.231 1.00 92.25 350 LYS A C 1
ATOM 2813 O O . LYS A 1 350 ? -19.688 8.236 23.361 1.00 92.25 350 LYS A O 1
ATOM 2818 N N . LEU A 1 351 ? -17.563 8.125 24.095 1.00 91.88 351 LEU A N 1
ATOM 2819 C CA . LEU A 1 351 ? -17.023 7.465 22.903 1.00 91.88 351 LEU A C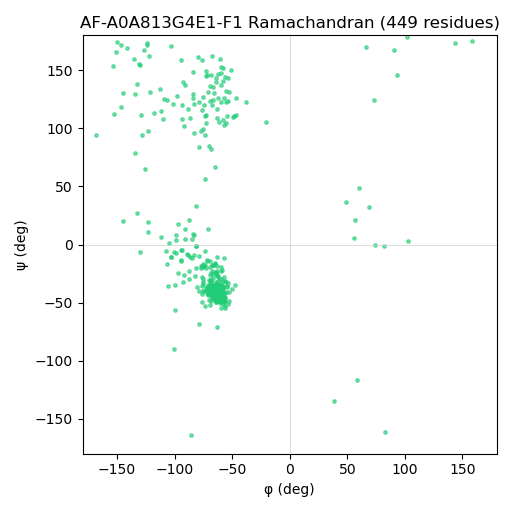A 1
ATOM 2820 C C . LEU A 1 351 ? -17.636 6.070 22.697 1.00 91.88 351 LEU A C 1
ATOM 2822 O O . LEU A 1 351 ? -17.923 5.679 21.571 1.00 91.88 351 LEU A O 1
ATOM 2826 N N . SER A 1 352 ? -17.909 5.342 23.781 1.00 93.12 352 SER A N 1
ATOM 2827 C CA . SER A 1 352 ? -18.575 4.030 23.740 1.00 93.12 352 SER A CA 1
ATOM 2828 C C . SER A 1 352 ? -20.088 4.132 23.472 1.00 93.12 352 SER A C 1
ATOM 2830 O O . SER A 1 352 ? -20.697 3.251 22.855 1.00 93.12 352 SER A O 1
ATOM 2832 N N . ASP A 1 353 ? -20.726 5.222 23.899 1.00 93.25 353 ASP A N 1
ATOM 2833 C CA . ASP A 1 353 ? -22.133 5.503 23.605 1.00 93.25 353 ASP A CA 1
ATOM 2834 C C . ASP A 1 353 ? -22.329 5.908 22.134 1.00 93.25 353 ASP A C 1
ATOM 2836 O O . ASP A 1 353 ? -23.291 5.453 21.506 1.00 93.25 353 ASP A O 1
ATOM 2840 N N . ALA A 1 354 ? -21.388 6.665 21.558 1.00 94.06 354 ALA A N 1
ATOM 2841 C CA . ALA A 1 354 ? -21.401 7.129 20.168 1.00 94.06 354 ALA A CA 1
ATOM 2842 C C . ALA A 1 354 ? -20.108 6.763 19.396 1.00 94.06 354 ALA A C 1
ATOM 2844 O O . ALA A 1 354 ? -19.358 7.651 18.985 1.00 94.06 354 ALA A O 1
ATOM 2845 N N . PRO A 1 355 ? -19.838 5.465 19.177 1.00 94.62 355 PRO A N 1
ATOM 2846 C CA . PRO A 1 355 ? -18.641 4.997 18.479 1.00 94.62 355 PRO A CA 1
ATOM 2847 C C . PRO A 1 355 ? -18.601 5.463 17.009 1.00 94.62 355 PRO A C 1
ATOM 2849 O O . PRO A 1 355 ? -19.626 5.414 16.321 1.00 94.62 355 PRO A O 1
ATOM 2852 N N . PRO A 1 356 ? -17.429 5.861 16.479 1.00 96.00 356 PRO A N 1
ATOM 2853 C CA . PRO A 1 356 ? -17.309 6.537 15.183 1.00 96.00 356 PRO A CA 1
ATOM 2854 C C . PRO A 1 356 ? -17.331 5.588 13.965 1.00 96.00 356 PRO A C 1
ATOM 2856 O O . PRO A 1 356 ? -16.706 5.866 12.945 1.00 96.00 356 PRO A O 1
ATOM 2859 N N . PHE A 1 357 ? -18.069 4.473 14.022 1.00 98.12 357 PHE A N 1
ATOM 2860 C CA . PHE A 1 357 ? -18.070 3.453 12.958 1.00 98.12 357 PHE A CA 1
ATOM 2861 C C . PHE A 1 357 ? -19.249 3.533 11.981 1.00 98.12 357 PHE A C 1
ATOM 2863 O O . PHE A 1 357 ? -19.346 2.719 11.066 1.00 98.12 357 PHE A O 1
ATOM 2870 N N . GLY A 1 358 ? -20.118 4.543 12.106 1.00 98.00 358 GLY A N 1
ATOM 2871 C CA . GLY A 1 358 ? -21.274 4.707 11.215 1.00 98.00 358 GLY A CA 1
ATOM 2872 C C . GLY A 1 358 ? -20.898 4.880 9.738 1.00 98.00 358 GLY A C 1
ATOM 2873 O O . GLY A 1 358 ? -21.555 4.310 8.870 1.00 98.00 358 GLY A O 1
ATOM 2874 N N . LYS A 1 359 ? -19.809 5.606 9.441 1.00 97.94 359 LYS A N 1
ATOM 2875 C CA . LYS A 1 359 ? -19.293 5.733 8.066 1.00 97.94 359 LYS A CA 1
ATOM 2876 C C . LYS A 1 359 ? -18.802 4.389 7.520 1.00 97.94 359 LYS A C 1
ATOM 2878 O O . LYS A 1 359 ? -19.088 4.061 6.378 1.00 97.94 359 LYS A O 1
ATOM 2883 N N . PHE A 1 360 ? -18.116 3.597 8.340 1.00 98.38 360 PHE A N 1
ATOM 2884 C CA . PHE A 1 360 ? -17.589 2.285 7.959 1.00 98.38 360 PHE A CA 1
ATOM 2885 C C . PHE A 1 360 ? -18.718 1.274 7.711 1.00 98.38 360 PHE A C 1
ATOM 2887 O O . PHE A 1 360 ? -18.710 0.580 6.697 1.00 98.38 360 PHE A O 1
ATOM 2894 N N . GLU A 1 361 ? -19.750 1.274 8.558 1.00 98.12 361 GLU A N 1
ATOM 2895 C CA . GLU A 1 361 ? -20.965 0.481 8.332 1.00 98.12 361 GLU A CA 1
ATOM 2896 C C . GLU A 1 361 ? -21.627 0.858 6.994 1.00 98.12 361 GLU A C 1
ATOM 2898 O O . GLU A 1 361 ? -21.990 -0.016 6.206 1.00 98.12 361 GLU A O 1
ATOM 2903 N N . ALA A 1 362 ? -21.717 2.161 6.693 1.00 97.94 362 ALA A N 1
ATOM 2904 C CA . ALA A 1 362 ? -22.263 2.656 5.431 1.00 97.94 362 ALA A CA 1
ATOM 2905 C C . ALA A 1 362 ? -21.398 2.288 4.213 1.00 97.94 362 ALA A C 1
ATOM 2907 O O . ALA A 1 362 ? -21.948 1.992 3.156 1.00 97.94 362 ALA A O 1
ATOM 2908 N N . VAL A 1 363 ? -20.066 2.263 4.343 1.00 97.38 363 VAL A N 1
ATOM 2909 C CA . VAL A 1 363 ? -19.155 1.805 3.278 1.00 97.38 363 VAL A CA 1
ATOM 2910 C C . VAL A 1 363 ? -19.409 0.330 2.952 1.00 97.38 363 VAL A C 1
ATOM 2912 O O . VAL A 1 363 ? -19.546 -0.009 1.775 1.00 97.38 363 VAL A O 1
ATOM 2915 N N . LEU A 1 364 ? -19.531 -0.532 3.969 1.00 96.56 364 LEU A N 1
ATOM 2916 C CA . LEU A 1 364 ? -19.839 -1.956 3.776 1.00 96.56 364 LEU A CA 1
ATOM 2917 C C . LEU A 1 364 ? -21.248 -2.179 3.204 1.00 96.56 364 LEU A C 1
ATOM 2919 O O . LEU A 1 364 ? -21.447 -3.091 2.404 1.00 96.56 364 LEU A O 1
ATOM 2923 N N . GLU A 1 365 ? -22.236 -1.361 3.582 1.00 96.25 365 GLU A N 1
ATOM 2924 C CA . GLU A 1 365 ? -23.576 -1.392 2.973 1.00 96.25 365 GLU A CA 1
ATOM 2925 C C . GLU A 1 365 ? -23.539 -0.962 1.502 1.00 96.25 365 GLU A C 1
ATOM 2927 O O . GLU A 1 365 ? -24.109 -1.639 0.652 1.00 96.25 365 GLU A O 1
ATOM 2932 N N . PHE A 1 366 ? -22.853 0.141 1.194 1.00 95.69 366 PHE A N 1
ATOM 2933 C CA . PHE A 1 366 ? -22.868 0.749 -0.134 1.00 95.69 366 PHE A CA 1
ATOM 2934 C C . PHE A 1 366 ? -22.138 -0.093 -1.182 1.00 95.69 366 PHE A C 1
ATOM 2936 O O . PHE A 1 366 ? -22.654 -0.303 -2.279 1.00 95.69 366 PHE A O 1
ATOM 2943 N N . TYR A 1 367 ? -20.929 -0.561 -0.865 1.00 90.50 367 TYR A N 1
ATOM 2944 C CA . TYR A 1 367 ? -20.126 -1.326 -1.818 1.00 90.50 367 TYR A CA 1
ATOM 2945 C C . TYR A 1 367 ? -20.422 -2.825 -1.787 1.00 90.50 367 TYR A C 1
ATOM 2947 O O . TYR A 1 367 ? -20.180 -3.508 -2.784 1.00 90.50 367 TYR A O 1
ATOM 2955 N N . GLY A 1 368 ? -20.961 -3.324 -0.673 1.00 85.25 368 GLY A N 1
ATOM 2956 C CA . GLY A 1 368 ? -21.152 -4.749 -0.442 1.00 85.25 368 GLY A CA 1
ATOM 2957 C C . GLY A 1 368 ? -19.833 -5.521 -0.326 1.00 85.25 368 GLY A C 1
ATOM 2958 O O . GLY A 1 368 ? -18.748 -5.021 -0.621 1.00 85.25 368 GLY A O 1
ATOM 2959 N N . GLY A 1 369 ? -19.942 -6.781 0.093 1.00 85.38 369 GLY A N 1
ATOM 2960 C CA . GLY A 1 369 ? -18.802 -7.679 0.274 1.00 85.38 369 GLY A CA 1
ATOM 2961 C C . GLY A 1 369 ? -18.372 -7.846 1.730 1.00 85.38 369 GLY A C 1
ATOM 2962 O O . GLY A 1 369 ? -18.967 -7.291 2.651 1.00 85.38 369 GLY A O 1
ATOM 2963 N N . ASP A 1 370 ? -17.349 -8.679 1.911 1.00 93.31 370 ASP A N 1
ATOM 2964 C CA . ASP A 1 370 ? -16.848 -9.111 3.220 1.00 93.31 370 ASP A CA 1
ATOM 2965 C C . ASP A 1 370 ? -15.672 -8.271 3.747 1.00 93.31 370 ASP A C 1
ATOM 2967 O O . ASP A 1 370 ? -15.338 -8.365 4.927 1.00 93.31 370 ASP A O 1
ATOM 2971 N N . TRP A 1 371 ? -15.062 -7.459 2.881 1.00 96.56 371 TRP A N 1
ATOM 2972 C CA . TRP A 1 371 ? -13.911 -6.597 3.161 1.00 96.56 371 TRP A CA 1
ATOM 2973 C C . TRP A 1 371 ? -14.207 -5.183 2.656 1.00 96.56 371 TRP A C 1
ATOM 2975 O O . TRP A 1 371 ? -14.990 -5.010 1.719 1.00 96.56 371 TRP A O 1
ATOM 2985 N N . PHE A 1 372 ? -13.569 -4.167 3.232 1.00 97.50 372 PHE A N 1
ATOM 2986 C CA . PHE A 1 372 ? -13.840 -2.772 2.883 1.00 97.50 372 PHE A CA 1
ATOM 2987 C C . PHE A 1 372 ? -13.356 -2.406 1.475 1.00 97.50 372 PHE A C 1
ATOM 2989 O O . PHE A 1 372 ? -13.991 -1.614 0.769 1.00 97.50 372 PHE A O 1
ATOM 2996 N N . VAL A 1 373 ? -12.221 -2.972 1.064 1.00 93.62 373 VAL A N 1
ATOM 2997 C CA . VAL A 1 373 ? -11.526 -2.564 -0.162 1.00 93.62 373 VAL A CA 1
ATOM 2998 C C . VAL A 1 373 ? -11.801 -3.502 -1.332 1.00 93.62 373 VAL A C 1
ATOM 3000 O O . VAL A 1 373 ? -12.243 -3.043 -2.385 1.00 93.62 373 VAL A O 1
ATOM 3003 N N . SER A 1 374 ? -11.532 -4.799 -1.168 1.00 88.44 374 SER A N 1
ATOM 3004 C CA . SER A 1 374 ? -11.528 -5.773 -2.265 1.00 88.44 374 SER A CA 1
ATOM 3005 C C . SER A 1 374 ? -12.304 -7.040 -1.905 1.00 88.44 374 SER A C 1
ATOM 3007 O O . SER A 1 374 ? -12.118 -7.577 -0.817 1.00 88.44 374 SER A O 1
ATOM 3009 N N . PRO A 1 375 ? -13.114 -7.607 -2.819 1.00 85.62 375 PRO A N 1
ATOM 3010 C CA . PRO A 1 375 ? -13.791 -8.878 -2.564 1.00 85.62 375 PRO A CA 1
ATOM 3011 C C . PRO A 1 375 ? -12.821 -10.068 -2.472 1.00 85.62 375 PRO A C 1
ATOM 3013 O O . PRO A 1 375 ? -13.200 -11.117 -1.958 1.00 85.62 375 PRO A O 1
ATOM 3016 N N . ALA A 1 376 ? -11.584 -9.931 -2.964 1.00 85.19 376 ALA A N 1
ATOM 3017 C CA . ALA A 1 376 ? -10.601 -11.013 -2.978 1.00 85.19 376 ALA A CA 1
ATOM 3018 C C . ALA A 1 376 ? -9.938 -11.263 -1.611 1.00 85.19 376 ALA A C 1
ATOM 3020 O O . ALA A 1 376 ? -9.378 -12.337 -1.393 1.00 85.19 376 ALA A O 1
ATOM 3021 N N . GLY A 1 377 ? -9.980 -10.292 -0.696 1.00 91.44 377 GLY A N 1
ATOM 3022 C CA . GLY A 1 377 ? -9.304 -10.379 0.596 1.00 91.44 377 GLY A CA 1
ATOM 3023 C C . GLY A 1 377 ? -9.050 -9.011 1.235 1.00 91.44 377 GLY A C 1
ATOM 3024 O O . GLY A 1 377 ? -9.294 -7.980 0.599 1.00 91.44 377 GLY A O 1
ATOM 3025 N N . PRO A 1 378 ? -8.530 -8.994 2.476 1.00 97.06 378 PRO A N 1
ATOM 3026 C CA . PRO A 1 378 ? -8.223 -7.757 3.181 1.00 97.06 378 PRO A CA 1
ATOM 3027 C C . PRO A 1 378 ? -7.074 -7.000 2.501 1.00 97.06 378 PRO A C 1
ATOM 3029 O O . PRO A 1 378 ? -6.042 -7.576 2.148 1.00 97.06 378 PRO A O 1
ATOM 3032 N N . CYS A 1 379 ? -7.248 -5.692 2.356 1.00 97.00 379 CYS A N 1
ATOM 3033 C CA . CYS A 1 379 ? -6.232 -4.732 1.933 1.00 97.00 379 CYS A CA 1
ATOM 3034 C C . CYS A 1 379 ? -5.718 -3.951 3.146 1.00 97.00 379 CYS A C 1
ATOM 3036 O O . CYS A 1 379 ? -6.283 -4.047 4.229 1.00 97.00 379 CYS A O 1
ATOM 3038 N N . VAL A 1 380 ? -4.652 -3.164 2.998 1.00 97.69 380 VAL A N 1
ATOM 3039 C CA . VAL A 1 380 ? -3.976 -2.520 4.144 1.00 97.69 380 VAL A CA 1
ATOM 3040 C C . VAL A 1 380 ? -4.897 -1.646 5.006 1.00 97.69 380 VAL A C 1
ATOM 3042 O O . VAL A 1 380 ? -4.714 -1.606 6.223 1.00 97.69 380 VAL A O 1
ATOM 3045 N N . ALA A 1 381 ? -5.923 -1.012 4.424 1.00 98.31 381 ALA A N 1
ATOM 3046 C CA . ALA A 1 381 ? -6.920 -0.265 5.190 1.00 98.31 381 ALA A CA 1
ATOM 3047 C C . ALA A 1 381 ? -7.721 -1.148 6.159 1.00 98.31 381 ALA A C 1
ATOM 3049 O O . ALA A 1 381 ? -7.966 -0.737 7.294 1.00 98.31 381 ALA A O 1
ATOM 3050 N N . ASP A 1 382 ? -8.074 -2.373 5.755 1.00 98.56 382 ASP A N 1
ATOM 3051 C CA . ASP A 1 382 ? -8.835 -3.319 6.577 1.00 98.56 382 ASP A CA 1
ATOM 3052 C C . ASP A 1 382 ? -8.112 -3.625 7.902 1.00 98.56 382 ASP A C 1
ATOM 3054 O O . ASP A 1 382 ? -8.743 -3.698 8.953 1.00 98.56 382 ASP A O 1
ATOM 3058 N N . PHE A 1 383 ? -6.779 -3.717 7.887 1.00 98.62 383 PHE A N 1
ATOM 3059 C CA . PHE A 1 383 ? -5.968 -3.987 9.082 1.00 98.62 383 PHE A CA 1
ATOM 3060 C C . PHE A 1 383 ? -6.039 -2.846 10.102 1.00 98.62 383 PHE A C 1
ATOM 3062 O O . PHE A 1 383 ? -6.132 -3.087 11.306 1.00 98.62 383 PHE A O 1
ATOM 3069 N N . HIS A 1 384 ? -6.010 -1.595 9.632 1.00 98.44 384 HIS A N 1
ATOM 3070 C CA . HIS A 1 384 ? -6.125 -0.432 10.512 1.00 98.44 384 HIS A CA 1
ATOM 3071 C C . HIS A 1 384 ? -7.555 -0.289 11.045 1.00 98.44 384 HIS A C 1
ATOM 3073 O O . HIS A 1 384 ? -7.749 -0.003 12.227 1.00 98.44 384 HIS A O 1
ATOM 3079 N N . ILE A 1 385 ? -8.557 -0.553 10.199 1.00 98.69 385 ILE A N 1
ATOM 3080 C CA . ILE A 1 385 ? -9.965 -0.552 10.608 1.00 98.69 385 ILE A CA 1
ATOM 3081 C C . ILE A 1 385 ? -10.202 -1.602 11.692 1.00 98.69 385 ILE A C 1
ATOM 3083 O O . ILE A 1 385 ? -10.812 -1.294 12.716 1.00 98.69 385 ILE A O 1
ATOM 3087 N N . TRP A 1 386 ? -9.671 -2.813 11.513 1.00 98.56 386 TRP A N 1
ATOM 3088 C CA . TRP A 1 386 ? -9.783 -3.876 12.504 1.00 98.56 386 TRP A CA 1
ATOM 3089 C C . TRP A 1 386 ? -9.155 -3.491 13.850 1.00 98.56 386 TRP A C 1
ATOM 3091 O O . TRP A 1 386 ? -9.814 -3.617 14.880 1.00 98.56 386 TRP A O 1
ATOM 3101 N N . GLU A 1 387 ? -7.932 -2.946 13.847 1.00 97.88 387 GLU A N 1
ATOM 3102 C CA . GLU A 1 387 ? -7.254 -2.500 15.075 1.00 97.88 387 GLU A CA 1
ATOM 3103 C C . GLU A 1 387 ? -8.072 -1.433 15.821 1.00 97.88 387 GLU A C 1
ATOM 3105 O O . GLU A 1 387 ? -8.186 -1.477 17.044 1.00 97.88 387 GLU A O 1
ATOM 3110 N N . MET A 1 388 ? -8.691 -0.488 15.106 1.00 97.81 388 MET A N 1
ATOM 3111 C CA . MET A 1 388 ? -9.535 0.533 15.736 1.00 97.81 388 MET A CA 1
ATOM 3112 C C . MET A 1 388 ? -10.839 -0.038 16.289 1.00 97.81 388 MET A C 1
ATOM 3114 O O . MET A 1 388 ? -11.249 0.368 17.380 1.00 97.81 388 MET A O 1
ATOM 3118 N N . LEU A 1 389 ? -11.481 -0.974 15.585 1.00 98.19 389 LEU A N 1
ATOM 3119 C CA . LEU A 1 389 ? -12.658 -1.683 16.099 1.00 98.19 389 LEU A CA 1
ATOM 3120 C C . LEU A 1 389 ? -12.317 -2.428 17.396 1.00 98.19 389 LEU A C 1
ATOM 3122 O O . LEU A 1 389 ? -13.063 -2.325 18.371 1.00 98.19 389 LEU A O 1
ATOM 3126 N N . ASP A 1 390 ? -11.168 -3.110 17.432 1.00 96.94 390 ASP A N 1
ATOM 3127 C CA . ASP A 1 390 ? -10.700 -3.849 18.606 1.00 96.94 390 ASP A CA 1
ATOM 3128 C C . ASP A 1 390 ? -10.454 -2.925 19.806 1.00 96.94 390 ASP A C 1
ATOM 3130 O O . ASP A 1 390 ? -10.992 -3.150 20.891 1.00 96.94 390 ASP A O 1
ATOM 3134 N N . GLN A 1 391 ? -9.732 -1.819 19.608 1.00 94.38 391 GLN A N 1
ATOM 3135 C CA . GLN A 1 391 ? -9.45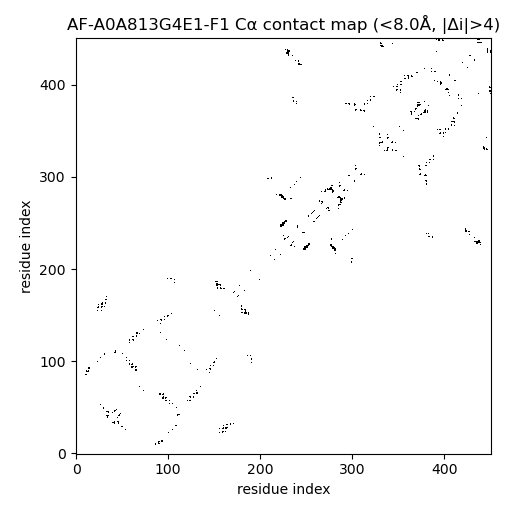5 -0.863 20.684 1.00 94.38 391 GLN A CA 1
ATOM 3136 C C . GLN A 1 391 ? -10.732 -0.227 21.254 1.00 94.38 391 GLN A C 1
ATOM 3138 O O . GLN A 1 391 ? -10.860 -0.080 22.470 1.00 94.38 391 GLN A O 1
ATOM 3143 N N . HIS A 1 392 ? -11.704 0.131 20.409 1.00 95.00 392 HIS A N 1
ATOM 3144 C CA . HIS A 1 392 ? -12.975 0.689 20.885 1.00 95.00 392 HIS A CA 1
ATOM 3145 C C . HIS A 1 392 ? -13.825 -0.355 21.618 1.00 95.00 392 HIS A C 1
ATOM 3147 O O . HIS A 1 392 ? -14.478 -0.019 22.608 1.00 95.00 392 HIS A O 1
ATOM 3153 N N . LYS A 1 393 ? -13.794 -1.620 21.174 1.00 95.25 393 LYS A N 1
ATOM 3154 C CA . LYS A 1 393 ? -14.418 -2.741 21.888 1.00 95.25 393 LYS A CA 1
ATOM 3155 C C . LYS A 1 393 ? -13.806 -2.911 23.280 1.00 95.25 393 LYS A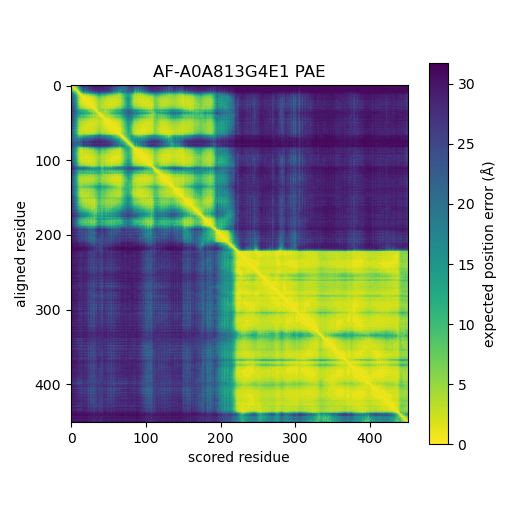 C 1
ATOM 3157 O O . LYS A 1 393 ? -14.553 -2.935 24.255 1.00 95.25 393 LYS A O 1
ATOM 3162 N N . MET A 1 394 ? -12.475 -2.957 23.380 1.00 92.31 394 MET A N 1
ATOM 3163 C CA . MET A 1 394 ? -11.765 -3.062 24.662 1.00 92.31 394 MET A CA 1
ATOM 3164 C C . MET A 1 394 ? -12.117 -1.906 25.607 1.00 92.31 394 MET A C 1
ATOM 3166 O O . MET A 1 394 ? -12.420 -2.131 26.779 1.00 92.31 394 MET A O 1
ATOM 3170 N N . LEU A 1 395 ? -12.124 -0.668 25.094 1.00 90.69 395 LEU A N 1
ATOM 3171 C CA . LEU A 1 395 ? -12.465 0.513 25.887 1.00 90.69 395 LEU A CA 1
ATOM 3172 C C . LEU A 1 395 ? -13.876 0.401 26.473 1.00 90.69 395 LEU A C 1
ATOM 3174 O O . LEU A 1 395 ? -14.052 0.599 27.675 1.00 90.69 395 LEU A O 1
ATOM 3178 N N . ALA A 1 396 ? -14.860 0.052 25.641 1.00 92.56 396 ALA A N 1
ATOM 3179 C CA . ALA A 1 396 ? -16.254 -0.078 26.048 1.00 92.56 396 ALA A CA 1
ATOM 3180 C C . ALA A 1 396 ? -16.465 -1.174 27.099 1.00 92.56 396 ALA A C 1
ATOM 3182 O O . ALA A 1 396 ? -17.128 -0.930 28.109 1.00 92.56 396 ALA A O 1
ATOM 3183 N N . GLU A 1 397 ? -15.855 -2.347 26.900 1.00 91.75 397 GLU A N 1
ATOM 3184 C CA . GLU A 1 397 ? -15.879 -3.446 27.873 1.00 91.75 397 GLU A CA 1
ATOM 3185 C C . GLU A 1 397 ? -15.334 -2.987 29.227 1.00 91.75 397 GLU A C 1
ATOM 3187 O O . GLU A 1 397 ? -15.912 -3.270 30.278 1.00 91.75 397 GLU A O 1
ATOM 3192 N N . ARG A 1 398 ? -14.251 -2.209 29.210 1.00 86.12 398 ARG A N 1
ATOM 3193 C CA . ARG A 1 398 ? -13.610 -1.732 30.429 1.00 86.12 398 ARG A CA 1
ATOM 3194 C C . ARG A 1 398 ? -14.425 -0.688 31.185 1.00 86.12 398 ARG A C 1
ATOM 3196 O O . ARG A 1 398 ? -14.439 -0.719 32.414 1.00 86.12 398 ARG A O 1
ATOM 3203 N N . VAL A 1 399 ? -15.103 0.221 30.484 1.00 89.56 399 VAL A N 1
ATOM 3204 C CA . VAL A 1 399 ? -15.998 1.207 31.120 1.00 89.56 399 VAL A CA 1
ATOM 3205 C C . VAL A 1 399 ? -17.402 0.655 31.402 1.00 89.56 399 VAL A C 1
ATOM 3207 O O . VAL A 1 399 ? -18.289 1.410 31.799 1.00 89.56 399 VAL A O 1
ATOM 3210 N N . GLY A 1 400 ? -17.616 -0.655 31.222 1.00 91.12 400 GLY A N 1
ATOM 3211 C CA . GLY A 1 400 ? -18.873 -1.333 31.544 1.00 91.12 400 GLY A CA 1
ATOM 3212 C C . GLY A 1 400 ? -20.032 -0.948 30.624 1.00 91.12 400 GLY A C 1
ATOM 3213 O O . GLY A 1 400 ? -21.175 -0.872 31.074 1.00 91.12 400 GLY A O 1
ATOM 3214 N N . LYS A 1 401 ? -19.740 -0.649 29.355 1.00 92.31 401 LYS A N 1
ATOM 3215 C CA . LYS A 1 401 ? -20.733 -0.316 28.330 1.00 92.31 401 LYS A CA 1
ATOM 3216 C C . LYS A 1 401 ? -21.119 -1.550 27.518 1.00 92.31 401 LYS A C 1
ATOM 3218 O O . LYS A 1 401 ? -20.381 -2.529 27.456 1.00 92.31 401 LYS A O 1
ATOM 3223 N N . GLU A 1 402 ? -22.289 -1.475 26.888 1.00 92.06 402 GLU A N 1
ATOM 3224 C CA . GLU A 1 402 ? -22.767 -2.507 25.964 1.00 92.06 402 GLU A CA 1
ATOM 3225 C C . GLU A 1 402 ? -21.774 -2.726 24.806 1.00 92.06 402 GLU A C 1
ATOM 3227 O O . GLU A 1 402 ? -21.089 -1.772 24.409 1.00 92.06 402 GLU A O 1
ATOM 3232 N N . PRO A 1 403 ? -21.711 -3.938 24.220 1.00 93.75 403 PRO A N 1
ATOM 3233 C CA . PRO A 1 403 ? -20.808 -4.234 23.112 1.00 93.75 403 PRO A CA 1
ATOM 3234 C C . PRO A 1 403 ? -20.991 -3.255 21.943 1.00 93.75 403 PRO A C 1
ATOM 3236 O O . PRO A 1 403 ? -21.997 -3.270 21.234 1.00 93.75 403 PRO A O 1
ATOM 3239 N N . VAL A 1 404 ? -19.998 -2.392 21.708 1.00 95.62 404 VAL A N 1
ATOM 3240 C CA . VAL A 1 404 ? -20.099 -1.301 20.714 1.00 95.62 404 VAL A CA 1
ATOM 3241 C C . VAL A 1 404 ? -20.323 -1.794 19.290 1.00 95.62 404 VAL A C 1
ATOM 3243 O O . VAL A 1 404 ? -20.957 -1.098 18.498 1.00 95.62 404 VAL A O 1
ATOM 3246 N N . LEU A 1 405 ? -19.839 -2.996 18.971 1.00 96.56 405 LEU A N 1
ATOM 3247 C CA . LEU A 1 405 ? -19.982 -3.599 17.648 1.00 96.56 405 LEU A CA 1
ATOM 3248 C C . LEU A 1 405 ? -21.415 -4.074 17.367 1.00 96.56 405 LEU A C 1
ATOM 3250 O O . LEU A 1 405 ? -21.791 -4.167 16.204 1.00 96.56 405 LEU A O 1
ATOM 3254 N N . ASP A 1 406 ? -22.256 -4.289 18.385 1.00 96.62 406 ASP A N 1
ATOM 3255 C CA . ASP A 1 406 ? -23.660 -4.685 18.178 1.00 96.62 406 ASP A CA 1
ATOM 3256 C C . ASP A 1 406 ? -24.490 -3.573 17.512 1.00 96.62 406 ASP A C 1
ATOM 3258 O O . ASP A 1 406 ? -25.535 -3.841 16.921 1.00 96.62 406 ASP A O 1
ATOM 3262 N N . LYS A 1 407 ? -23.996 -2.327 17.545 1.00 96.50 407 LYS A N 1
ATOM 3263 C CA . LYS A 1 407 ? -24.577 -1.180 16.828 1.00 96.50 407 LYS A CA 1
ATOM 3264 C C . LYS A 1 407 ? -24.279 -1.200 15.320 1.00 96.50 407 LYS A C 1
ATOM 3266 O O . LYS A 1 407 ? -24.938 -0.479 14.576 1.00 96.50 407 LYS A O 1
ATOM 3271 N N . PHE A 1 408 ? -23.300 -1.993 14.877 1.00 97.81 408 PHE A N 1
ATOM 3272 C CA . PHE A 1 408 ? -22.780 -2.016 13.504 1.00 97.81 408 PHE A CA 1
ATOM 3273 C C . PHE A 1 408 ? -22.629 -3.465 13.022 1.00 97.81 408 PHE A C 1
ATOM 3275 O O . PHE A 1 408 ? -21.532 -4.032 13.071 1.00 97.81 408 PHE A O 1
ATOM 3282 N N . PRO A 1 409 ? -23.730 -4.119 12.614 1.00 97.81 409 PRO A N 1
ATOM 3283 C CA . PRO A 1 409 ? -23.726 -5.548 12.324 1.00 97.81 409 PRO A CA 1
ATOM 3284 C C . PRO A 1 409 ? -22.744 -5.952 11.215 1.00 97.81 409 PRO A C 1
ATOM 3286 O O . PRO A 1 409 ? -22.170 -7.038 11.305 1.00 97.81 409 PRO A O 1
ATOM 3289 N N . LYS A 1 410 ? -22.494 -5.114 10.196 1.00 98.19 410 LYS A N 1
ATOM 3290 C CA . LYS A 1 410 ? -21.501 -5.445 9.160 1.00 98.19 410 LYS A CA 1
ATOM 3291 C C . LYS A 1 410 ? -20.078 -5.263 9.650 1.00 98.19 410 LYS A C 1
ATOM 3293 O O . LYS A 1 410 ? -19.257 -6.143 9.412 1.00 98.19 410 LYS A O 1
ATOM 3298 N N . CYS A 1 411 ? -19.786 -4.181 10.371 1.00 98.38 411 CYS A N 1
ATOM 3299 C CA . CYS A 1 411 ? -18.481 -4.011 11.012 1.00 98.38 411 CYS A CA 1
ATOM 3300 C C . CYS A 1 411 ? -18.193 -5.147 12.004 1.00 98.38 411 CYS A C 1
ATOM 3302 O O . CYS A 1 411 ? -17.065 -5.629 12.068 1.00 98.38 411 CYS A O 1
ATOM 3304 N N . LYS A 1 412 ? -19.208 -5.624 12.737 1.00 98.44 412 LYS A N 1
ATOM 3305 C CA . LYS A 1 412 ? -19.097 -6.798 13.611 1.00 98.44 412 LYS A CA 1
ATOM 3306 C C . LYS A 1 412 ? -18.764 -8.064 12.821 1.00 98.44 412 LYS A C 1
ATOM 3308 O O . LYS A 1 412 ? -17.818 -8.763 13.173 1.00 98.44 412 LYS A O 1
ATOM 3313 N N . ALA A 1 413 ? -19.487 -8.329 11.732 1.00 98.38 413 ALA A N 1
ATOM 3314 C CA . ALA A 1 413 ? -19.213 -9.476 10.868 1.00 98.38 413 ALA A CA 1
ATOM 3315 C C . ALA A 1 413 ? -17.803 -9.414 10.252 1.00 98.38 413 ALA A C 1
ATOM 3317 O O . ALA A 1 413 ? -17.097 -10.422 10.223 1.00 98.38 413 ALA A O 1
ATOM 3318 N N . PHE A 1 414 ? -17.367 -8.229 9.812 1.00 98.62 414 PHE A N 1
ATOM 3319 C CA . PHE A 1 414 ? -15.999 -7.978 9.360 1.00 98.62 414 PHE A CA 1
ATOM 3320 C C . PHE A 1 414 ? -14.976 -8.267 10.468 1.00 98.62 414 PHE A C 1
ATOM 3322 O O . PHE A 1 414 ? -14.011 -8.991 10.232 1.00 98.62 414 PHE A O 1
ATOM 3329 N N . TYR A 1 415 ? -15.199 -7.752 11.681 1.00 98.62 415 TYR A N 1
ATOM 3330 C CA . TYR A 1 415 ? -14.301 -7.938 12.821 1.00 98.62 415 TYR A CA 1
ATOM 3331 C C . TYR A 1 415 ? -14.092 -9.421 13.145 1.00 98.62 415 TYR A C 1
ATOM 3333 O O . TYR A 1 415 ? -12.952 -9.874 13.270 1.00 98.62 415 TYR A O 1
ATOM 3341 N N . GLU A 1 416 ? -15.184 -10.185 13.224 1.00 98.50 416 GLU A N 1
ATOM 3342 C CA . GLU A 1 416 ? -15.158 -11.624 13.496 1.00 98.50 416 GLU A CA 1
ATOM 3343 C C . GLU A 1 416 ? -14.468 -12.397 12.364 1.00 98.50 416 GLU A C 1
ATOM 3345 O O . GLU A 1 416 ? -13.637 -13.272 12.619 1.00 98.50 416 GLU A O 1
ATOM 3350 N N . ARG A 1 417 ? -14.757 -12.045 11.104 1.00 98.38 417 ARG A N 1
ATOM 3351 C CA . ARG A 1 417 ? -14.146 -12.670 9.924 1.00 98.38 417 ARG A CA 1
ATOM 3352 C C . ARG A 1 417 ? -12.644 -12.426 9.855 1.00 98.38 417 ARG A C 1
ATOM 3354 O O . ARG A 1 417 ? -11.890 -13.365 9.608 1.00 98.38 417 ARG A O 1
ATOM 3361 N N . PHE A 1 418 ? -12.216 -11.187 10.072 1.00 98.56 418 PHE A N 1
ATOM 3362 C CA . PHE A 1 418 ? -10.809 -10.809 10.071 1.00 98.56 418 PHE A CA 1
ATOM 3363 C C . PHE A 1 418 ? -10.062 -11.505 11.216 1.00 98.56 418 PHE A C 1
ATOM 3365 O O . PHE A 1 418 ? -9.013 -12.105 10.991 1.00 98.56 418 PHE A O 1
ATOM 3372 N N . HIS A 1 419 ? -10.631 -11.515 12.429 1.00 98.12 419 HIS A N 1
ATOM 3373 C CA . HIS A 1 419 ? -10.029 -12.211 13.570 1.00 98.12 419 HIS A CA 1
ATOM 3374 C C . HIS A 1 419 ? -9.931 -13.730 13.342 1.00 98.12 419 HIS A C 1
ATOM 3376 O O . HIS A 1 419 ? -9.034 -14.374 13.875 1.00 98.12 419 HIS A O 1
ATOM 3382 N N . ALA A 1 420 ? -10.808 -14.317 12.522 1.00 98.19 420 ALA A N 1
ATOM 3383 C CA . ALA A 1 420 ? -10.777 -15.734 12.160 1.00 98.19 420 ALA A CA 1
ATOM 3384 C C . ALA A 1 420 ? -9.781 -16.089 11.034 1.00 98.19 420 ALA A C 1
ATOM 3386 O O . ALA A 1 420 ? -9.671 -17.265 10.677 1.00 98.19 420 ALA A O 1
ATOM 3387 N N . LEU A 1 421 ? -9.051 -15.119 10.463 1.00 97.75 421 LEU A N 1
ATOM 3388 C CA . LEU A 1 421 ? -8.088 -15.379 9.388 1.00 97.75 421 LEU A CA 1
ATOM 3389 C C . LEU A 1 421 ? -6.996 -16.367 9.848 1.00 97.75 421 LEU A C 1
ATOM 3391 O O . LEU A 1 421 ? -6.282 -16.070 10.812 1.00 97.75 421 LEU A O 1
ATOM 3395 N N . PRO A 1 422 ? -6.806 -17.518 9.167 1.00 97.25 422 PRO A N 1
ATOM 3396 C CA . PRO A 1 422 ? -5.862 -18.549 9.608 1.00 97.25 422 PRO A CA 1
ATOM 33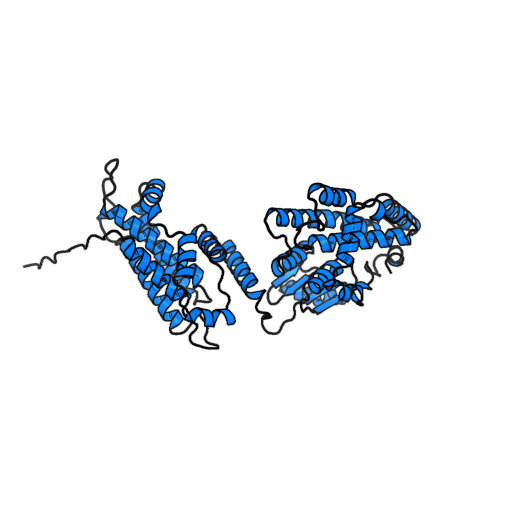97 C C . PRO A 1 422 ? -4.412 -18.065 9.740 1.00 97.25 422 PRO A C 1
ATOM 3399 O O . PRO A 1 422 ? -3.718 -18.447 10.681 1.00 97.25 422 PRO A O 1
ATOM 3402 N N . THR A 1 423 ? -3.963 -17.196 8.832 1.00 94.38 423 THR A N 1
ATOM 3403 C CA . THR A 1 423 ? -2.597 -16.646 8.821 1.00 94.38 423 THR A CA 1
ATOM 3404 C C . THR A 1 423 ? -2.316 -15.743 10.024 1.00 94.38 423 THR A C 1
ATOM 3406 O O . THR A 1 423 ? -1.191 -15.710 10.513 1.00 94.38 423 THR A O 1
ATOM 3409 N N . LEU A 1 424 ? -3.340 -15.088 10.580 1.00 97.81 424 LEU A N 1
ATOM 3410 C CA . LEU A 1 424 ? -3.200 -14.192 11.731 1.00 97.81 424 LEU A CA 1
ATOM 3411 C C . LEU A 1 424 ? -3.334 -14.886 13.088 1.00 97.81 424 LEU A C 1
ATOM 3413 O O . LEU A 1 424 ? -3.031 -14.276 14.110 1.00 97.81 424 LEU A O 1
ATOM 3417 N N . GLN A 1 425 ? -3.712 -16.167 13.138 1.00 97.88 425 GLN A N 1
ATOM 3418 C CA . GLN A 1 425 ? -3.872 -16.862 14.424 1.00 97.88 425 GLN A CA 1
ATOM 3419 C C . GLN A 1 425 ? -2.564 -16.913 15.223 1.00 97.88 425 GLN A C 1
ATOM 3421 O O . GLN A 1 425 ? -2.576 -16.790 16.447 1.00 97.88 425 GLN A O 1
ATOM 3426 N N . LYS A 1 426 ? -1.419 -17.035 14.536 1.00 94.31 426 LYS A N 1
ATOM 3427 C CA . LYS A 1 426 ? -0.097 -16.962 15.176 1.00 94.31 426 LYS A CA 1
ATOM 3428 C C . LYS A 1 426 ? 0.154 -15.584 15.790 1.00 94.31 426 LYS A C 1
ATOM 3430 O O . LYS A 1 426 ? 0.648 -15.513 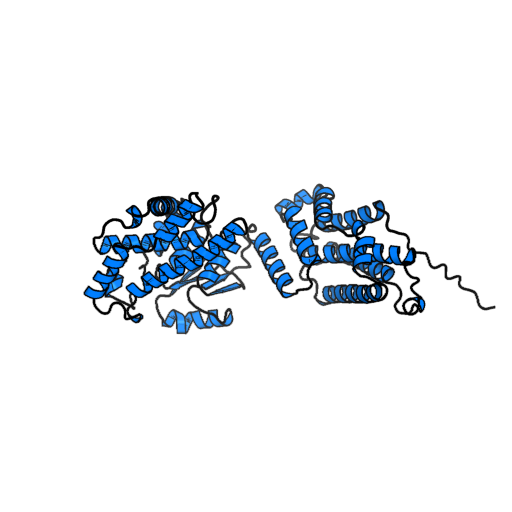16.912 1.00 94.31 426 LYS A O 1
ATOM 3435 N N . TYR A 1 427 ? -0.225 -14.514 15.090 1.00 96.62 427 TYR A N 1
ATOM 3436 C CA . TYR A 1 427 ? -0.103 -13.149 15.590 1.00 96.62 427 TYR A CA 1
ATOM 3437 C C . TYR A 1 427 ? -0.980 -12.924 16.825 1.00 96.62 427 TYR A C 1
ATOM 3439 O O . TYR A 1 427 ? -0.460 -12.493 17.853 1.00 96.62 427 TYR A O 1
ATOM 3447 N N . PHE A 1 428 ? -2.264 -13.292 16.778 1.00 97.31 428 PHE A N 1
ATOM 3448 C CA . PHE A 1 428 ? -3.182 -13.127 17.914 1.00 97.31 428 PHE A CA 1
ATOM 3449 C C . PHE A 1 428 ? -2.784 -13.965 19.142 1.00 97.31 428 PHE A C 1
ATOM 3451 O O . PHE A 1 428 ? -3.097 -13.602 20.273 1.00 97.31 428 PHE A O 1
ATOM 3458 N N . ALA A 1 429 ? -2.040 -15.058 18.953 1.00 96.25 429 ALA A N 1
ATOM 3459 C CA . ALA A 1 429 ? -1.468 -15.840 20.050 1.00 96.25 429 ALA A CA 1
ATOM 3460 C C . ALA A 1 429 ? -0.115 -15.302 20.571 1.00 96.25 429 ALA A C 1
ATOM 3462 O O . ALA A 1 429 ? 0.368 -15.761 21.611 1.00 96.25 429 ALA A O 1
ATOM 3463 N N . SER A 1 430 ? 0.515 -14.366 19.857 1.00 94.94 430 SER A N 1
ATOM 3464 C CA . SER A 1 430 ? 1.879 -13.900 20.125 1.00 94.94 430 SER A CA 1
ATOM 3465 C C . SER A 1 430 ? 1.966 -12.891 21.275 1.00 94.94 430 SER A C 1
ATOM 3467 O O . SER A 1 430 ? 1.001 -12.211 21.622 1.00 94.94 430 SER A O 1
ATOM 3469 N N . GLU A 1 431 ? 3.172 -12.721 21.823 1.00 94.00 431 GLU A N 1
ATOM 3470 C CA . GLU A 1 431 ? 3.457 -11.651 22.790 1.00 94.00 431 GLU A CA 1
ATOM 3471 C C . GLU A 1 431 ? 3.315 -10.250 22.178 1.00 94.00 431 GLU A C 1
ATOM 3473 O O . GLU A 1 431 ? 3.020 -9.297 22.892 1.00 94.00 431 GLU A O 1
ATOM 3478 N N . ALA A 1 432 ? 3.461 -10.114 20.855 1.00 93.44 432 ALA A N 1
ATOM 3479 C CA . ALA A 1 432 ? 3.300 -8.834 20.173 1.00 93.44 432 ALA A CA 1
ATOM 3480 C C . ALA A 1 432 ? 1.843 -8.338 20.181 1.00 93.44 432 ALA A C 1
ATOM 3482 O O . ALA A 1 432 ? 1.609 -7.130 20.219 1.00 93.44 432 ALA A O 1
ATOM 3483 N N . TYR A 1 433 ? 0.864 -9.251 20.178 1.00 94.44 433 TYR A N 1
ATOM 3484 C CA . TYR A 1 433 ? -0.554 -8.902 20.319 1.00 94.44 433 TYR A CA 1
ATOM 3485 C C . TYR A 1 433 ? -0.930 -8.547 21.764 1.00 94.44 433 TYR A C 1
ATOM 3487 O O . TYR A 1 433 ? -1.814 -7.729 21.994 1.00 94.44 433 TYR A O 1
ATOM 3495 N N . LYS A 1 434 ? -0.208 -9.100 22.745 1.00 91.69 434 LYS A N 1
ATOM 3496 C CA . LYS A 1 434 ? -0.383 -8.800 24.177 1.00 91.69 434 LYS A CA 1
ATOM 3497 C C . LYS A 1 434 ? 0.311 -7.511 24.620 1.00 91.69 434 LYS A C 1
ATOM 3499 O O . LYS A 1 434 ? 0.264 -7.163 25.798 1.00 91.69 434 LYS A O 1
ATOM 3504 N N . LEU A 1 435 ? 1.000 -6.820 23.710 1.00 91.25 435 LEU A N 1
ATOM 3505 C CA . LEU A 1 435 ? 1.600 -5.529 24.020 1.00 91.25 435 LEU A CA 1
ATOM 3506 C C . LEU A 1 435 ? 0.514 -4.532 24.459 1.00 91.25 435 LEU A C 1
ATOM 3508 O O . LEU A 1 435 ? -0.598 -4.570 23.926 1.00 91.25 435 LEU A O 1
ATOM 3512 N N . PRO A 1 436 ? 0.836 -3.586 25.362 1.00 89.50 436 PRO A N 1
ATOM 3513 C CA . PRO A 1 436 ? -0.089 -2.517 25.723 1.00 89.50 436 PRO A CA 1
ATOM 3514 C C . PRO A 1 436 ? -0.579 -1.785 24.475 1.00 89.50 436 PRO A C 1
ATOM 3516 O O . PRO A 1 436 ? 0.197 -1.571 23.542 1.00 89.50 436 PRO A O 1
ATOM 3519 N N . VAL A 1 437 ? -1.844 -1.365 24.445 1.00 88.31 437 VAL A N 1
ATOM 3520 C CA . VAL A 1 437 ? -2.373 -0.629 23.284 1.00 88.31 437 VAL A CA 1
ATOM 3521 C C . VAL A 1 437 ? -1.667 0.715 23.100 1.00 88.31 437 VAL A C 1
ATOM 3523 O O . VAL A 1 437 ? -1.270 1.070 21.989 1.00 88.31 437 VAL A O 1
ATOM 3526 N N . ASN A 1 438 ? -1.475 1.439 24.203 1.00 82.88 438 ASN A N 1
ATOM 3527 C CA . ASN A 1 438 ? -0.926 2.791 24.245 1.00 82.88 438 ASN A CA 1
ATOM 3528 C C . ASN A 1 438 ? 0.330 2.861 25.124 1.00 82.88 438 ASN A C 1
ATOM 3530 O O . ASN A 1 438 ? 0.599 1.972 25.931 1.00 82.88 438 ASN A O 1
ATOM 3534 N N . MET A 1 439 ? 1.125 3.922 24.956 1.00 72.94 439 MET A N 1
ATOM 3535 C CA . MET A 1 439 ? 2.386 4.074 25.685 1.00 72.94 439 MET A CA 1
ATOM 3536 C C . MET A 1 439 ? 2.151 4.294 27.187 1.00 72.94 439 MET A C 1
ATOM 3538 O O . MET A 1 439 ? 1.581 5.310 27.601 1.00 72.94 439 MET A O 1
ATOM 3542 N N . ASN A 1 440 ? 2.685 3.376 28.002 1.00 57.47 440 ASN A N 1
ATOM 3543 C CA . ASN A 1 440 ? 2.481 3.324 29.455 1.00 57.47 440 ASN A CA 1
ATOM 3544 C C . ASN A 1 440 ? 2.927 4.594 30.217 1.00 57.47 440 ASN A C 1
ATOM 3546 O O . ASN A 1 440 ? 2.408 4.872 31.296 1.00 57.47 440 ASN A O 1
ATOM 3550 N N . GLY A 1 441 ? 3.831 5.399 29.644 1.00 54.03 441 GLY A N 1
ATOM 3551 C CA . GLY A 1 441 ? 4.379 6.610 30.271 1.00 54.03 441 GLY A CA 1
ATOM 3552 C C . GLY A 1 441 ? 3.610 7.918 30.041 1.00 54.03 441 GLY A C 1
ATOM 3553 O O . GLY A 1 441 ? 3.942 8.905 30.687 1.00 54.03 441 GLY A O 1
ATOM 3554 N N . ASN A 1 442 ? 2.609 7.954 29.150 1.00 51.81 442 ASN A N 1
ATOM 3555 C CA . ASN A 1 442 ? 1.968 9.219 28.750 1.00 51.81 442 ASN A CA 1
ATOM 3556 C C . ASN A 1 442 ? 0.591 9.484 29.380 1.00 51.81 442 ASN A C 1
ATOM 3558 O O . ASN A 1 442 ? 0.076 10.584 29.198 1.00 51.81 442 ASN A O 1
ATOM 3562 N N . ASN A 1 443 ? -0.025 8.494 30.041 1.00 54.31 443 ASN A N 1
ATOM 3563 C CA . ASN A 1 443 ? -1.235 8.676 30.850 1.00 54.31 443 ASN A CA 1
ATOM 3564 C C . ASN A 1 443 ? -1.539 7.420 31.708 1.00 54.31 443 ASN A C 1
ATOM 3566 O O . ASN A 1 443 ? -2.210 6.500 31.228 1.00 54.31 443 ASN A O 1
ATOM 3570 N N . PRO A 1 444 ? -1.096 7.336 32.977 1.00 59.31 444 PRO A N 1
ATOM 3571 C CA . PRO A 1 444 ? -1.390 6.183 33.837 1.00 59.31 444 PRO A CA 1
ATOM 3572 C C . PRO A 1 444 ? -2.897 5.946 34.055 1.00 59.31 444 PRO A C 1
ATOM 3574 O O . PRO A 1 444 ? -3.289 4.829 34.383 1.00 59.31 444 PRO A O 1
ATOM 3577 N N . ILE A 1 445 ? -3.741 6.960 33.825 1.00 60.47 445 ILE A N 1
ATOM 3578 C CA . ILE A 1 445 ? -5.203 6.865 33.923 1.00 60.47 445 ILE A CA 1
ATOM 3579 C C . ILE A 1 445 ? -5.760 6.003 32.788 1.00 60.47 445 ILE A C 1
ATOM 3581 O O . ILE A 1 445 ? -6.478 5.046 33.052 1.00 60.47 445 ILE A O 1
ATOM 3585 N N . ALA A 1 446 ? -5.402 6.300 31.536 1.00 58.16 446 ALA A N 1
ATOM 3586 C CA . ALA A 1 446 ? -5.940 5.600 30.369 1.00 58.16 446 ALA A CA 1
ATOM 3587 C C . ALA A 1 446 ? -5.337 4.198 30.183 1.00 58.16 446 ALA A C 1
ATOM 3589 O O . ALA A 1 446 ? -6.019 3.280 29.735 1.00 58.16 446 ALA A O 1
ATOM 3590 N N . ASN A 1 447 ? -4.072 3.998 30.560 1.00 60.69 447 ASN A N 1
ATOM 3591 C CA . ASN A 1 447 ? -3.377 2.725 30.343 1.00 60.69 447 ASN A CA 1
ATOM 3592 C C . ASN A 1 447 ? -3.955 1.563 31.160 1.00 60.69 447 ASN A C 1
ATOM 3594 O O . ASN A 1 447 ? -3.887 0.419 30.722 1.00 60.69 447 ASN A O 1
ATOM 3598 N N . ALA A 1 448 ? -4.610 1.843 32.292 1.00 59.66 448 ALA A N 1
ATOM 3599 C CA . ALA A 1 448 ? -5.350 0.833 33.046 1.00 59.66 448 ALA A CA 1
ATOM 3600 C C . ALA A 1 448 ? -6.540 0.243 32.265 1.00 59.66 448 ALA A C 1
ATOM 3602 O O . ALA A 1 448 ? -7.127 -0.734 32.730 1.00 59.66 448 ALA A O 1
ATOM 3603 N N . TYR A 1 449 ? -6.922 0.831 31.123 1.00 57.31 449 TYR A N 1
ATOM 3604 C CA . TYR A 1 449 ? -8.104 0.438 30.361 1.00 57.31 449 TYR A CA 1
ATOM 3605 C C . TYR A 1 449 ? -7.824 -0.437 29.138 1.00 57.31 449 TYR A C 1
ATOM 3607 O O . TYR A 1 449 ? -8.767 -0.945 28.541 1.00 57.31 449 TYR A O 1
ATOM 3615 N N . PHE A 1 450 ? -6.551 -0.654 28.800 1.00 58.59 450 PHE A N 1
ATOM 3616 C CA . PHE A 1 450 ? -6.141 -1.374 27.593 1.00 58.59 450 PHE A CA 1
ATOM 3617 C C . PHE A 1 450 ? -5.064 -2.450 27.850 1.00 58.59 450 PHE A C 1
ATOM 3619 O O . PHE A 1 450 ? -4.249 -2.722 26.965 1.00 58.59 450 PHE A O 1
ATOM 3626 N N . GLN A 1 451 ? -5.021 -3.000 29.071 1.00 53.16 451 GLN A N 1
ATOM 3627 C CA . GLN A 1 451 ? -4.154 -4.121 29.468 1.00 53.16 451 GLN A CA 1
ATOM 3628 C C . GLN A 1 451 ? -4.866 -5.462 29.357 1.00 53.16 451 GLN A C 1
ATOM 3630 O O . GLN A 1 451 ? -6.067 -5.507 29.716 1.00 53.16 451 GLN A O 1
#

Nearest PDB structures (foldseek):
  4q5n-assembly1_B  TM=8.346E-01  e=9.160E-09  Blomia tropicalis
  3frc-assembly1_B  TM=8.106E-01  e=3.091E-07  Plasmodium falciparum
  5g5e-assembly1_A  TM=6.797E-01  e=7.029E-05  Mangifera indica
  8e8p-assembly1_B  TM=7.079E-01  e=1.712E-04  Homo sapiens
  2cz2-assembly1_A-2  TM=6.597E-01  e=1.074E-04  Mus musculus

Sequence (451 aa):
QRRERSRSGSRLAALSIEDQEEILSEFARHFWISPDGPGVSPWSGDRAAKIIRFRNRLVVEVDRAAGDPDDPDVGTGCFELGGLSKDTVIRWQRFTFYDEVARMSDVLFRGPMEPRYADEYDLQLHASWRRLRSQIPDIQEFAALTAEYRVSAVRVAMMLETARPPEAAQLDDLFELPDARTLASLLSLRCEKDDIEELLELYRLVCQKLQVKLGVSRDGAEMEMGYWKIRGLGAVLRMVLEYKEAKYKDFQCETGDEWFGGRKPEILKKNPLANLPYIVDGDVCVCQTNAVMLYLGDKFDMNGSDEKANLRNNELLCEIYDVRDGMIDTVYEFKKVNRTVEEFNESAAKLSDAPPFGKFEAVLEFYGGDWFVSPAGPCVADFHIWEMLDQHKMLAERVGKEPVLDKFPKCKAFYERFHALPTLQKYFASEAYKLPVNMNGNNPIANAYFQ

InterPro domains:
  IPR004045 Glutathione S-transferase, N-terminal [PF02798] (223-296)
  IPR004045 Glutathione S-transferase, N-terminal [PS50404] (221-304)
  IPR004046 Glutathione S-transferase, C-terminal [PF14497] (322-431)
  IPR010987 Glutathione S-transferase, C-terminal-like [PS50405] (306-437)
  IPR036249 Thioredoxin-like superfamily [SSF52833] (222-301)
  IPR036282 Glutathione S-transferase, C-terminal domain superfamily [SSF47616] (304-432)
  IPR040079 Glutathione transferase family [SFLDS00019] (227-419)
  IPR050213 Glutathione S-transferase superfamily [PTHR11571] (223-431)

Foldseek 3Di:
DPDPPPPPPPLQDAQDPVNLLVLLLLLLVLLLDDAPDPPHDCCDDPSVVSLLVSLVVLLVQLLVLLPDPPDPVLPDDDDDVPDDDPSLLSSLQSNQLSLLSSQLSCLSRDDPDPVVVVVVSVVSNVVSCVSNVSVDPDPVVSCVSNVVSHDQQLNSLVSSVVSNDPCSVVCCVVFPDDHSVVRNVSSVVRVVDPDPVVVVVSVVLVVLVRPLPPPDQPPDDAKEWEAALFCALVVLVVLLCLLLVGGYHYHHHHDPCCCPVNCQVVLCVLPVQRDPGWIDRPSDIDDDSLRRQVVSCSNRVQCAPDPQLNVQLSVLSVVLVVLSVLVVCLQFCVVVQAPDLVSSLVSLVVCLVPPPCPVVLVQCVPVPALENRYNVDHGSSLSSLLLSLVVNQLSCVQSVHDRSCVVRVSSVSSNVVSCPSPSCPCVCVDVSVVGQNDRCPGHVSRSVRGD

pLDDT: mean 77.77, std 18.9, range [31.78, 98.69]